Protein AF-0000000071358334 (afdb_homodimer)

Structure (mmCIF, N/CA/C/O backbone):
data_AF-0000000071358334-model_v1
#
loop_
_entity.id
_entity.type
_entity.pdbx_description
1 polymer Acetyltransferase
#
loop_
_atom_site.group_PDB
_atom_site.id
_atom_site.type_symbol
_atom_site.label_atom_id
_atom_site.label_alt_id
_atom_site.label_comp_id
_atom_site.label_asym_id
_atom_site.label_entity_id
_atom_site.label_seq_id
_atom_site.pdbx_PDB_ins_code
_atom_site.Cartn_x
_atom_site.Cartn_y
_atom_site.Cartn_z
_atom_site.occupancy
_atom_site.B_iso_or_equiv
_atom_site.auth_seq_id
_atom_site.auth_comp_id
_atom_site.auth_asym_id
_atom_site.auth_atom_id
_atom_site.pdbx_PDB_model_num
ATOM 1 N N . MET A 1 1 ? 17.188 8.844 14.82 1 95.38 1 MET A N 1
ATOM 2 C CA . MET A 1 1 ? 15.789 9.219 14.938 1 95.38 1 MET A CA 1
ATOM 3 C C . MET A 1 1 ? 15.094 8.391 16.016 1 95.38 1 MET A C 1
ATOM 5 O O . MET A 1 1 ? 15.352 7.191 16.141 1 95.38 1 MET A O 1
ATOM 9 N N . TYR A 1 2 ? 14.344 9.07 16.844 1 97.62 2 TYR A N 1
ATOM 10 C CA . TYR A 1 2 ? 13.477 8.359 17.781 1 97.62 2 TYR A CA 1
ATOM 11 C C . TYR A 1 2 ? 12.039 8.312 17.266 1 97.62 2 TYR A C 1
ATOM 13 O O . TYR A 1 2 ? 11.617 9.195 16.516 1 97.62 2 TYR A O 1
ATOM 21 N N . LEU A 1 3 ? 11.367 7.234 17.656 1 98.06 3 LEU A N 1
ATOM 22 C CA . LEU A 1 3 ? 9.984 7.035 17.234 1 98.06 3 LEU A CA 1
ATOM 23 C C . LEU A 1 3 ? 9.047 6.949 18.438 1 98.06 3 LEU A C 1
ATOM 25 O O . LEU A 1 3 ? 9.352 6.258 19.406 1 98.06 3 LEU A O 1
ATOM 29 N N . PHE A 1 4 ? 8.016 7.738 18.453 1 98.25 4 PHE A N 1
ATOM 30 C CA . PHE A 1 4 ? 6.926 7.562 19.406 1 98.25 4 PHE A CA 1
ATOM 31 C C . PHE A 1 4 ? 5.695 6.973 18.719 1 98.25 4 PHE A C 1
ATOM 33 O O . PHE A 1 4 ? 5.102 7.605 17.844 1 98.25 4 PHE A O 1
ATOM 40 N N . GLY A 1 5 ? 5.246 5.938 19.188 1 98.06 5 GLY A N 1
ATOM 41 C CA . GLY A 1 5 ? 4.238 5.082 18.578 1 98.06 5 GLY A CA 1
ATOM 42 C C . GLY A 1 5 ? 4.793 3.756 18.094 1 98.06 5 GLY A C 1
ATOM 43 O O . GLY A 1 5 ? 5.812 3.715 17.406 1 98.06 5 GLY A O 1
ATOM 44 N N . ALA A 1 6 ? 4.121 2.676 18.453 1 96.88 6 ALA A N 1
ATOM 45 C CA . ALA A 1 6 ? 4.68 1.363 18.156 1 96.88 6 ALA A CA 1
ATOM 46 C C . ALA A 1 6 ? 3.596 0.41 17.656 1 96.88 6 ALA A C 1
ATOM 48 O O . ALA A 1 6 ? 3.678 -0.801 17.875 1 96.88 6 ALA A O 1
ATOM 49 N N . SER A 1 7 ? 2.592 0.921 17.047 1 93.94 7 SER A N 1
ATOM 50 C CA . SER A 1 7 ? 1.524 0.084 16.5 1 93.94 7 SER A CA 1
ATOM 51 C C . SER A 1 7 ? 1.709 -0.154 15.008 1 93.94 7 SER A C 1
ATOM 53 O O . SER A 1 7 ? 2.832 -0.108 14.5 1 93.94 7 SER A O 1
ATOM 55 N N . GLY A 1 8 ? 0.682 -0.556 14.281 1 93.5 8 GLY A N 1
ATOM 56 C CA . GLY A 1 8 ? 0.773 -0.928 12.883 1 93.5 8 GLY A CA 1
ATOM 57 C C . GLY A 1 8 ? 1.412 0.145 12.016 1 93.5 8 GLY A C 1
ATOM 58 O O . GLY A 1 8 ? 2.34 -0.134 11.258 1 93.5 8 GLY A O 1
ATOM 59 N N . HIS A 1 9 ? 0.936 1.357 12.117 1 94.44 9 HIS A N 1
ATOM 60 C CA . HIS A 1 9 ? 1.474 2.463 11.336 1 94.44 9 HIS A CA 1
ATOM 61 C C . HIS A 1 9 ? 2.969 2.635 11.578 1 94.44 9 HIS A C 1
ATOM 63 O O . HIS A 1 9 ? 3.717 2.977 10.656 1 94.44 9 HIS A O 1
ATOM 69 N N . ALA A 1 10 ? 3.395 2.414 12.773 1 97.62 10 ALA A N 1
ATOM 70 C CA . ALA A 1 10 ? 4.805 2.531 13.148 1 97.62 10 ALA A CA 1
ATOM 71 C C . ALA A 1 10 ? 5.668 1.587 12.32 1 97.62 10 ALA A C 1
ATOM 73 O O . ALA A 1 10 ? 6.797 1.929 11.953 1 97.62 10 ALA A O 1
ATOM 74 N N . LYS A 1 11 ? 5.223 0.416 12.039 1 98 11 LYS A N 1
ATOM 75 C CA . LYS A 1 11 ? 5.973 -0.562 11.25 1 98 11 LYS A CA 1
ATOM 76 C C . LYS A 1 11 ? 6.281 -0.026 9.859 1 98 11 LYS A C 1
ATOM 78 O O . LYS A 1 11 ? 7.398 -0.182 9.359 1 98 11 LYS A O 1
ATOM 83 N N . ALA A 1 12 ? 5.277 0.561 9.258 1 97.5 12 ALA A N 1
ATOM 84 C CA . ALA A 1 12 ? 5.484 1.166 7.945 1 97.5 12 ALA A CA 1
ATOM 85 C C . ALA A 1 12 ? 6.492 2.307 8.023 1 97.5 12 ALA A C 1
ATOM 87 O O . ALA A 1 12 ? 7.328 2.465 7.129 1 97.5 12 ALA A O 1
ATOM 88 N N . ILE A 1 13 ? 6.438 3.088 9.078 1 97.88 13 ILE A N 1
ATOM 89 C CA . ILE A 1 13 ? 7.352 4.215 9.242 1 97.88 13 ILE A CA 1
ATOM 90 C C . ILE A 1 13 ? 8.766 3.701 9.477 1 97.88 13 ILE A C 1
ATOM 92 O O . ILE A 1 13 ? 9.734 4.246 8.938 1 97.88 13 ILE A O 1
ATOM 96 N N . ILE A 1 14 ? 8.914 2.678 10.281 1 97.81 14 ILE A N 1
ATOM 97 C CA . ILE A 1 14 ? 10.219 2.07 10.508 1 97.81 14 ILE A CA 1
ATOM 98 C C . ILE A 1 14 ? 10.805 1.593 9.18 1 97.81 14 ILE A C 1
ATOM 100 O O . ILE A 1 14 ? 11.977 1.829 8.883 1 97.81 14 ILE A O 1
ATOM 104 N N . SER A 1 15 ? 9.961 0.949 8.406 1 97.38 15 SER A N 1
ATOM 105 C CA . SER A 1 15 ? 10.383 0.501 7.082 1 97.38 15 SER A CA 1
ATOM 106 C C . SER A 1 15 ? 10.852 1.674 6.223 1 97.38 15 SER A C 1
ATOM 108 O O . SER A 1 15 ? 11.844 1.567 5.504 1 97.38 15 SER A O 1
ATOM 110 N N . ALA A 1 16 ? 10.172 2.742 6.277 1 97.31 16 ALA A N 1
ATOM 111 C CA . ALA A 1 16 ? 10.547 3.939 5.531 1 97.31 16 ALA A CA 1
ATOM 112 C C . ALA A 1 16 ? 11.891 4.488 6.012 1 97.31 16 ALA A C 1
ATOM 114 O O . ALA A 1 16 ? 12.734 4.879 5.199 1 97.31 16 ALA A O 1
ATOM 115 N N . LEU A 1 17 ? 12.109 4.543 7.297 1 96.94 17 LEU A N 1
ATOM 116 C CA . LEU A 1 17 ? 13.375 4.98 7.879 1 96.94 17 LEU A CA 1
ATOM 117 C C . LEU A 1 17 ? 14.531 4.113 7.383 1 96.94 17 LEU A C 1
ATOM 119 O O . LEU A 1 17 ? 15.57 4.633 6.98 1 96.94 17 LEU A O 1
ATOM 123 N N . GLU A 1 18 ? 14.289 2.871 7.41 1 96.62 18 GLU A N 1
ATOM 124 C CA . GLU A 1 18 ? 15.312 1.925 6.988 1 96.62 18 GLU A CA 1
ATOM 125 C C . GLU A 1 18 ? 15.633 2.082 5.504 1 96.62 18 GLU A C 1
ATOM 127 O O . GLU A 1 18 ? 16.781 1.92 5.09 1 96.62 18 GLU A O 1
ATOM 132 N N . SER A 1 19 ? 14.562 2.379 4.762 1 95.62 19 SER A N 1
ATOM 133 C CA . SER A 1 19 ? 14.766 2.566 3.328 1 95.62 19 SER A CA 1
ATOM 134 C C . SER A 1 19 ? 15.727 3.715 3.051 1 95.62 19 SER A C 1
ATOM 136 O O . SER A 1 19 ? 16.344 3.766 1.988 1 95.62 19 SER A O 1
ATOM 138 N N . GLN A 1 20 ? 15.836 4.68 3.986 1 96.31 20 GLN A N 1
ATOM 139 C CA . GLN A 1 20 ? 16.719 5.84 3.865 1 96.31 20 GLN A CA 1
ATOM 140 C C . GLN A 1 20 ? 17.984 5.652 4.684 1 96.31 20 GLN A C 1
ATOM 142 O O . GLN A 1 20 ? 18.75 6.598 4.863 1 96.31 20 GLN A O 1
ATOM 147 N N . ASN A 1 21 ? 18.219 4.543 5.246 1 96.69 21 ASN A N 1
ATOM 148 C CA . ASN A 1 21 ? 19.375 4.215 6.086 1 96.69 21 ASN A CA 1
ATOM 149 C C . ASN A 1 21 ? 19.484 5.164 7.273 1 96.69 21 ASN A C 1
ATOM 151 O O . ASN A 1 21 ? 20.594 5.57 7.645 1 96.69 21 ASN A O 1
ATOM 155 N N . ILE A 1 22 ? 18.422 5.648 7.742 1 96 22 ILE A N 1
ATOM 156 C CA . ILE A 1 22 ? 18.406 6.465 8.953 1 96 22 ILE A CA 1
ATOM 157 C C . ILE A 1 22 ? 18.344 5.559 10.18 1 96 22 ILE A C 1
ATOM 159 O O . ILE A 1 22 ? 17.406 4.762 10.328 1 96 22 ILE A O 1
ATOM 163 N N . PRO A 1 23 ? 19.266 5.672 11.039 1 95.88 23 PRO A N 1
ATOM 164 C CA . PRO A 1 23 ? 19.281 4.797 12.211 1 95.88 23 PRO A CA 1
ATOM 165 C C . PRO A 1 23 ? 18.125 5.078 13.172 1 95.88 23 PRO A C 1
ATOM 167 O O . PRO A 1 23 ? 17.797 6.242 13.43 1 95.88 23 PRO A O 1
ATOM 170 N N . LEU A 1 24 ? 17.516 4.051 13.578 1 96.81 24 LEU A N 1
ATOM 171 C CA . LEU A 1 24 ? 16.484 4.129 14.609 1 96.81 24 LEU A CA 1
ATOM 172 C C . LEU A 1 24 ? 17.078 3.918 15.992 1 96.81 24 LEU A C 1
ATOM 174 O O . LEU A 1 24 ? 17.547 2.82 16.312 1 96.81 24 LEU A O 1
ATOM 178 N N . MET A 1 25 ? 17 4.93 16.844 1 96.5 25 MET A N 1
ATOM 179 C CA . MET A 1 25 ? 17.734 4.945 18.109 1 96.5 25 MET A CA 1
ATOM 180 C C . MET A 1 25 ? 16.859 4.441 19.25 1 96.5 25 MET A C 1
ATOM 182 O O . MET A 1 25 ? 17.359 4.035 20.297 1 96.5 25 MET A O 1
ATOM 186 N N . GLY A 1 26 ? 15.57 4.469 19.078 1 97.44 26 GLY A N 1
ATOM 187 C CA . GLY A 1 26 ? 14.633 4.023 20.094 1 97.44 26 GLY A CA 1
ATOM 188 C C . GLY A 1 26 ? 13.18 4.168 19.688 1 97.44 26 GLY A C 1
ATOM 189 O O . GLY A 1 26 ? 12.852 4.988 18.828 1 97.44 26 GLY A O 1
ATOM 190 N N . VAL A 1 27 ? 12.344 3.336 20.266 1 98.12 27 VAL A N 1
ATOM 191 C CA . VAL A 1 27 ? 10.906 3.348 20.031 1 98.12 27 VAL A CA 1
ATOM 192 C C . VAL A 1 27 ? 10.164 3.492 21.359 1 98.12 27 VAL A C 1
ATOM 194 O O . VAL A 1 27 ? 10.469 2.787 22.328 1 98.12 27 VAL A O 1
ATOM 197 N N . PHE A 1 28 ? 9.219 4.398 21.391 1 98.06 28 PHE A N 1
ATOM 198 C CA . PHE A 1 28 ? 8.445 4.637 22.609 1 98.06 28 PHE A CA 1
ATOM 199 C C . PHE A 1 28 ? 6.957 4.426 22.359 1 98.06 28 PHE A C 1
ATOM 201 O O . PHE A 1 28 ? 6.469 4.688 21.25 1 98.06 28 PHE A O 1
ATOM 208 N N . ASP A 1 29 ? 6.23 3.955 23.312 1 97.75 29 ASP A N 1
ATOM 209 C CA . ASP A 1 29 ? 4.773 3.865 23.312 1 97.75 29 ASP A CA 1
ATOM 210 C C . ASP A 1 29 ? 4.219 3.914 24.734 1 97.75 29 ASP A C 1
ATOM 212 O O . ASP A 1 29 ? 4.852 3.42 25.672 1 97.75 29 ASP A O 1
ATOM 216 N N . ASP A 1 30 ? 3.084 4.434 24.891 1 95 30 ASP A N 1
ATOM 217 C CA . ASP A 1 30 ? 2.471 4.535 26.219 1 95 30 ASP A CA 1
ATOM 218 C C . ASP A 1 30 ? 1.812 3.217 26.625 1 95 30 ASP A C 1
ATOM 220 O O . ASP A 1 30 ? 1.5 3.006 27.797 1 95 30 ASP A O 1
ATOM 224 N N . ASN A 1 31 ? 1.504 2.412 25.609 1 94.31 31 ASN A N 1
ATOM 225 C CA . ASN A 1 31 ? 0.926 1.104 25.891 1 94.31 31 ASN A CA 1
ATOM 226 C C . ASN A 1 31 ? 1.964 0.149 26.484 1 94.31 31 ASN A C 1
ATOM 228 O O . ASN A 1 31 ? 2.859 -0.311 25.766 1 94.31 31 ASN A O 1
ATOM 232 N N . PRO A 1 32 ? 1.837 -0.258 27.656 1 90.94 32 PRO A N 1
ATOM 233 C CA . PRO A 1 32 ? 2.852 -1.096 28.312 1 90.94 32 PRO A CA 1
ATOM 234 C C . PRO A 1 32 ? 2.863 -2.525 27.766 1 90.94 32 PRO A C 1
ATOM 236 O O . PRO A 1 32 ? 3.814 -3.271 28.016 1 90.94 32 PRO A O 1
ATOM 239 N N . GLU A 1 33 ? 1.846 -2.918 27.047 1 93.75 33 GLU A N 1
ATOM 240 C CA . GLU A 1 33 ? 1.76 -4.281 26.531 1 93.75 33 GLU A CA 1
ATOM 241 C C . GLU A 1 33 ? 2.611 -4.453 25.281 1 93.75 33 GLU A C 1
ATOM 243 O O . GLU A 1 33 ? 2.889 -5.578 24.859 1 93.75 33 GLU A O 1
ATOM 248 N N . LEU A 1 34 ? 2.938 -3.311 24.75 1 94.12 34 LEU A N 1
ATOM 249 C CA . LEU A 1 34 ? 3.777 -3.375 23.547 1 94.12 34 LEU A CA 1
ATOM 250 C C . LEU A 1 34 ? 5.25 -3.477 23.938 1 94.12 34 LEU A C 1
ATOM 252 O O . LEU A 1 34 ? 5.816 -2.537 24.5 1 94.12 34 LEU A O 1
ATOM 256 N N . GLU A 1 35 ? 5.902 -4.59 23.578 1 95.38 35 GLU A N 1
ATOM 257 C CA . GLU A 1 35 ? 7.289 -4.828 23.969 1 95.38 35 GLU A CA 1
ATOM 258 C C . GLU A 1 35 ? 8.234 -4.676 22.781 1 95.38 35 GLU A C 1
ATOM 260 O O . GLU A 1 35 ? 9.391 -4.277 22.953 1 95.38 35 GLU A O 1
ATOM 265 N N . LEU A 1 36 ? 7.727 -5.129 21.641 1 96.12 36 LEU A N 1
ATOM 266 C CA . LEU A 1 36 ? 8.539 -5.07 20.422 1 96.12 36 LEU A CA 1
ATOM 267 C C . LEU A 1 36 ? 7.746 -4.461 19.266 1 96.12 36 LEU A C 1
ATOM 269 O O . LEU A 1 36 ? 6.52 -4.594 19.219 1 96.12 36 LEU A O 1
ATOM 273 N N . CYS A 1 37 ? 8.43 -3.795 18.422 1 96.69 37 CYS A N 1
ATOM 274 C CA . CYS A 1 37 ? 7.934 -3.324 17.125 1 96.69 37 CYS A CA 1
ATOM 275 C C . CYS A 1 37 ? 8.938 -3.619 16.016 1 96.69 37 CYS A C 1
ATOM 277 O O . CYS A 1 37 ? 10 -3.008 15.961 1 96.69 37 CYS A O 1
ATOM 279 N N . LEU A 1 38 ? 8.68 -4.441 15.18 1 95.75 38 LEU A N 1
ATOM 280 C CA . LEU A 1 38 ? 9.586 -4.953 14.148 1 95.75 38 LEU A CA 1
ATOM 281 C C . LEU A 1 38 ? 10.945 -5.309 14.75 1 95.75 38 LEU A C 1
ATOM 283 O O . LEU A 1 38 ? 11.984 -4.93 14.203 1 95.75 38 LEU A O 1
ATOM 287 N N . GLY A 1 39 ? 10.984 -5.887 15.82 1 93.69 39 GLY A N 1
ATOM 288 C CA . GLY A 1 39 ? 12.219 -6.344 16.438 1 93.69 39 GLY A CA 1
ATOM 289 C C . GLY A 1 39 ? 12.859 -5.293 17.328 1 93.69 39 GLY A C 1
ATOM 290 O O . GLY A 1 39 ? 13.797 -5.59 18.078 1 93.69 39 GLY A O 1
ATOM 291 N N . TYR A 1 40 ? 12.352 -4.082 17.25 1 96.44 40 TYR A N 1
ATOM 292 C CA . TYR A 1 40 ? 12.883 -3.027 18.109 1 96.44 40 TYR A CA 1
ATOM 293 C C . TYR A 1 40 ? 12.203 -3.037 19.469 1 96.44 40 TYR A C 1
ATOM 295 O O . TYR A 1 40 ? 10.969 -3.086 19.547 1 96.44 40 TYR A O 1
ATOM 303 N N . PRO A 1 41 ? 13 -2.992 20.547 1 97.19 41 PRO A N 1
ATOM 304 C CA . PRO A 1 41 ? 12.359 -2.889 21.859 1 97.19 41 PRO A CA 1
ATOM 305 C C . PRO A 1 41 ? 11.562 -1.599 22.031 1 97.19 41 PRO A C 1
ATOM 307 O O . PRO A 1 41 ? 11.984 -0.541 21.562 1 97.19 41 PRO A O 1
ATOM 310 N N . VAL A 1 42 ? 10.398 -1.722 22.656 1 98.25 42 VAL A N 1
ATOM 311 C CA . VAL A 1 42 ? 9.547 -0.567 22.906 1 98.25 42 VAL A CA 1
ATOM 312 C C . VAL A 1 42 ? 9.68 -0.129 24.359 1 98.25 42 VAL A C 1
ATOM 314 O O . VAL A 1 42 ? 9.523 -0.941 25.281 1 98.25 42 VAL A O 1
ATOM 317 N N . GLN A 1 43 ? 9.977 1.115 24.547 1 97.19 43 GLN A N 1
ATOM 318 C CA . GLN A 1 43 ? 10.156 1.662 25.891 1 97.19 43 GLN A CA 1
ATOM 319 C C . GLN A 1 43 ? 9.023 2.619 26.25 1 97.19 43 GLN A C 1
ATOM 321 O O . GLN A 1 43 ? 8.266 3.043 25.375 1 97.19 43 GLN A O 1
ATOM 326 N N . ARG A 1 44 ? 8.938 2.846 27.5 1 95.81 44 ARG A N 1
ATOM 327 C CA . ARG A 1 44 ? 8.023 3.881 27.953 1 95.81 44 ARG A CA 1
ATOM 328 C C . ARG A 1 44 ? 8.633 5.27 27.797 1 95.81 44 ARG A C 1
ATOM 330 O O . ARG A 1 44 ? 9.844 5.438 27.969 1 95.81 44 ARG A O 1
ATOM 337 N N . TRP A 1 45 ? 7.73 6.207 27.438 1 95.06 45 TRP A N 1
ATOM 338 C CA . TRP A 1 45 ? 8.203 7.586 27.344 1 95.06 45 TRP A CA 1
ATOM 339 C C . TRP A 1 45 ? 8.719 8.07 28.703 1 95.06 45 TRP A C 1
ATOM 341 O O . TRP A 1 45 ? 8.016 7.984 29.703 1 95.06 45 TRP A O 1
ATOM 351 N N . PRO A 1 46 ? 9.914 8.664 28.781 1 93.62 46 PRO A N 1
ATOM 352 C CA . PRO A 1 46 ? 10.461 9.086 30.062 1 93.62 46 PRO A CA 1
ATOM 353 C C . PRO A 1 46 ? 9.711 10.273 30.672 1 93.62 46 PRO A C 1
ATOM 355 O O . PRO A 1 46 ? 9.258 11.156 29.938 1 93.62 46 PRO A O 1
ATOM 358 N N . GLU A 1 47 ? 9.617 10.273 31.906 1 92.44 47 GLU A N 1
ATOM 359 C CA . GLU A 1 47 ? 8.93 11.352 32.594 1 92.44 47 GLU A CA 1
ATOM 360 C C . GLU A 1 47 ? 9.555 12.711 32.281 1 92.44 47 GLU A C 1
ATOM 362 O O . GLU A 1 47 ? 8.844 13.703 32.125 1 92.44 47 GLU A O 1
ATOM 367 N N . GLN A 1 48 ? 10.859 12.742 32.156 1 92.81 48 GLN A N 1
ATOM 368 C CA . GLN A 1 48 ? 11.57 13.992 31.891 1 92.81 48 GLN A CA 1
ATOM 369 C C . GLN A 1 48 ? 11.586 14.305 30.391 1 92.81 48 GLN A C 1
ATOM 371 O O . GLN A 1 48 ? 12.078 15.359 29.984 1 92.81 48 GLN A O 1
ATOM 376 N N . GLY A 1 49 ? 11.031 13.422 29.656 1 93.38 49 GLY A N 1
ATOM 377 C CA . GLY A 1 49 ? 11.102 13.594 28.219 1 93.38 49 GLY A CA 1
ATOM 378 C C . GLY A 1 49 ? 12.477 13.336 27.641 1 93.38 49 GLY A C 1
ATOM 379 O O . GLY A 1 49 ? 13.352 12.812 28.344 1 93.38 49 GLY A O 1
ATOM 380 N N . LEU A 1 50 ? 12.633 13.57 26.328 1 93.56 50 LEU A N 1
ATOM 381 C CA . LEU A 1 50 ? 13.93 13.523 25.656 1 93.56 50 LEU A CA 1
ATOM 382 C C . LEU A 1 50 ? 14.508 14.922 25.5 1 93.56 50 LEU A C 1
ATOM 384 O O . LEU A 1 50 ? 13.773 15.906 25.516 1 93.56 50 LEU A O 1
ATOM 388 N N . PRO A 1 51 ? 15.906 14.922 25.375 1 92.81 51 PRO A N 1
ATOM 389 C CA . PRO A 1 51 ? 16.469 16.234 25.047 1 92.81 51 PRO A CA 1
ATOM 390 C C . PRO A 1 51 ? 15.805 16.859 23.812 1 92.81 51 PRO A C 1
ATOM 392 O O . PRO A 1 51 ? 15.531 16.156 22.828 1 92.81 51 PRO A O 1
ATOM 395 N N . ALA A 1 52 ? 15.594 18.125 23.844 1 89.31 52 ALA A N 1
ATOM 396 C CA . ALA A 1 52 ? 14.812 18.828 22.828 1 89.31 52 ALA A CA 1
ATOM 397 C C . ALA A 1 52 ? 15.477 18.734 21.469 1 89.31 52 ALA A C 1
ATOM 399 O O . ALA A 1 52 ? 14.805 18.828 20.438 1 89.31 52 ALA A O 1
ATOM 400 N N . ASP A 1 53 ? 16.734 18.5 21.406 1 92.62 53 ASP A N 1
ATOM 401 C CA . ASP A 1 53 ? 17.469 18.484 20.156 1 92.62 53 ASP A CA 1
ATOM 402 C C . ASP A 1 53 ? 17.484 17.078 19.531 1 92.62 53 ASP A C 1
ATOM 404 O O . ASP A 1 53 ? 17.953 16.891 18.406 1 92.62 53 ASP A O 1
ATOM 408 N N . THR A 1 54 ? 16.875 16.156 20.312 1 94.31 54 THR A N 1
ATOM 409 C CA . THR A 1 54 ? 16.766 14.805 19.781 1 94.31 54 THR A CA 1
ATOM 410 C C . THR A 1 54 ? 15.727 14.734 18.672 1 94.31 54 THR A C 1
ATOM 412 O O . THR A 1 54 ? 14.625 15.266 18.812 1 94.31 54 THR A O 1
ATOM 415 N N . LYS A 1 55 ? 16.109 14.125 17.547 1 96.94 55 LYS A N 1
ATOM 416 C CA . LYS A 1 55 ? 15.18 14.008 16.422 1 96.94 55 LYS A CA 1
ATOM 417 C C . LYS A 1 55 ? 14.102 12.969 16.719 1 96.94 55 LYS A C 1
ATOM 419 O O . LYS A 1 55 ? 14.406 11.812 17.016 1 96.94 55 LYS A O 1
ATOM 424 N N . LEU A 1 56 ? 12.859 13.43 16.625 1 97.94 56 LEU A N 1
ATOM 425 C CA . LEU A 1 56 ? 11.711 12.609 16.984 1 97.94 56 LEU A CA 1
ATOM 426 C C . LEU A 1 56 ? 10.68 12.594 15.867 1 97.94 56 LEU A C 1
ATOM 428 O O . LEU A 1 56 ? 10.43 13.617 15.234 1 97.94 56 LEU A O 1
ATOM 432 N N . ILE A 1 57 ? 10.102 11.414 15.602 1 97.94 57 ILE A N 1
ATOM 433 C CA . ILE A 1 57 ? 8.945 11.297 14.719 1 97.94 57 ILE A CA 1
ATOM 434 C C . ILE A 1 57 ? 7.797 10.609 15.461 1 97.94 57 ILE A C 1
ATOM 436 O O . ILE A 1 57 ? 8.016 9.656 16.203 1 97.94 57 ILE A O 1
ATOM 440 N N . LEU A 1 58 ? 6.617 11.172 15.297 1 98.31 58 LEU A N 1
ATOM 441 C CA . LEU A 1 58 ? 5.426 10.562 15.875 1 98.31 58 LEU A CA 1
ATOM 442 C C . LEU A 1 58 ? 4.777 9.594 14.891 1 98.31 58 LEU A C 1
ATOM 444 O O . LEU A 1 58 ? 4.344 10 13.805 1 98.31 58 LEU A O 1
ATOM 448 N N . ALA A 1 59 ? 4.715 8.312 15.266 1 97.94 59 ALA A N 1
ATOM 449 C CA . ALA A 1 59 ? 4.141 7.262 14.43 1 97.94 59 ALA A CA 1
ATOM 450 C C . ALA A 1 59 ? 2.719 6.93 14.875 1 97.94 59 ALA A C 1
ATOM 452 O O . ALA A 1 59 ? 2.424 5.785 15.227 1 97.94 59 ALA A O 1
ATOM 453 N N . ILE A 1 60 ? 1.896 7.902 14.805 1 97.31 60 ILE A N 1
ATOM 454 C CA . ILE A 1 60 ? 0.494 7.828 15.195 1 97.31 60 ILE A CA 1
ATOM 455 C C . ILE A 1 60 ? -0.396 8.141 14 1 97.31 60 ILE A C 1
ATOM 457 O O . ILE A 1 60 ? -0.377 9.266 13.484 1 97.31 60 ILE A O 1
ATOM 461 N N . GLY A 1 61 ? -1.252 7.18 13.609 1 96.69 61 GLY A N 1
ATOM 462 C CA . GLY A 1 61 ? -2.074 7.332 12.422 1 96.69 61 GLY A CA 1
ATOM 463 C C . GLY A 1 61 ? -3.277 8.234 12.641 1 96.69 61 GLY A C 1
ATOM 464 O O . GLY A 1 61 ? -3.732 8.906 11.719 1 96.69 61 GLY A O 1
ATOM 465 N N . VAL A 1 62 ? -3.801 8.211 13.867 1 96.88 62 VAL A N 1
ATOM 466 C CA . VAL A 1 62 ? -4.977 9.008 14.188 1 96.88 62 VAL A CA 1
ATOM 467 C C . VAL A 1 62 ? -4.57 10.469 14.375 1 96.88 62 VAL A C 1
ATOM 469 O O . VAL A 1 62 ? -3.783 10.789 15.273 1 96.88 62 VAL A O 1
ATOM 472 N N . ASN A 1 63 ? -5.176 11.328 13.57 1 98.5 63 ASN A N 1
ATOM 473 C CA . ASN A 1 63 ? -4.762 12.727 13.5 1 98.5 63 ASN A CA 1
ATOM 474 C C . ASN A 1 63 ? -4.84 13.406 14.867 1 98.5 63 ASN A C 1
ATOM 476 O O . ASN A 1 63 ? -3.865 14.008 15.32 1 98.5 63 ASN A O 1
ATOM 480 N N . LYS A 1 64 ? -5.945 13.234 15.508 1 98 64 LYS A N 1
ATOM 481 C CA . LYS A 1 64 ? -6.168 13.922 16.781 1 98 64 LYS A CA 1
ATOM 482 C C . LYS A 1 64 ? -5.203 13.414 17.859 1 98 64 LYS A C 1
ATOM 484 O O . LYS A 1 64 ? -4.703 14.203 18.656 1 98 64 LYS A O 1
ATOM 489 N N . THR A 1 65 ? -4.973 12.18 17.859 1 97.81 65 THR A N 1
ATOM 490 C CA . THR A 1 65 ? -4.039 11.594 18.812 1 97.81 65 THR A CA 1
ATOM 491 C C . THR A 1 65 ? -2.623 12.109 18.578 1 97.81 65 THR A C 1
ATOM 493 O O . THR A 1 65 ? -1.9 12.43 19.516 1 97.81 65 THR A O 1
ATOM 496 N N . ARG A 1 66 ? -2.248 12.156 17.312 1 98.44 66 ARG A N 1
ATOM 497 C CA . ARG A 1 66 ? -0.936 12.688 16.953 1 98.44 66 ARG A CA 1
ATOM 498 C C . ARG A 1 66 ? -0.783 14.133 17.406 1 98.44 66 ARG A C 1
ATOM 500 O O . ARG A 1 66 ? 0.238 14.5 17.984 1 98.44 66 ARG A O 1
ATOM 507 N N . GLU A 1 67 ? -1.764 14.914 17.219 1 98.56 67 GLU A N 1
ATOM 508 C CA . GLU A 1 67 ? -1.754 16.312 17.625 1 98.56 67 GLU A CA 1
ATOM 509 C C . GLU A 1 67 ? -1.653 16.453 19.141 1 98.56 67 GLU A C 1
ATOM 511 O O . GLU A 1 67 ? -0.871 17.25 19.656 1 98.56 67 GLU A O 1
ATOM 516 N N . LYS A 1 68 ? -2.459 15.672 19.844 1 98.06 68 LYS A N 1
ATOM 517 C CA . LYS A 1 68 ? -2.426 15.695 21.297 1 98.06 68 LYS A CA 1
ATOM 518 C C . LYS A 1 68 ? -1.038 15.336 21.828 1 98.06 68 LYS A C 1
ATOM 520 O O . LYS A 1 68 ? -0.583 15.891 22.828 1 98.06 68 LYS A O 1
ATOM 525 N N . LEU A 1 69 ? -0.444 14.445 21.188 1 97.81 69 LEU A N 1
ATOM 526 C CA . LEU A 1 69 ? 0.89 14.023 21.594 1 97.81 69 LEU A CA 1
ATOM 527 C C . LEU A 1 69 ? 1.9 15.148 21.406 1 97.81 69 LEU A C 1
ATOM 529 O O . LEU A 1 69 ? 2.783 15.352 22.234 1 97.81 69 LEU A O 1
ATOM 533 N N . VAL A 1 70 ? 1.817 15.883 20.297 1 98.06 70 VAL A N 1
ATOM 534 C CA . VAL A 1 70 ? 2.678 17.047 20.062 1 98.06 70 VAL A CA 1
ATOM 535 C C . VAL A 1 70 ? 2.473 18.062 21.188 1 98.06 70 VAL A C 1
ATOM 537 O O . VAL A 1 70 ? 3.436 18.672 21.672 1 98.06 70 VAL A O 1
ATOM 540 N N . GLN A 1 71 ? 1.246 18.234 21.531 1 97.5 71 GLN A N 1
ATOM 541 C CA . GLN A 1 71 ? 0.946 19.156 22.625 1 97.5 71 GLN A CA 1
ATOM 542 C C . GLN A 1 71 ? 1.59 18.703 23.938 1 97.5 71 GLN A C 1
ATOM 544 O O . GLN A 1 71 ? 2.102 19.516 24.703 1 97.5 71 GLN A O 1
ATOM 549 N N . ARG A 1 72 ? 1.54 17.484 24.156 1 96.38 72 ARG A N 1
ATOM 550 C CA . ARG A 1 72 ? 2.096 16.891 25.375 1 96.38 72 ARG A CA 1
ATOM 551 C C . ARG A 1 72 ? 3.613 17.031 25.406 1 96.38 72 ARG A C 1
ATOM 553 O O . ARG A 1 72 ? 4.184 17.422 26.422 1 96.38 72 ARG A O 1
ATOM 560 N N . ILE A 1 73 ? 4.293 16.766 24.312 1 96.5 73 ILE A N 1
ATOM 561 C CA . ILE A 1 73 ? 5.746 16.719 24.25 1 96.5 73 ILE A CA 1
ATOM 562 C C . ILE A 1 73 ? 6.297 18.125 24.062 1 96.5 73 ILE A C 1
ATOM 564 O O . ILE A 1 73 ? 7.359 18.469 24.594 1 96.5 73 ILE A O 1
ATOM 568 N N . GLY A 1 74 ? 5.559 18.906 23.312 1 96.31 74 GLY A N 1
ATOM 569 C CA . GLY A 1 74 ? 5.957 20.281 23.016 1 96.31 74 GLY A CA 1
ATOM 570 C C . GLY A 1 74 ? 6.152 20.531 21.531 1 96.31 74 GLY A C 1
ATOM 571 O O . GLY A 1 74 ? 6.875 19.797 20.859 1 96.31 74 GLY A O 1
ATOM 572 N N . ALA A 1 75 ? 5.641 21.609 21.062 1 94.19 75 ALA A N 1
ATOM 573 C CA . ALA A 1 75 ? 5.676 21.953 19.656 1 94.19 75 ALA A CA 1
ATOM 574 C C . ALA A 1 75 ? 7.086 22.328 19.203 1 94.19 75 ALA A C 1
ATOM 576 O O . ALA A 1 75 ? 7.406 22.281 18.016 1 94.19 75 ALA A O 1
ATOM 577 N N . SER A 1 76 ? 7.895 22.672 20.156 1 94.75 76 SER A N 1
ATOM 578 C CA . SER A 1 76 ? 9.227 23.156 19.828 1 94.75 76 SER A CA 1
ATOM 579 C C . SER A 1 76 ? 10.25 22.031 19.797 1 94.75 76 SER A C 1
ATOM 581 O O . SER A 1 76 ? 11.422 22.25 19.5 1 94.75 76 SER A O 1
ATOM 583 N N . HIS A 1 77 ? 9.836 20.797 20.156 1 96.75 77 HIS A N 1
ATOM 584 C CA . HIS A 1 77 ? 10.75 19.656 20.047 1 96.75 77 HIS A CA 1
ATOM 585 C C . HIS A 1 77 ? 11.266 19.5 18.625 1 96.75 77 HIS A C 1
ATOM 587 O O . HIS A 1 77 ? 10.617 19.938 17.672 1 96.75 77 HIS A O 1
ATOM 593 N N . ASN A 1 78 ? 12.453 19 18.484 1 97.75 78 ASN A N 1
ATOM 594 C CA . ASN A 1 78 ? 13.016 18.734 17.156 1 97.75 78 ASN A CA 1
ATOM 595 C C . ASN A 1 78 ? 12.328 17.547 16.484 1 97.75 78 ASN A C 1
ATOM 597 O O . ASN A 1 78 ? 12.727 16.391 16.703 1 97.75 78 ASN A O 1
ATOM 601 N N . TYR A 1 79 ? 11.305 17.859 15.695 1 98.25 79 TYR A N 1
ATOM 602 C CA . TYR A 1 79 ? 10.609 16.812 14.961 1 98.25 79 TYR A CA 1
ATOM 603 C C . TYR A 1 79 ? 11.227 16.625 13.578 1 98.25 79 TYR A C 1
ATOM 605 O O . TYR A 1 79 ? 11.242 17.547 12.766 1 98.25 79 TYR A O 1
ATOM 613 N N . GLY A 1 80 ? 11.703 15.43 13.273 1 96.69 80 GLY A N 1
ATOM 614 C CA . GLY A 1 80 ? 12.258 15.133 11.961 1 96.69 80 GLY A CA 1
ATOM 615 C C . GLY A 1 80 ? 11.211 14.727 10.945 1 96.69 80 GLY A C 1
ATOM 616 O O . GLY A 1 80 ? 10.062 14.469 11.305 1 96.69 80 GLY A O 1
ATOM 617 N N . ASN A 1 81 ? 11.594 14.719 9.695 1 96.44 81 ASN A N 1
ATOM 618 C CA . ASN A 1 81 ? 10.766 14.188 8.617 1 96.44 81 ASN A CA 1
ATOM 619 C C . ASN A 1 81 ? 11.305 12.859 8.094 1 96.44 81 ASN A C 1
ATOM 621 O O . ASN A 1 81 ? 12.5 12.578 8.219 1 96.44 81 ASN A O 1
ATOM 625 N N . ILE A 1 82 ? 10.328 12.141 7.613 1 97.44 82 ILE A N 1
ATOM 626 C CA . ILE A 1 82 ? 10.719 10.914 6.926 1 97.44 82 ILE A CA 1
ATOM 627 C C . ILE A 1 82 ? 10.156 10.914 5.508 1 97.44 82 ILE A C 1
ATOM 629 O O . ILE A 1 82 ? 8.953 11.094 5.312 1 97.44 82 ILE A O 1
ATOM 633 N N . ILE A 1 83 ? 11.008 10.773 4.539 1 98.31 83 ILE A N 1
ATOM 634 C CA . ILE A 1 83 ? 10.641 10.617 3.137 1 98.31 83 ILE A CA 1
ATOM 635 C C . ILE A 1 83 ? 11.141 9.273 2.613 1 98.31 83 ILE A C 1
ATOM 637 O O . ILE A 1 83 ? 12.352 9.039 2.543 1 98.31 83 ILE A O 1
ATOM 641 N N . HIS A 1 84 ? 10.242 8.414 2.301 1 98.62 84 HIS A N 1
ATOM 642 C CA . HIS A 1 84 ? 10.625 7.094 1.803 1 98.62 84 HIS A CA 1
ATOM 643 C C . HIS A 1 84 ? 11.469 7.203 0.54 1 98.62 84 HIS A C 1
ATOM 645 O O . HIS A 1 84 ? 11.242 8.086 -0.293 1 98.62 84 HIS A O 1
ATOM 651 N N . ARG A 1 85 ? 12.344 6.258 0.308 1 97.62 85 ARG A N 1
ATOM 652 C CA . ARG A 1 85 ? 13.273 6.305 -0.817 1 97.62 85 ARG A CA 1
ATOM 653 C C . ARG A 1 85 ? 12.531 6.238 -2.146 1 97.62 85 ARG A C 1
ATOM 655 O O . ARG A 1 85 ? 13.008 6.75 -3.16 1 97.62 85 ARG A O 1
ATOM 662 N N . MET A 1 86 ? 11.391 5.609 -2.141 1 97.75 86 MET A N 1
ATOM 663 C CA . MET A 1 86 ? 10.633 5.43 -3.379 1 97.75 86 MET A CA 1
ATOM 664 C C . MET A 1 86 ? 9.648 6.578 -3.588 1 97.75 86 MET A C 1
ATOM 666 O O . MET A 1 86 ? 8.906 6.59 -4.57 1 97.75 86 MET A O 1
ATOM 670 N N . ALA A 1 87 ? 9.594 7.527 -2.666 1 98.38 87 ALA A N 1
ATOM 671 C CA . ALA A 1 87 ? 8.742 8.695 -2.84 1 98.38 87 ALA A CA 1
ATOM 672 C C . ALA A 1 87 ? 9.414 9.742 -3.721 1 98.38 87 ALA A C 1
ATOM 674 O O . ALA A 1 87 ? 10.648 9.797 -3.797 1 98.38 87 ALA A O 1
ATOM 675 N N . PHE A 1 88 ? 8.594 10.508 -4.426 1 98.69 88 PHE A N 1
ATOM 676 C CA . PHE A 1 88 ? 9.086 11.68 -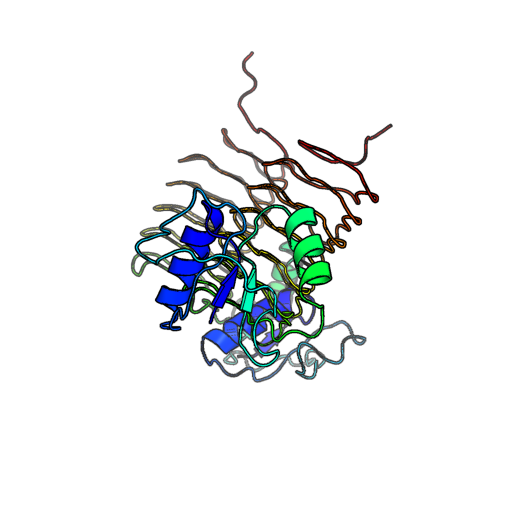5.137 1 98.69 88 PHE A CA 1
ATOM 677 C C . PHE A 1 88 ? 8.586 12.961 -4.484 1 98.69 88 PHE A C 1
ATOM 679 O O . PHE A 1 88 ? 7.379 13.117 -4.262 1 98.69 88 PHE A O 1
ATOM 686 N N . VAL A 1 89 ? 9.508 13.812 -4.156 1 98.75 89 VAL A N 1
ATOM 687 C CA . VAL A 1 89 ? 9.188 15.125 -3.609 1 98.75 89 VAL A CA 1
ATOM 688 C C . VAL A 1 89 ? 9.898 16.219 -4.414 1 98.75 89 VAL A C 1
ATOM 690 O O . VAL A 1 89 ? 11.133 16.266 -4.445 1 98.75 89 VAL A O 1
ATOM 693 N N . SER A 1 90 ? 9.062 17.047 -4.992 1 98.75 90 SER A N 1
ATOM 694 C CA . SER A 1 90 ? 9.641 18.125 -5.797 1 98.75 90 SER A CA 1
ATOM 695 C C . SER A 1 90 ? 10.523 19.031 -4.957 1 98.75 90 SER A C 1
ATOM 697 O O . SER A 1 90 ? 10.148 19.406 -3.838 1 98.75 90 SER A O 1
ATOM 699 N N . GLN A 1 91 ? 11.648 19.469 -5.527 1 98 91 GLN A N 1
ATOM 700 C CA . GLN A 1 91 ? 12.539 20.406 -4.852 1 98 91 GLN A CA 1
ATOM 701 C C . GLN A 1 91 ? 11.875 21.766 -4.688 1 98 91 GLN A C 1
ATOM 703 O O . GLN A 1 91 ? 12.344 22.609 -3.91 1 98 91 GLN A O 1
ATOM 708 N N . HIS A 1 92 ? 10.82 21.906 -5.43 1 98.56 92 HIS A N 1
ATOM 709 C CA . HIS A 1 92 ? 10.117 23.188 -5.391 1 98.56 92 HIS A CA 1
ATOM 710 C C . HIS A 1 92 ? 8.914 23.125 -4.453 1 98.56 92 HIS A C 1
ATOM 712 O O . HIS A 1 92 ? 8.055 24.016 -4.48 1 98.56 92 HIS A O 1
ATOM 718 N N . SER A 1 93 ? 8.766 22.031 -3.705 1 98.62 93 SER A N 1
ATOM 719 C CA . SER A 1 93 ? 7.742 21.906 -2.674 1 98.62 93 SER A CA 1
ATOM 720 C C . SER A 1 93 ? 8.297 22.25 -1.298 1 98.62 93 SER A C 1
ATOM 722 O O . SER A 1 93 ? 9.5 22.5 -1.15 1 98.62 93 SER A O 1
ATOM 724 N N . ARG A 1 94 ? 7.41 22.422 -0.359 1 98.69 94 ARG A N 1
ATOM 725 C CA . ARG A 1 94 ? 7.773 22.609 1.042 1 98.69 94 ARG A CA 1
ATOM 726 C C . ARG A 1 94 ? 7.117 21.562 1.929 1 98.69 94 ARG A C 1
ATOM 728 O O . ARG A 1 94 ? 5.922 21.281 1.801 1 98.69 94 ARG A O 1
ATOM 735 N N . VAL A 1 95 ? 7.926 21.031 2.807 1 98.75 95 VAL A N 1
ATOM 736 C CA . VAL A 1 95 ? 7.449 19.984 3.715 1 98.75 95 VAL A CA 1
ATOM 737 C C . VAL A 1 95 ? 7.746 20.391 5.16 1 98.75 95 VAL A C 1
ATOM 739 O O . VAL A 1 95 ? 8.891 20.672 5.508 1 98.75 95 VAL A O 1
ATOM 742 N N . GLY A 1 96 ? 6.695 20.391 5.988 1 98.62 96 GLY A N 1
ATOM 743 C CA . GLY A 1 96 ? 6.828 20.781 7.383 1 98.62 96 GLY A CA 1
ATOM 744 C C . GLY A 1 96 ? 7.465 19.703 8.25 1 98.62 96 GLY A C 1
ATOM 745 O O . GLY A 1 96 ? 7.688 18.594 7.789 1 98.62 96 GLY A O 1
ATOM 746 N N . GLN A 1 97 ? 7.742 20.078 9.508 1 98.25 97 GLN A N 1
ATOM 747 C CA . GLN A 1 97 ? 8.383 19.156 10.445 1 98.25 97 GLN A CA 1
ATOM 748 C C . GLN A 1 97 ? 7.43 18.047 10.867 1 98.25 97 GLN A C 1
ATOM 750 O O . GLN A 1 97 ? 6.215 18.234 10.914 1 98.25 97 GLN A O 1
ATOM 755 N N . GLY A 1 98 ? 7.996 16.859 11.211 1 98.5 98 GLY A N 1
ATOM 756 C CA . GLY A 1 98 ? 7.215 15.75 11.719 1 98.5 98 GLY A CA 1
ATOM 757 C C . GLY A 1 98 ? 6.422 15.039 10.641 1 98.5 98 GLY A C 1
ATOM 758 O O . GLY A 1 98 ? 5.691 14.086 10.922 1 98.5 98 GLY A O 1
ATOM 759 N N . THR A 1 99 ? 6.551 15.469 9.406 1 98.75 99 THR A N 1
ATOM 760 C CA . THR A 1 99 ? 5.773 14.938 8.297 1 98.75 99 THR A CA 1
ATOM 761 C C . THR A 1 99 ? 6.426 13.68 7.73 1 98.75 99 THR A C 1
ATOM 763 O O . THR A 1 99 ? 7.652 13.602 7.648 1 98.75 99 THR A O 1
ATOM 766 N N . VAL A 1 100 ? 5.531 12.734 7.41 1 98.69 100 VAL A N 1
ATOM 767 C CA . VAL A 1 100 ? 5.973 11.469 6.836 1 98.69 100 VAL A CA 1
ATOM 768 C C . VAL A 1 100 ? 5.426 11.328 5.418 1 98.69 100 VAL A C 1
ATOM 770 O O . VAL A 1 100 ? 4.223 11.484 5.191 1 98.69 100 VAL A O 1
ATOM 773 N N . ILE A 1 101 ? 6.297 11.039 4.457 1 98.81 101 ILE A N 1
ATOM 774 C CA . ILE A 1 101 ? 5.934 10.727 3.076 1 98.81 101 ILE A CA 1
ATOM 775 C C . ILE A 1 101 ? 6.305 9.281 2.758 1 98.81 101 ILE A C 1
ATOM 777 O O . ILE A 1 101 ? 7.484 8.938 2.701 1 98.81 101 ILE A O 1
ATOM 781 N N . MET A 1 102 ? 5.301 8.492 2.492 1 98.62 102 MET A N 1
ATOM 782 C CA . MET A 1 102 ? 5.441 7.035 2.477 1 98.62 102 MET A CA 1
ATOM 783 C C . MET A 1 102 ? 5.84 6.543 1.089 1 98.62 102 MET A C 1
ATOM 785 O O . MET A 1 102 ? 6.035 7.344 0.173 1 98.62 102 MET A O 1
ATOM 789 N N . ALA A 1 103 ? 6.004 5.211 0.981 1 98.31 103 ALA A N 1
ATOM 790 C CA . ALA A 1 103 ? 6.477 4.562 -0.24 1 98.31 103 ALA A CA 1
ATOM 791 C C . ALA A 1 103 ? 5.598 4.93 -1.433 1 98.31 103 ALA A C 1
ATOM 793 O O . ALA A 1 103 ? 4.371 4.906 -1.337 1 98.31 103 ALA A O 1
ATOM 794 N N . SER A 1 104 ? 6.27 5.363 -2.553 1 98.06 104 SER A N 1
ATOM 795 C CA . SER A 1 104 ? 5.672 5.578 -3.865 1 98.06 104 SER A CA 1
ATOM 796 C C . SER A 1 104 ? 4.734 6.781 -3.857 1 98.06 104 SER A C 1
ATOM 798 O O . SER A 1 104 ? 3.957 6.973 -4.793 1 98.06 104 SER A O 1
ATOM 800 N N . ALA A 1 105 ? 4.723 7.543 -2.76 1 98.69 105 ALA A N 1
ATOM 801 C CA . ALA A 1 105 ? 3.955 8.789 -2.742 1 98.69 105 ALA A CA 1
ATOM 802 C C . ALA A 1 105 ? 4.645 9.867 -3.564 1 98.69 105 ALA A C 1
ATOM 804 O O . ALA A 1 105 ? 5.852 9.797 -3.816 1 98.69 105 ALA A O 1
ATOM 805 N N . THR A 1 106 ? 3.812 10.828 -4.012 1 98.88 106 THR A N 1
ATOM 806 C CA . THR A 1 106 ? 4.328 11.898 -4.852 1 98.88 106 THR A CA 1
ATOM 807 C C . THR A 1 106 ? 3.852 13.258 -4.348 1 98.88 106 THR A C 1
ATOM 809 O O . THR A 1 106 ? 2.666 13.438 -4.055 1 98.88 106 THR A O 1
ATOM 812 N N . VAL A 1 107 ? 4.773 14.195 -4.184 1 98.88 107 VAL A N 1
ATOM 813 C CA . VAL A 1 107 ? 4.484 15.602 -3.902 1 98.88 107 VAL A CA 1
ATOM 814 C C . VAL A 1 107 ? 5.055 16.484 -5.016 1 98.88 107 VAL A C 1
ATOM 816 O O . VAL A 1 107 ? 6.273 16.562 -5.191 1 98.88 107 VAL A O 1
ATOM 819 N N . GLN A 1 108 ? 4.188 17.125 -5.695 1 98.69 108 GLN A N 1
ATOM 820 C CA . GLN A 1 108 ? 4.574 17.859 -6.895 1 98.69 108 GLN A CA 1
ATOM 821 C C . GLN A 1 108 ? 4.984 19.281 -6.555 1 98.69 108 GLN A C 1
ATOM 823 O O . GLN A 1 108 ? 4.887 19.703 -5.398 1 98.69 108 GLN A O 1
ATOM 828 N N . ALA A 1 109 ? 5.41 20 -7.559 1 98.75 109 ALA A N 1
ATOM 829 C CA . ALA A 1 109 ? 6 21.328 -7.426 1 98.75 109 ALA A CA 1
ATOM 830 C C . ALA A 1 109 ? 4.996 22.312 -6.844 1 98.75 109 ALA A C 1
ATOM 832 O O . ALA A 1 109 ? 3.803 22.25 -7.148 1 98.75 109 ALA A O 1
ATOM 833 N N . ALA A 1 110 ? 5.461 23.188 -6.027 1 98.69 110 ALA A N 1
ATOM 834 C CA . ALA A 1 110 ? 4.734 24.312 -5.449 1 98.69 110 ALA A CA 1
ATOM 835 C C . ALA A 1 110 ? 3.682 23.844 -4.453 1 98.69 110 ALA A C 1
ATOM 837 O O . ALA A 1 110 ? 2.809 24.609 -4.047 1 98.69 110 ALA A O 1
ATOM 838 N N . ALA A 1 111 ? 3.684 22.578 -4.191 1 98.88 111 ALA A N 1
ATOM 839 C CA . ALA A 1 111 ? 2.842 22.078 -3.104 1 98.88 111 ALA A CA 1
ATOM 840 C C . ALA A 1 111 ? 3.438 22.438 -1.746 1 98.88 111 ALA A C 1
ATOM 842 O O . ALA A 1 111 ? 4.66 22.453 -1.579 1 98.88 111 ALA A O 1
ATOM 843 N N . HIS A 1 112 ? 2.629 22.781 -0.8 1 98.94 112 HIS A N 1
ATOM 844 C CA . HIS A 1 112 ? 3.014 23.047 0.579 1 98.94 112 HIS A CA 1
ATOM 845 C C . HIS A 1 112 ? 2.379 22.047 1.541 1 98.94 112 HIS A C 1
ATOM 847 O O . HIS A 1 112 ? 1.159 22.047 1.722 1 98.94 112 HIS A O 1
ATOM 853 N N . ILE A 1 113 ? 3.201 21.25 2.162 1 98.94 113 ILE A N 1
ATOM 854 C CA . ILE A 1 113 ? 2.75 20.25 3.121 1 98.94 113 ILE A CA 1
ATOM 855 C C . ILE A 1 113 ? 3.029 20.734 4.543 1 98.94 113 ILE A C 1
ATOM 857 O O . ILE A 1 113 ? 4.16 21.094 4.875 1 98.94 113 ILE A O 1
ATOM 861 N N . GLY A 1 114 ? 2.043 20.719 5.402 1 98.88 114 GLY A N 1
ATOM 862 C CA . GLY A 1 114 ? 2.156 21.25 6.758 1 98.88 114 GLY A CA 1
ATOM 863 C C . GLY A 1 114 ? 2.939 20.328 7.684 1 98.88 114 GLY A C 1
ATOM 864 O O . GLY A 1 114 ? 3.65 19.438 7.223 1 98.88 114 GLY A O 1
ATOM 865 N N . ASP A 1 115 ? 2.83 20.656 8.977 1 98.81 115 ASP A N 1
ATOM 866 C CA . ASP A 1 115 ? 3.521 19.906 10.023 1 98.81 115 ASP A CA 1
ATOM 867 C C . ASP A 1 115 ? 2.73 18.672 10.43 1 98.81 115 ASP A C 1
ATOM 869 O O . ASP A 1 115 ? 1.5 18.703 10.492 1 98.81 115 ASP A O 1
ATOM 873 N N . HIS A 1 116 ? 3.49 17.547 10.688 1 98.88 116 HIS A N 1
ATOM 874 C CA . HIS A 1 116 ? 2.908 16.328 11.227 1 98.88 116 HIS A CA 1
ATOM 875 C C . HIS A 1 116 ? 1.839 15.773 10.297 1 98.88 116 HIS A C 1
ATOM 877 O O . HIS A 1 116 ? 0.784 15.32 10.758 1 98.88 116 HIS A O 1
ATOM 883 N N . VAL A 1 117 ? 2.111 15.875 9.023 1 98.94 117 VAL A N 1
ATOM 884 C CA . VAL A 1 117 ? 1.24 15.344 7.984 1 98.94 117 VAL A CA 1
ATOM 885 C C . VAL A 1 117 ? 1.688 13.938 7.605 1 98.94 117 VAL A C 1
ATOM 887 O O . VAL A 1 117 ? 2.867 13.594 7.734 1 98.94 117 VAL A O 1
ATOM 890 N N . ILE A 1 118 ? 0.762 13.125 7.242 1 98.88 118 ILE A N 1
ATOM 891 C CA . ILE A 1 118 ? 1.05 11.828 6.637 1 98.88 118 ILE A CA 1
ATOM 892 C C . ILE A 1 118 ? 0.591 11.828 5.18 1 98.88 118 ILE A C 1
ATOM 894 O O . ILE A 1 118 ? -0.599 11.977 4.898 1 98.88 118 ILE A O 1
ATOM 898 N N . ILE A 1 119 ? 1.485 11.773 4.262 1 98.94 119 ILE A N 1
ATOM 899 C CA . ILE A 1 119 ? 1.199 11.398 2.881 1 98.94 119 ILE A CA 1
ATOM 900 C C . ILE A 1 119 ? 1.446 9.898 2.695 1 98.94 119 ILE A C 1
ATOM 902 O O . ILE A 1 119 ? 2.594 9.469 2.57 1 98.94 119 ILE A O 1
ATOM 906 N N . ASN A 1 120 ? 0.344 9.133 2.672 1 98.75 120 ASN A N 1
ATOM 907 C CA . ASN A 1 120 ? 0.443 7.688 2.834 1 98.75 120 ASN A CA 1
ATOM 908 C C . ASN A 1 120 ? 0.818 7.004 1.523 1 98.75 120 ASN A C 1
ATOM 910 O O . ASN A 1 120 ? 1.084 7.668 0.522 1 98.75 120 ASN A O 1
ATOM 914 N N . THR A 1 121 ? 0.965 5.707 1.562 1 98.56 121 THR A N 1
ATOM 915 C CA . THR A 1 121 ? 1.476 4.863 0.489 1 98.56 121 THR A CA 1
ATOM 916 C C . THR A 1 121 ? 0.802 5.203 -0.837 1 98.56 121 THR A C 1
ATOM 918 O O . THR A 1 121 ? -0.427 5.23 -0.926 1 98.56 121 THR A O 1
ATOM 921 N N . SER A 1 122 ? 1.569 5.59 -1.88 1 98.5 122 SER A N 1
ATOM 922 C CA . SER A 1 122 ? 1.179 5.773 -3.273 1 98.5 122 SER A CA 1
ATOM 923 C C . SER A 1 122 ? 0.203 6.938 -3.426 1 98.5 122 SER A C 1
ATOM 925 O O . SER A 1 122 ? -0.448 7.074 -4.465 1 98.5 122 SER A O 1
ATOM 927 N N . ALA A 1 123 ? 0.033 7.734 -2.352 1 98.81 123 ALA A N 1
ATOM 928 C CA . ALA A 1 123 ? -0.789 8.938 -2.498 1 98.81 123 ALA A CA 1
ATOM 929 C C . ALA A 1 123 ? -0.088 9.977 -3.363 1 98.81 123 ALA A C 1
ATOM 931 O O . ALA A 1 123 ? 1.142 10 -3.449 1 98.81 123 ALA A O 1
ATOM 932 N N . SER A 1 124 ? -0.913 10.812 -4.008 1 98.88 124 SER A N 1
ATOM 933 C CA . SER A 1 124 ? -0.345 11.836 -4.875 1 98.88 124 SER A CA 1
ATOM 934 C C . SER A 1 124 ? -0.926 13.211 -4.562 1 98.88 124 SER A C 1
ATOM 936 O O . SER A 1 124 ? -2.145 13.367 -4.453 1 98.88 124 SER A O 1
ATOM 938 N N . VAL A 1 125 ? -0.068 14.172 -4.34 1 98.94 125 VAL A N 1
ATOM 939 C CA . VAL A 1 125 ? -0.389 15.578 -4.102 1 98.94 125 VAL A CA 1
ATOM 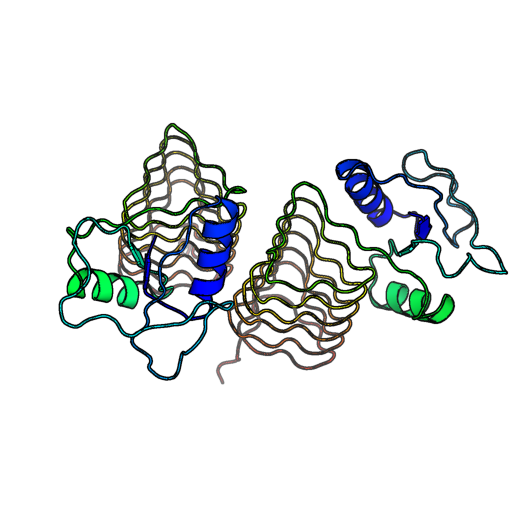940 C C . VAL A 1 125 ? 0.167 16.438 -5.234 1 98.94 125 VAL A C 1
ATOM 942 O O . VAL A 1 125 ? 1.379 16.641 -5.332 1 98.94 125 VAL A O 1
ATOM 945 N N . ASP A 1 126 ? -0.737 16.938 -6.051 1 98.75 126 ASP A N 1
ATOM 946 C CA . ASP A 1 126 ? -0.299 17.578 -7.285 1 98.75 126 ASP A CA 1
ATOM 947 C C . ASP A 1 126 ? 0.097 19.031 -7.043 1 98.75 126 ASP A C 1
ATOM 949 O O . ASP A 1 126 ? 0.093 19.5 -5.902 1 98.75 126 ASP A O 1
ATOM 953 N N . HIS A 1 127 ? 0.404 19.672 -8.094 1 98.75 127 HIS A N 1
ATOM 954 C CA . HIS A 1 127 ? 1.008 21 -8.031 1 98.75 127 HIS A CA 1
ATOM 955 C C . HIS A 1 127 ? 0.098 21.984 -7.309 1 98.75 127 HIS A C 1
ATOM 957 O O . HIS A 1 127 ? -1.127 21.906 -7.426 1 98.75 127 HIS A O 1
ATOM 963 N N . ASP A 1 128 ? 0.629 22.875 -6.555 1 98.75 128 ASP A N 1
ATOM 964 C CA . ASP A 1 128 ? -0.016 24.031 -5.965 1 98.75 128 ASP A CA 1
ATOM 965 C C . ASP A 1 128 ? -0.973 23.625 -4.848 1 98.75 128 ASP A C 1
ATOM 967 O O . ASP A 1 128 ? -1.771 24.438 -4.375 1 98.75 128 ASP A O 1
ATOM 971 N N . CYS A 1 129 ? -0.945 22.375 -4.434 1 98.94 129 CYS A N 1
ATOM 972 C CA . CYS A 1 129 ? -1.783 21.938 -3.324 1 98.94 129 CYS A CA 1
ATOM 973 C C . CYS A 1 129 ? -1.322 22.562 -2.014 1 98.94 129 CYS A C 1
ATOM 975 O O . CYS A 1 129 ? -0.133 22.828 -1.833 1 98.94 129 CYS A O 1
ATOM 977 N N . GLN A 1 130 ? -2.225 22.828 -1.107 1 98.94 130 GLN A N 1
ATOM 978 C CA . GLN A 1 130 ? -1.983 23.297 0.252 1 98.94 130 GLN A CA 1
ATOM 979 C C . GLN A 1 130 ? -2.551 22.328 1.281 1 98.94 130 GLN A C 1
ATOM 981 O O . GLN A 1 130 ? -3.77 22.219 1.436 1 98.94 130 GLN A O 1
ATOM 986 N N . ILE A 1 131 ? -1.683 21.688 2.004 1 98.94 131 ILE A N 1
ATOM 987 C CA . ILE A 1 131 ? -2.1 20.688 2.982 1 98.94 131 ILE A CA 1
ATOM 988 C C . ILE A 1 131 ? -1.814 21.188 4.395 1 98.94 131 ILE A C 1
ATOM 990 O O . ILE A 1 131 ? -0.667 21.5 4.73 1 98.94 131 ILE A O 1
ATOM 994 N N . GLY A 1 132 ? -2.83 21.266 5.246 1 98.94 132 GLY A N 1
ATOM 995 C CA . GLY A 1 132 ? -2.701 21.781 6.598 1 98.94 132 GLY A CA 1
ATOM 996 C C . GLY A 1 132 ? -2.043 20.797 7.551 1 98.94 132 GLY A C 1
ATOM 997 O O . GLY A 1 132 ? -1.785 19.656 7.188 1 98.94 132 GLY A O 1
ATOM 998 N N . ASP A 1 133 ? -1.764 21.328 8.75 1 98.94 133 ASP A N 1
ATOM 999 C CA . ASP A 1 133 ? -1.096 20.516 9.766 1 98.94 133 ASP A CA 1
ATOM 1000 C C . ASP A 1 133 ? -1.962 19.328 10.188 1 98.94 133 ASP A C 1
ATOM 1002 O O . ASP A 1 133 ? -3.191 19.422 10.188 1 98.94 133 ASP A O 1
ATOM 1006 N N . PHE A 1 134 ? -1.3 18.172 10.445 1 98.94 134 PHE A N 1
ATOM 1007 C CA . PHE A 1 134 ? -1.894 16.984 11.047 1 98.94 134 PHE A CA 1
ATOM 1008 C C . PHE A 1 134 ? -2.857 16.312 10.078 1 98.94 134 PHE A C 1
ATOM 1010 O O . PHE A 1 134 ? -3.639 15.453 10.469 1 98.94 134 PHE A O 1
ATOM 1017 N N . VAL A 1 135 ? -2.848 16.719 8.828 1 98.94 135 VAL A N 1
ATOM 1018 C CA . VAL A 1 135 ? -3.678 16.078 7.812 1 98.94 135 VAL A CA 1
ATOM 1019 C C . VAL A 1 135 ? -3.135 14.68 7.504 1 98.94 135 VAL A C 1
ATOM 1021 O O . VAL A 1 135 ? -1.924 14.453 7.562 1 98.94 135 VAL A O 1
ATOM 1024 N N . HIS A 1 136 ? -4.008 13.773 7.254 1 98.94 136 HIS A N 1
ATOM 1025 C CA . HIS A 1 136 ? -3.684 12.438 6.758 1 98.94 136 HIS A CA 1
ATOM 1026 C C . HIS A 1 136 ? -4.277 12.203 5.375 1 98.94 136 HIS A C 1
ATOM 1028 O O . HIS A 1 136 ? -5.5 12.148 5.219 1 98.94 136 HIS A O 1
ATOM 1034 N N . ILE A 1 137 ? -3.408 12.141 4.359 1 98.94 137 ILE A N 1
ATOM 1035 C CA . ILE A 1 137 ? -3.805 11.711 3.021 1 98.94 137 ILE A CA 1
ATOM 1036 C C . ILE A 1 137 ? -3.637 10.203 2.893 1 98.94 137 ILE A C 1
ATOM 1038 O O . ILE A 1 137 ? -2.514 9.695 2.861 1 98.94 137 ILE A O 1
ATOM 1042 N N . GLY A 1 138 ? -4.75 9.484 2.775 1 98.81 138 GLY A N 1
ATOM 1043 C CA . GLY A 1 138 ? -4.746 8.031 2.844 1 98.81 138 GLY A CA 1
ATOM 1044 C C . GLY A 1 138 ? -4.051 7.379 1.663 1 98.81 138 GLY A C 1
ATOM 1045 O O . GLY A 1 138 ? -3.693 8.055 0.696 1 98.81 138 GLY A O 1
ATOM 1046 N N . PRO A 1 139 ? -3.846 6.051 1.758 1 98.75 139 PRO A N 1
ATOM 1047 C CA . PRO A 1 139 ? -3.156 5.336 0.679 1 98.75 139 PRO A CA 1
ATOM 1048 C C . PRO A 1 139 ? -3.859 5.484 -0.668 1 98.75 139 PRO A C 1
ATOM 1050 O O . PRO A 1 139 ? -5.09 5.406 -0.74 1 98.75 139 PRO A O 1
ATOM 1053 N N . ASN A 1 140 ? -3.09 5.727 -1.763 1 98.5 140 ASN A N 1
ATOM 1054 C CA . ASN A 1 140 ? -3.533 5.812 -3.15 1 98.5 140 ASN A CA 1
ATOM 1055 C C . ASN A 1 140 ? -4.594 6.895 -3.336 1 98.5 140 ASN A C 1
ATOM 1057 O O . ASN A 1 140 ? -5.359 6.859 -4.301 1 98.5 140 ASN A O 1
ATOM 1061 N N . ALA A 1 141 ? -4.742 7.809 -2.359 1 98.75 141 ALA A N 1
ATOM 1062 C CA . ALA A 1 141 ? -5.574 8.984 -2.604 1 98.75 141 ALA A CA 1
ATOM 1063 C C . ALA A 1 141 ? -4.91 9.93 -3.6 1 98.75 141 ALA A C 1
ATOM 1065 O O . ALA A 1 141 ? -3.68 10.023 -3.646 1 98.75 141 ALA A O 1
ATOM 1066 N N . THR A 1 142 ? -5.746 10.594 -4.375 1 98.81 142 THR A N 1
ATOM 1067 C CA . THR A 1 142 ? -5.273 11.484 -5.426 1 98.81 142 THR A CA 1
ATOM 1068 C C . THR A 1 142 ? -5.816 12.898 -5.215 1 98.81 142 THR A C 1
ATOM 1070 O O . THR A 1 142 ? -7.031 13.117 -5.238 1 98.81 142 THR A O 1
ATOM 1073 N N . LEU A 1 143 ? -4.953 13.852 -4.984 1 98.94 143 LEU A N 1
ATOM 1074 C CA . LEU A 1 143 ? -5.301 15.273 -4.953 1 98.94 143 LEU A CA 1
ATOM 1075 C C . LEU A 1 143 ? -4.816 15.977 -6.211 1 98.94 143 LEU A C 1
ATOM 1077 O O . LEU A 1 143 ? -3.609 16.141 -6.418 1 98.94 143 LEU A O 1
ATOM 1081 N N . CYS A 1 144 ? -5.758 16.422 -7.031 1 98.75 144 CYS A N 1
ATOM 1082 C CA . CYS A 1 144 ? -5.391 17.109 -8.258 1 98.75 144 CYS A CA 1
ATOM 1083 C C . CYS A 1 144 ? -4.863 18.516 -7.957 1 98.75 144 CYS A C 1
ATOM 1085 O O . CYS A 1 144 ? -4.734 18.891 -6.789 1 98.75 144 CYS A O 1
ATOM 1087 N N . GLY A 1 145 ? -4.527 19.188 -8.961 1 98.69 145 GLY A N 1
ATOM 1088 C CA . GLY A 1 145 ? -3.871 20.484 -8.82 1 98.69 145 GLY A CA 1
ATOM 1089 C C . GLY A 1 145 ? -4.691 21.484 -8.039 1 98.69 145 GLY A C 1
ATOM 1090 O O . GLY A 1 145 ? -5.906 21.578 -8.227 1 98.69 145 GLY A O 1
ATOM 1091 N N . GLY A 1 146 ? -4.02 22.188 -7.16 1 98.75 146 GLY A N 1
ATOM 1092 C CA . GLY A 1 146 ? -4.629 23.328 -6.523 1 98.75 146 GLY A CA 1
ATOM 1093 C C . GLY A 1 146 ? -5.602 22.969 -5.418 1 98.75 146 GLY A C 1
ATOM 1094 O O . GLY A 1 146 ? -6.391 23.797 -4.973 1 98.75 146 GLY A O 1
ATOM 1095 N N . VAL A 1 147 ? -5.633 21.75 -4.973 1 98.88 147 VAL A N 1
ATOM 1096 C CA . VAL A 1 147 ? -6.504 21.297 -3.889 1 98.88 147 VAL A CA 1
ATOM 1097 C C . VAL A 1 147 ? -5.965 21.812 -2.553 1 98.88 147 VAL A C 1
ATOM 1099 O O . VAL A 1 147 ? -4.75 21.844 -2.336 1 98.88 147 VAL A O 1
ATOM 1102 N N . SER A 1 148 ? -6.855 22.25 -1.677 1 98.94 148 SER A N 1
ATOM 1103 C CA . SER A 1 148 ? -6.484 22.609 -0.31 1 98.94 148 SER A CA 1
ATOM 1104 C C . SER A 1 148 ? -7.207 21.734 0.704 1 98.94 148 SER A C 1
ATOM 1106 O O . SER A 1 148 ? -8.391 21.422 0.539 1 98.94 148 SER A O 1
ATOM 1108 N N . VAL A 1 149 ? -6.473 21.281 1.683 1 98.94 149 VAL A N 1
ATOM 1109 C CA . VAL A 1 149 ? -7.027 20.469 2.766 1 98.94 149 VAL A CA 1
ATOM 1110 C C . VAL A 1 149 ? -6.703 21.125 4.109 1 98.94 149 VAL A C 1
ATOM 1112 O O . VAL A 1 149 ? -5.531 21.344 4.434 1 98.94 149 VAL A O 1
ATOM 1115 N N . GLY A 1 150 ? -7.715 21.312 4.945 1 98.94 150 GLY A N 1
ATOM 1116 C CA . GLY A 1 150 ? -7.547 22.031 6.207 1 98.94 150 GLY A CA 1
ATOM 1117 C C . GLY A 1 150 ? -7.008 21.141 7.316 1 98.94 150 GLY A C 1
ATOM 1118 O O . GLY A 1 150 ? -7.043 19.922 7.215 1 98.94 150 GLY A O 1
ATOM 1119 N N . HIS A 1 151 ? -6.625 21.797 8.336 1 98.81 151 HIS A N 1
ATOM 1120 C CA . HIS A 1 151 ? -6.016 21.219 9.531 1 98.81 151 HIS A CA 1
ATOM 1121 C C . HIS A 1 151 ? -6.801 20 10.016 1 98.81 151 HIS A C 1
ATOM 1123 O O . HIS A 1 151 ? -8.031 20.047 10.109 1 98.81 151 HIS A O 1
ATOM 1129 N N . GLY A 1 152 ? -6.082 18.906 10.25 1 98.81 152 GLY A N 1
ATOM 1130 C CA . GLY A 1 152 ? -6.633 17.781 10.977 1 98.81 152 GLY A CA 1
ATOM 1131 C C . GLY A 1 152 ? -7.574 16.938 10.141 1 98.81 152 GLY A C 1
ATOM 1132 O O . GLY A 1 152 ? -8.234 16.031 10.656 1 98.81 152 GLY A O 1
ATOM 1133 N N . SER A 1 153 ? -7.688 17.188 8.852 1 98.88 153 SER A N 1
ATOM 1134 C CA . SER A 1 153 ? -8.625 16.453 8.008 1 98.88 153 SER A CA 1
ATOM 1135 C C . SER A 1 153 ? -8.023 15.141 7.535 1 98.88 153 SER A C 1
ATOM 1137 O O . SER A 1 153 ? -6.801 14.992 7.473 1 98.88 153 SER A O 1
ATOM 1139 N N . LEU A 1 154 ? -8.891 14.211 7.277 1 98.88 154 LEU A N 1
ATOM 1140 C CA . LEU A 1 154 ? -8.547 12.898 6.738 1 98.88 154 LEU A CA 1
ATOM 1141 C C . LEU A 1 154 ? -9.133 12.711 5.344 1 98.88 154 LEU A C 1
ATOM 1143 O O . LEU A 1 154 ? -10.352 12.797 5.168 1 98.88 154 LEU A O 1
ATOM 1147 N N . ILE A 1 155 ? -8.258 12.547 4.375 1 98.88 155 ILE A N 1
ATOM 1148 C CA . ILE A 1 155 ? -8.664 12.086 3.055 1 98.88 155 ILE A CA 1
ATOM 1149 C C . ILE A 1 155 ? -8.492 10.57 2.965 1 98.88 155 ILE A C 1
ATOM 1151 O O . ILE A 1 155 ? -7.363 10.07 2.906 1 98.88 155 ILE A O 1
ATOM 1155 N N . GLY A 1 156 ? -9.562 9.859 2.904 1 98.62 156 GLY A N 1
ATOM 1156 C CA . GLY A 1 156 ? -9.523 8.406 2.973 1 98.62 156 GLY A CA 1
ATOM 1157 C C . GLY A 1 156 ? -8.805 7.77 1.8 1 98.62 156 GLY A C 1
ATOM 1158 O O . GLY A 1 156 ? -8.555 8.43 0.789 1 98.62 156 GLY A O 1
ATOM 1159 N N . ALA A 1 157 ? -8.516 6.508 1.991 1 98.69 157 ALA A N 1
ATOM 1160 C CA . ALA A 1 157 ? -7.805 5.746 0.968 1 98.69 157 ALA A CA 1
ATOM 1161 C C . ALA A 1 157 ? -8.57 5.754 -0.352 1 98.69 157 ALA A C 1
ATOM 1163 O O . ALA A 1 157 ? -9.797 5.645 -0.365 1 98.69 157 ALA A O 1
ATOM 1164 N N . GLY A 1 158 ? -7.82 5.926 -1.481 1 98.31 158 GLY A N 1
ATOM 1165 C CA . GLY A 1 158 ? -8.383 5.77 -2.814 1 98.31 158 GLY A CA 1
ATOM 1166 C C . GLY A 1 158 ? -9.266 6.93 -3.227 1 98.31 158 GLY A C 1
ATOM 1167 O O . GLY A 1 158 ? -9.945 6.867 -4.254 1 98.31 158 GLY A O 1
ATOM 1168 N N . CYS A 1 159 ? -9.305 7.969 -2.455 1 98.44 159 CYS A N 1
ATOM 1169 C CA . CYS A 1 159 ? -10.109 9.133 -2.807 1 98.44 159 CYS A CA 1
ATOM 1170 C C . CYS A 1 159 ? -9.516 9.867 -4 1 98.44 159 CYS A C 1
ATOM 1172 O O . CYS A 1 159 ? -8.312 9.789 -4.25 1 98.44 159 CYS A O 1
ATOM 1174 N N . THR A 1 160 ? -10.422 10.539 -4.68 1 98.56 160 THR A N 1
ATOM 1175 C CA . THR A 1 160 ? -10.023 11.469 -5.727 1 98.56 160 THR A CA 1
ATOM 1176 C C . THR A 1 160 ? -10.633 12.852 -5.484 1 98.56 160 THR A C 1
ATOM 1178 O O . THR A 1 160 ? -11.852 12.984 -5.379 1 98.56 160 THR A O 1
ATOM 1181 N N . ILE A 1 161 ? -9.789 13.836 -5.297 1 98.75 161 ILE A N 1
ATOM 1182 C CA . ILE A 1 161 ? -10.219 15.219 -5.188 1 98.75 161 ILE A CA 1
ATOM 1183 C C . ILE A 1 161 ? -9.906 15.969 -6.48 1 98.75 161 ILE A C 1
ATOM 1185 O O . ILE A 1 161 ? -8.742 16.094 -6.867 1 98.75 161 ILE A O 1
ATOM 1189 N N . VAL A 1 162 ? -10.945 16.516 -7.168 1 98.31 162 VAL A N 1
ATOM 1190 C CA . VAL A 1 162 ? -10.734 17.125 -8.469 1 98.31 162 VAL A CA 1
ATOM 1191 C C . VAL A 1 162 ? -10.031 18.469 -8.297 1 98.31 162 VAL A C 1
ATOM 1193 O O . VAL A 1 162 ? -9.922 18.984 -7.176 1 98.31 162 VAL A O 1
ATOM 1196 N N . PRO A 1 163 ? -9.555 19.078 -9.328 1 98.62 163 PRO A N 1
ATOM 1197 C CA . PRO A 1 163 ? -8.703 20.266 -9.234 1 98.62 163 PRO A CA 1
ATOM 1198 C C . PRO A 1 163 ? -9.391 21.422 -8.523 1 98.62 163 PRO A C 1
ATOM 1200 O O . PRO A 1 163 ? -10.578 21.672 -8.75 1 98.62 163 PRO A O 1
ATOM 1203 N N . GLY A 1 164 ? -8.656 22.047 -7.68 1 98.5 164 GLY A N 1
ATOM 1204 C CA . GLY A 1 164 ? -9.039 23.344 -7.148 1 98.5 164 GLY A CA 1
ATOM 1205 C C . GLY A 1 164 ? -10.008 23.25 -5.984 1 98.5 164 GLY A C 1
ATOM 1206 O O . GLY A 1 164 ? -10.453 24.281 -5.453 1 98.5 164 GLY A O 1
ATOM 1207 N N . ILE A 1 165 ? -10.359 22.094 -5.512 1 98.5 165 ILE A N 1
ATOM 1208 C CA . ILE A 1 165 ? -11.352 21.891 -4.457 1 98.5 165 ILE A CA 1
ATOM 1209 C C . ILE A 1 165 ? -10.75 22.281 -3.109 1 98.5 165 ILE A C 1
ATOM 1211 O O . ILE A 1 165 ? -9.57 22 -2.842 1 98.5 165 ILE A O 1
ATOM 1215 N N . ARG A 1 166 ? -11.594 22.859 -2.287 1 98.75 166 ARG A N 1
ATOM 1216 C CA . ARG A 1 166 ? -11.219 23.172 -0.911 1 98.75 166 ARG A CA 1
ATOM 1217 C C . ARG A 1 166 ? -11.906 22.234 0.072 1 98.75 166 ARG A C 1
ATOM 1219 O O . ARG A 1 166 ? -13.141 22.172 0.128 1 98.75 166 ARG A O 1
ATOM 1226 N N . ILE A 1 167 ? -11.125 21.547 0.84 1 98.88 167 ILE A N 1
ATOM 1227 C CA . ILE A 1 167 ? -11.609 20.734 1.956 1 98.88 167 ILE A CA 1
ATOM 1228 C C . ILE A 1 167 ? -11.32 21.453 3.273 1 98.88 167 ILE A C 1
ATOM 1230 O O . ILE A 1 167 ? -10.18 21.844 3.537 1 98.88 167 ILE A O 1
ATOM 1234 N N . GLY A 1 168 ? -12.281 21.625 4.133 1 98.75 168 GLY A N 1
ATOM 1235 C CA . GLY A 1 168 ? -12.156 22.359 5.375 1 98.75 168 GLY A CA 1
ATOM 1236 C C . GLY A 1 168 ? -11.359 21.625 6.438 1 98.75 168 GLY A C 1
ATOM 1237 O O . GLY A 1 168 ? -10.703 20.625 6.141 1 98.75 168 GLY A O 1
ATOM 1238 N N . ARG A 1 169 ? -11.422 22.203 7.703 1 98.75 169 ARG A N 1
ATOM 1239 C CA . ARG A 1 169 ? -10.758 21.625 8.867 1 98.75 169 ARG A CA 1
ATOM 1240 C C . ARG A 1 169 ? -11.586 20.5 9.469 1 98.75 169 ARG A C 1
ATOM 1242 O O . ARG A 1 169 ? -12.82 20.547 9.445 1 98.75 169 ARG A O 1
ATOM 1249 N N . ASP A 1 170 ? -10.797 19.484 9.984 1 98.69 170 ASP A N 1
ATOM 1250 C CA . ASP A 1 170 ? -11.422 18.391 10.727 1 98.69 170 ASP A CA 1
ATOM 1251 C C . ASP A 1 170 ? -12.516 17.719 9.898 1 98.69 170 ASP A C 1
ATOM 1253 O O . ASP A 1 170 ? -13.602 17.422 10.414 1 98.69 170 ASP A O 1
ATOM 1257 N N . VAL A 1 171 ? -12.273 17.562 8.648 1 98.69 171 VAL A N 1
ATOM 1258 C CA . VAL A 1 171 ? -13.156 16.859 7.723 1 98.69 171 VAL A CA 1
ATOM 1259 C C . VAL A 1 171 ? -12.695 15.414 7.551 1 98.69 171 VAL A C 1
ATOM 1261 O O . VAL A 1 171 ? -11.492 15.133 7.582 1 98.69 171 VAL A O 1
ATOM 1264 N N . VAL A 1 172 ? -13.617 14.523 7.414 1 98.69 172 VAL A N 1
ATOM 1265 C CA . VAL A 1 172 ? -13.32 13.141 7.059 1 98.69 172 VAL A CA 1
ATOM 1266 C C . VAL A 1 172 ? -13.984 12.797 5.723 1 98.69 172 VAL A C 1
ATOM 1268 O O . VAL A 1 172 ? -15.211 12.844 5.602 1 98.69 172 VAL A O 1
ATOM 1271 N N . ILE A 1 173 ? -13.18 12.562 4.719 1 98.5 173 ILE A N 1
ATOM 1272 C CA . ILE A 1 173 ? -13.672 12 3.463 1 98.5 173 ILE A CA 1
ATOM 1273 C C . ILE A 1 173 ? -13.477 10.492 3.461 1 98.5 173 ILE A C 1
ATOM 1275 O O . ILE A 1 173 ? -12.344 10 3.535 1 98.5 173 ILE A O 1
ATOM 1279 N N . GLY A 1 174 ? -14.531 9.734 3.342 1 97.62 174 GLY A N 1
ATOM 1280 C CA . GLY A 1 174 ? -14.469 8.281 3.381 1 97.62 174 GLY A CA 1
ATOM 1281 C C . GLY A 1 174 ? -13.727 7.684 2.197 1 97.62 174 GLY A C 1
ATOM 1282 O O . GLY A 1 174 ? -13.68 8.289 1.121 1 97.62 174 GLY A O 1
ATOM 1283 N N . ALA A 1 175 ? -13.242 6.52 2.42 1 97.94 175 ALA A N 1
ATOM 1284 C CA . ALA A 1 175 ? -12.438 5.824 1.418 1 97.94 175 ALA A CA 1
ATOM 1285 C C . ALA A 1 175 ? -13.195 5.707 0.095 1 97.94 175 ALA A C 1
ATOM 1287 O O . ALA A 1 175 ? -14.406 5.48 0.081 1 97.94 175 ALA A O 1
ATOM 1288 N N . GLY A 1 176 ? -12.414 5.852 -1.036 1 97 176 GLY A N 1
ATOM 1289 C CA . GLY A 1 176 ? -12.938 5.629 -2.375 1 97 176 GLY A CA 1
ATOM 1290 C C . GLY A 1 176 ? -13.836 6.75 -2.861 1 97 176 GLY A C 1
ATOM 1291 O O . GLY A 1 176 ? -14.422 6.66 -3.941 1 97 176 GLY A O 1
ATOM 1292 N N . SER A 1 177 ? -13.953 7.824 -2.133 1 97.25 177 SER A N 1
ATOM 1293 C CA . SER A 1 177 ? -14.859 8.914 -2.49 1 97.25 177 SER A CA 1
ATOM 1294 C C . SER A 1 177 ? -14.281 9.773 -3.607 1 97.25 177 SER A C 1
ATOM 1296 O O . SER A 1 177 ? -13.062 9.828 -3.785 1 97.25 177 SER A O 1
ATOM 1298 N N . VAL A 1 178 ? -15.141 10.328 -4.359 1 97.62 178 VAL A N 1
ATOM 1299 C CA . VAL A 1 178 ? -14.812 11.344 -5.352 1 97.62 178 VAL A CA 1
ATOM 1300 C C . VAL A 1 178 ? -15.398 12.688 -4.934 1 97.62 178 VAL A C 1
ATOM 1302 O O . VAL A 1 178 ? -16.609 12.805 -4.73 1 97.62 178 VAL A O 1
ATOM 1305 N N . VAL A 1 179 ? -14.57 13.703 -4.805 1 98.31 179 VAL A N 1
ATOM 1306 C CA . VAL A 1 179 ? -15.016 15 -4.316 1 98.31 179 VAL A CA 1
ATOM 1307 C C . VAL A 1 179 ? -15.023 16.016 -5.465 1 98.31 179 VAL A C 1
ATOM 1309 O O . VAL A 1 179 ? -13.969 16.359 -6 1 98.31 179 VAL A O 1
ATOM 1312 N N . LEU A 1 180 ? -16.203 16.516 -5.738 1 97.94 180 LEU A N 1
ATOM 1313 C CA . LEU A 1 180 ? -16.391 17.375 -6.898 1 97.94 180 LEU A CA 1
ATOM 1314 C C . LEU A 1 180 ? -16.781 18.781 -6.469 1 97.94 180 LEU A C 1
ATOM 1316 O O . LEU A 1 180 ? -17.047 19.641 -7.316 1 97.94 180 LEU A O 1
ATOM 1320 N N . ARG A 1 181 ? -16.938 19 -5.152 1 97.44 181 ARG A N 1
ATOM 1321 C CA . ARG A 1 181 ? -17.266 20.328 -4.621 1 97.44 181 ARG A CA 1
ATOM 1322 C C . ARG A 1 181 ? -16.5 20.594 -3.322 1 97.44 181 ARG A C 1
ATOM 1324 O O . ARG A 1 181 ? -15.992 19.672 -2.695 1 97.44 181 ARG A O 1
ATOM 1331 N N . ASP A 1 182 ? -16.516 21.875 -3 1 98.19 182 ASP A N 1
ATOM 1332 C CA . ASP A 1 182 ? -15.898 22.25 -1.725 1 98.19 182 ASP A CA 1
ATOM 1333 C C . ASP A 1 182 ? -16.625 21.578 -0.558 1 98.19 182 ASP A C 1
ATOM 1335 O O . ASP A 1 182 ? -17.828 21.312 -0.634 1 98.19 182 ASP A O 1
ATOM 1339 N N . VAL A 1 183 ? -15.891 21.297 0.522 1 98.38 183 VAL A N 1
ATOM 1340 C CA . VAL A 1 183 ? -16.438 20.672 1.727 1 98.38 183 VAL A CA 1
ATOM 1341 C C . VAL A 1 183 ? -16.156 21.562 2.938 1 98.38 183 VAL A C 1
ATOM 1343 O O . VAL A 1 183 ? -15.008 21.953 3.172 1 98.38 183 VAL A O 1
ATOM 1346 N N . GLU A 1 184 ? -17.141 21.844 3.74 1 98 184 GLU A N 1
ATOM 1347 C CA . GLU A 1 184 ? -17.016 22.719 4.895 1 98 184 GLU A CA 1
ATOM 1348 C C . GLU A 1 184 ? -16.406 22 6.086 1 98 184 GLU A C 1
ATOM 1350 O O . GLU A 1 184 ? -16.359 20.766 6.113 1 98 184 GLU A O 1
ATOM 1355 N N . ASP A 1 185 ? -16.062 22.828 7.09 1 98.62 185 ASP A N 1
ATOM 1356 C CA . ASP A 1 185 ? -15.391 22.312 8.281 1 98.62 185 ASP A CA 1
ATOM 1357 C C . ASP A 1 185 ? -16.266 21.266 8.984 1 98.62 185 ASP A C 1
ATOM 1359 O O . ASP A 1 185 ? -17.484 21.422 9.062 1 98.62 185 ASP A O 1
ATOM 1363 N N . GLY A 1 186 ? -15.586 20.188 9.43 1 98.06 186 GLY A N 1
ATOM 1364 C CA . GLY A 1 186 ? -16.219 19.281 10.383 1 98.06 186 GLY A CA 1
ATOM 1365 C C . GLY A 1 186 ? -17.078 18.234 9.719 1 98.06 186 GLY A C 1
ATOM 1366 O O . GLY A 1 186 ? -17.672 17.391 10.398 1 98.06 186 GLY A O 1
ATOM 1367 N N . GLN A 1 187 ? -17.141 18.203 8.391 1 97 187 GLN A N 1
ATOM 1368 C CA . GLN A 1 187 ? -18.047 17.266 7.715 1 97 187 GLN A CA 1
ATOM 1369 C C . GLN A 1 187 ? -17.422 15.891 7.582 1 97 187 GLN A C 1
ATOM 1371 O O . GLN A 1 187 ? -16.188 15.766 7.512 1 97 187 GLN A O 1
ATOM 1376 N N . HIS A 1 188 ? -18.188 14.883 7.684 1 97.12 188 HIS A N 1
ATOM 1377 C CA . HIS A 1 188 ? -17.875 13.492 7.371 1 97.12 188 HIS A CA 1
ATOM 1378 C C . HIS A 1 188 ? -18.703 12.984 6.191 1 97.12 188 HIS A C 1
ATOM 1380 O O . HIS A 1 188 ? -19.906 12.781 6.316 1 97.12 188 HIS A O 1
ATOM 1386 N N . LEU A 1 189 ? -18.031 12.852 5.039 1 95.31 189 LEU A N 1
ATOM 1387 C CA . LEU A 1 189 ? -18.75 12.523 3.805 1 95.31 189 LEU A CA 1
ATOM 1388 C C . LEU A 1 189 ? -18.156 11.281 3.148 1 95.31 189 LEU A C 1
ATOM 1390 O O . LEU A 1 189 ? -17.016 10.898 3.443 1 95.31 189 LEU A O 1
ATOM 1394 N N . ASN A 1 190 ? -18.922 10.633 2.346 1 93.88 190 ASN A N 1
ATOM 1395 C CA . ASN A 1 190 ? -18.469 9.492 1.568 1 93.88 190 ASN A CA 1
ATOM 1396 C C . ASN A 1 190 ? -19.172 9.398 0.224 1 93.88 190 ASN A C 1
ATOM 1398 O O . ASN A 1 190 ? -20.25 9.984 0.046 1 93.88 190 ASN A O 1
ATOM 1402 N N . GLY A 1 191 ? -18.5 8.688 -0.689 1 91.88 191 GLY A N 1
ATOM 1403 C CA . GLY A 1 191 ? -19.094 8.469 -1.998 1 91.88 191 GLY A CA 1
ATOM 1404 C C . GLY A 1 191 ? -18.812 9.586 -2.979 1 91.88 191 GLY A C 1
ATOM 1405 O O . GLY A 1 191 ? -17.719 10.156 -2.975 1 91.88 191 GLY A O 1
ATOM 1406 N N . LEU A 1 192 ? -19.734 9.75 -3.875 1 89.81 192 LEU A N 1
ATOM 1407 C CA . LEU A 1 192 ? -19.656 10.859 -4.82 1 89.81 192 LEU A CA 1
ATOM 1408 C C . LEU A 1 192 ? -20.156 12.148 -4.188 1 89.81 192 LEU A C 1
ATOM 1410 O O . LEU A 1 192 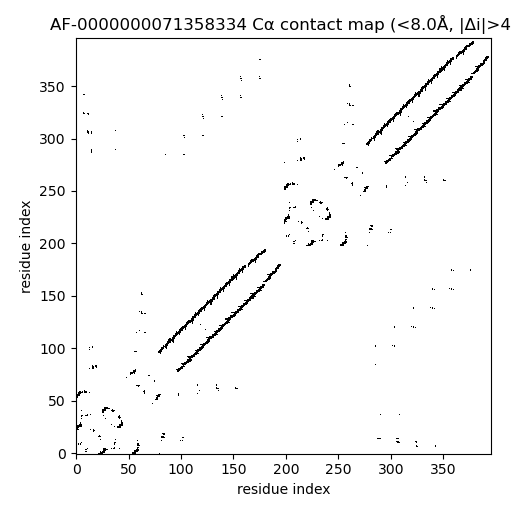? -21.359 12.328 -4.004 1 89.81 192 LEU A O 1
ATOM 1414 N N . ILE A 1 193 ? -19.281 13.062 -3.863 1 91.5 193 ILE A N 1
ATOM 1415 C CA . ILE A 1 193 ? -19.594 14.32 -3.199 1 91.5 193 ILE A CA 1
ATOM 1416 C C . ILE A 1 193 ? -19.703 15.438 -4.234 1 91.5 193 ILE A C 1
ATOM 1418 O O . ILE A 1 193 ? -18.703 15.938 -4.73 1 91.5 193 ILE A O 1
ATOM 1422 N N . LYS A 1 194 ? -20.859 15.695 -4.598 1 88.75 194 LYS A N 1
ATOM 1423 C CA . LYS A 1 194 ? -21.156 16.641 -5.676 1 88.75 194 LYS A CA 1
ATOM 1424 C C . LYS A 1 194 ? -22.234 17.625 -5.262 1 88.75 194 LYS A C 1
ATOM 1426 O O . LYS A 1 194 ? -22.844 17.484 -4.199 1 88.75 194 LYS A O 1
ATOM 1431 N N . ILE A 1 195 ? -22.203 18.734 -6.074 1 76.12 195 ILE A N 1
ATOM 1432 C CA . ILE A 1 195 ? -23.281 19.688 -5.867 1 76.12 195 ILE A CA 1
ATOM 1433 C C . ILE A 1 195 ? -24.609 19.047 -6.277 1 76.12 195 ILE A C 1
ATOM 1435 O O . ILE A 1 195 ? -24.703 18.406 -7.328 1 76.12 195 ILE A O 1
ATOM 1439 N N . GLU A 1 196 ? -25.547 18.891 -5.32 1 67.69 196 GLU A N 1
ATOM 1440 C CA . GLU A 1 196 ? -26.875 18.375 -5.691 1 67.69 196 GLU A CA 1
ATOM 1441 C C . GLU A 1 196 ? -27.562 19.297 -6.703 1 67.69 196 GLU A C 1
ATOM 1443 O O . GLU A 1 196 ? -27.594 20.516 -6.516 1 67.69 196 GLU A O 1
ATOM 1448 N N . LYS A 1 197 ? -27.391 18.875 -7.941 1 54.53 197 LYS A N 1
ATOM 1449 C CA . LYS A 1 197 ? -28.25 19.656 -8.82 1 54.53 197 LYS A CA 1
ATOM 1450 C C . LYS A 1 197 ? -29.688 19.672 -8.305 1 54.53 197 LYS A C 1
ATOM 1452 O O . LYS A 1 197 ? -30.25 18.625 -7.965 1 54.53 197 LYS A O 1
ATOM 1457 N N . LYS A 1 198 ? -30.141 20.938 -8.016 1 39.28 198 LYS A N 1
ATOM 1458 C CA . LYS A 1 198 ? -31.578 21.156 -7.891 1 39.28 198 LYS A CA 1
ATOM 1459 C C . LYS A 1 198 ? -32.281 20.828 -9.195 1 39.28 198 LYS A C 1
ATOM 1461 O O . LYS A 1 198 ? -31.781 21.125 -10.281 1 39.28 198 LYS A O 1
ATOM 1466 N N . MET B 1 1 ? 15.266 -18.219 -15.617 1 95.31 1 MET B N 1
ATOM 1467 C CA . MET B 1 1 ? 13.859 -18.422 -15.266 1 95.31 1 MET B CA 1
ATOM 1468 C C . MET B 1 1 ? 13.07 -18.938 -16.453 1 95.31 1 MET B C 1
ATOM 1470 O O . MET B 1 1 ? 13.297 -18.5 -17.594 1 95.31 1 MET B O 1
ATOM 1474 N N . TYR B 1 2 ? 12.281 -19.906 -16.25 1 97.62 2 TYR B N 1
ATOM 1475 C CA . TYR B 1 2 ? 11.336 -20.344 -17.266 1 97.62 2 TYR B CA 1
ATOM 1476 C C . TYR B 1 2 ? 9.938 -19.797 -16.984 1 97.62 2 TYR B C 1
ATOM 1478 O O . TYR B 1 2 ? 9.594 -19.531 -15.82 1 97.62 2 TYR B O 1
ATOM 1486 N N . LEU B 1 3 ? 9.211 -19.625 -18.094 1 98.06 3 LEU B N 1
ATOM 1487 C CA . LEU B 1 3 ? 7.859 -19.078 -17.984 1 98.06 3 LEU B CA 1
ATOM 1488 C C . LEU B 1 3 ? 6.836 -20.047 -18.562 1 98.06 3 LEU B C 1
ATOM 1490 O O . LEU B 1 3 ? 7.043 -20.594 -19.656 1 98.06 3 LEU B O 1
ATOM 1494 N N . PHE B 1 4 ? 5.824 -20.328 -17.812 1 98.25 4 PHE B N 1
ATOM 1495 C CA . PHE B 1 4 ? 4.668 -21.031 -18.359 1 98.25 4 PHE B CA 1
ATOM 1496 C C . PHE B 1 4 ? 3.48 -20.078 -18.484 1 98.25 4 PHE B C 1
ATOM 1498 O O . PHE B 1 4 ? 2.979 -19.562 -17.484 1 98.25 4 PHE B O 1
ATOM 1505 N N . GLY B 1 5 ? 2.967 -19.953 -19.625 1 97.81 5 GLY B N 1
ATOM 1506 C CA . GLY B 1 5 ? 1.988 -18.969 -20.031 1 97.81 5 GLY B CA 1
ATOM 1507 C C . GLY B 1 5 ? 2.545 -17.938 -21 1 97.81 5 GLY B C 1
ATOM 1508 O O . GLY B 1 5 ? 3.625 -17.391 -20.766 1 97.81 5 GLY B O 1
ATOM 1509 N N . ALA B 1 6 ? 1.812 -17.688 -22.109 1 96.88 6 ALA B N 1
ATOM 1510 C CA . ALA B 1 6 ? 2.354 -16.812 -23.141 1 96.88 6 ALA B CA 1
ATOM 1511 C C . ALA B 1 6 ? 1.285 -15.859 -23.672 1 96.88 6 ALA B C 1
ATOM 1513 O O . ALA B 1 6 ? 1.323 -15.461 -24.844 1 96.88 6 ALA B O 1
ATOM 1514 N N . SER B 1 7 ? 0.344 -15.523 -22.875 1 93.75 7 SER B N 1
ATOM 1515 C CA . SER B 1 7 ? -0.707 -14.594 -23.281 1 93.75 7 SER B CA 1
ATOM 1516 C C . SER B 1 7 ? -0.415 -13.188 -22.781 1 93.75 7 SER B C 1
ATOM 1518 O O . SER B 1 7 ? 0.747 -12.805 -22.625 1 93.75 7 SER B O 1
ATOM 1520 N N . GLY B 1 8 ? -1.371 -12.312 -22.688 1 93.19 8 GLY B N 1
ATOM 1521 C CA . GLY B 1 8 ? -1.202 -10.906 -22.344 1 93.19 8 GLY B CA 1
ATOM 1522 C C . GLY B 1 8 ? -0.461 -10.703 -21.031 1 93.19 8 GLY B C 1
ATOM 1523 O O . GLY B 1 8 ? 0.483 -9.914 -20.969 1 93.19 8 GLY B O 1
ATOM 1524 N N . HIS B 1 9 ? -0.867 -11.43 -20.016 1 94.75 9 HIS B N 1
ATOM 1525 C CA . HIS B 1 9 ? -0.241 -11.289 -18.703 1 94.75 9 HIS B CA 1
ATOM 1526 C C . HIS B 1 9 ? 1.237 -11.664 -18.75 1 94.75 9 HIS B C 1
ATOM 1528 O O . HIS B 1 9 ? 2.057 -11.062 -18.047 1 94.75 9 HIS B O 1
ATOM 1534 N N . ALA B 1 10 ? 1.564 -12.57 -19.531 1 97.25 10 ALA B N 1
ATOM 1535 C CA . ALA B 1 10 ? 2.941 -13.023 -19.703 1 97.25 10 ALA B CA 1
ATOM 1536 C C . ALA B 1 10 ? 3.844 -11.883 -20.172 1 97.25 10 ALA B C 1
ATOM 1538 O O . ALA B 1 10 ? 5 -11.789 -19.75 1 97.25 10 ALA B O 1
ATOM 1539 N N . LYS B 1 11 ? 3.387 -11.039 -21.031 1 97.56 11 LYS B N 1
ATOM 1540 C CA . LYS B 1 11 ? 4.168 -9.922 -21.547 1 97.56 11 LYS B CA 1
ATOM 1541 C C . LYS B 1 11 ? 4.602 -8.984 -20.422 1 97.56 11 LYS B C 1
ATOM 1543 O O . LYS B 1 11 ? 5.754 -8.547 -20.375 1 97.56 11 LYS B O 1
ATOM 1548 N N . ALA B 1 12 ? 3.705 -8.719 -19.516 1 97.56 12 ALA B N 1
ATOM 1549 C CA . ALA B 1 12 ? 4.027 -7.879 -18.359 1 97.56 12 ALA B CA 1
ATOM 1550 C C . ALA B 1 12 ? 5.059 -8.555 -17.453 1 97.56 12 ALA B C 1
ATOM 1552 O O . ALA B 1 12 ? 5.965 -7.895 -16.938 1 97.56 12 ALA B O 1
ATOM 1553 N N . ILE B 1 13 ? 4.918 -9.844 -17.281 1 97.81 13 ILE B N 1
ATOM 1554 C CA . ILE B 1 13 ? 5.836 -10.586 -16.422 1 97.81 13 ILE B CA 1
ATOM 1555 C C . ILE B 1 13 ? 7.223 -10.625 -17.062 1 97.81 13 ILE B C 1
ATOM 1557 O O . ILE B 1 13 ? 8.234 -10.477 -16.375 1 97.81 13 ILE B O 1
ATOM 1561 N N . ILE B 1 14 ? 7.277 -10.805 -18.359 1 97.56 14 ILE B N 1
ATOM 1562 C CA . ILE B 1 14 ? 8.547 -10.781 -19.078 1 97.56 14 ILE B CA 1
ATOM 1563 C C . ILE B 1 14 ? 9.227 -9.43 -18.875 1 97.56 14 ILE B C 1
ATOM 1565 O O . ILE B 1 14 ? 10.422 -9.359 -18.578 1 97.56 14 ILE B O 1
ATOM 1569 N N . SER B 1 15 ? 8.477 -8.359 -19.016 1 97.56 15 SER B N 1
ATOM 1570 C CA . SER B 1 15 ? 9.008 -7.02 -18.797 1 97.56 15 SER B CA 1
ATOM 1571 C C . SER B 1 15 ? 9.555 -6.867 -17.375 1 97.56 15 SER B C 1
ATOM 1573 O O . SER B 1 15 ? 10.602 -6.25 -17.172 1 97.56 15 SER B O 1
ATOM 1575 N N . ALA B 1 16 ? 8.852 -7.438 -16.438 1 97.69 16 ALA B N 1
ATOM 1576 C CA . ALA B 1 16 ? 9.305 -7.383 -15.055 1 97.69 16 ALA B CA 1
ATOM 1577 C C . ALA B 1 16 ? 10.609 -8.148 -14.867 1 97.69 16 ALA B C 1
ATOM 1579 O O . ALA B 1 16 ? 11.516 -7.684 -14.164 1 97.69 16 ALA B O 1
ATOM 1580 N N . LEU B 1 17 ? 10.727 -9.273 -15.469 1 97.19 17 LEU B N 1
ATOM 1581 C CA . LEU B 1 17 ? 11.961 -10.055 -15.438 1 97.19 17 LEU B CA 1
ATOM 1582 C C . LEU B 1 17 ? 13.125 -9.258 -16.031 1 97.19 17 LEU B C 1
ATOM 1584 O O . LEU B 1 17 ? 14.203 -9.203 -15.43 1 97.19 17 LEU B O 1
ATOM 1588 N N . GLU B 1 18 ? 12.867 -8.648 -17.109 1 96.81 18 GLU B N 1
ATOM 1589 C CA . GLU B 1 18 ? 13.891 -7.863 -17.797 1 96.81 18 GLU B CA 1
ATOM 1590 C C . GLU B 1 18 ? 14.328 -6.668 -16.953 1 96.81 18 GLU B C 1
ATOM 1592 O O . GLU B 1 18 ? 15.5 -6.301 -16.938 1 96.81 18 GLU B O 1
ATOM 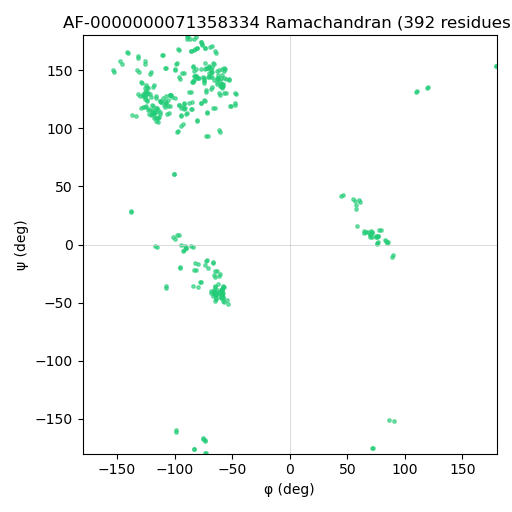1597 N N . SER B 1 19 ? 13.352 -6.113 -16.25 1 97.06 19 SER B N 1
ATOM 1598 C CA . SER B 1 19 ? 13.656 -4.965 -15.398 1 97.06 19 SER B CA 1
ATOM 1599 C C . SER B 1 19 ? 14.664 -5.332 -14.312 1 97.06 19 SER B C 1
ATOM 1601 O O . SER B 1 19 ? 15.375 -4.465 -13.797 1 97.06 19 SER B O 1
ATOM 1603 N N . GLN B 1 20 ? 14.695 -6.609 -13.93 1 97.12 20 GLN B N 1
ATOM 1604 C CA . GLN B 1 20 ? 15.602 -7.113 -12.906 1 97.12 20 GLN B CA 1
ATOM 1605 C C . GLN B 1 20 ? 16.812 -7.801 -13.531 1 97.12 20 GLN B C 1
ATOM 1607 O O . GLN B 1 20 ? 17.594 -8.453 -12.836 1 97.12 20 GLN B O 1
ATOM 1612 N N . ASN B 1 21 ? 16.969 -7.793 -14.82 1 97.25 21 ASN B N 1
ATOM 1613 C CA . ASN B 1 21 ? 18.031 -8.438 -15.57 1 97.25 21 ASN B CA 1
ATOM 1614 C C . ASN B 1 21 ? 18.078 -9.938 -15.305 1 97.25 21 ASN B C 1
ATOM 1616 O O . ASN B 1 21 ? 19.172 -10.516 -15.18 1 97.25 21 ASN B O 1
ATOM 1620 N N . ILE B 1 22 ? 17 -10.531 -15.109 1 96.25 22 ILE B N 1
ATOM 1621 C CA . ILE B 1 22 ? 16.891 -11.977 -14.961 1 96.25 22 ILE B CA 1
ATOM 1622 C C . ILE B 1 22 ? 16.719 -12.625 -16.344 1 96.25 22 ILE B C 1
ATOM 1624 O O . ILE B 1 22 ? 15.758 -12.312 -17.062 1 96.25 22 ILE B O 1
ATOM 1628 N N . PRO B 1 23 ? 17.547 -13.461 -16.703 1 96.06 23 PRO B N 1
ATOM 1629 C CA . PRO B 1 23 ? 17.453 -14.078 -18.031 1 96.06 23 PRO B CA 1
ATOM 1630 C C . PRO B 1 23 ? 16.234 -14.984 -18.172 1 96.06 23 PRO B C 1
ATOM 1632 O O . PRO B 1 23 ? 15.93 -15.758 -17.25 1 96.06 23 PRO B O 1
ATOM 1635 N N . LEU B 1 24 ? 15.578 -14.859 -19.234 1 96.94 24 LEU B N 1
ATOM 1636 C CA . LEU B 1 24 ? 14.477 -15.742 -19.594 1 96.94 24 LEU B CA 1
ATOM 1637 C C . LEU B 1 24 ? 14.961 -16.875 -20.484 1 96.94 24 LEU B C 1
ATOM 1639 O O . LEU B 1 24 ? 15.367 -16.656 -21.625 1 96.94 24 LEU B O 1
ATOM 1643 N N . MET B 1 25 ? 14.836 -18.094 -20 1 96.56 25 MET B N 1
ATOM 1644 C CA . MET B 1 25 ? 15.469 -19.234 -20.641 1 96.56 25 MET B CA 1
ATOM 1645 C C . MET B 1 25 ? 14.5 -19.938 -21.578 1 96.56 25 MET B C 1
ATOM 1647 O O . MET B 1 25 ? 14.922 -20.688 -22.453 1 96.56 25 MET B O 1
ATOM 1651 N N . GLY B 1 26 ? 13.219 -19.719 -21.406 1 97.38 26 GLY B N 1
ATOM 1652 C CA . GLY B 1 26 ? 12.203 -20.359 -22.234 1 97.38 26 GLY B CA 1
ATOM 1653 C C . GLY B 1 26 ? 10.789 -19.984 -21.844 1 97.38 26 GLY B C 1
ATOM 1654 O O . GLY B 1 26 ? 10.547 -19.594 -20.688 1 97.38 26 GLY B O 1
ATOM 1655 N N . VAL B 1 27 ? 9.914 -20.062 -22.797 1 98.12 27 VAL B N 1
ATOM 1656 C CA . VAL B 1 27 ? 8.492 -19.781 -22.594 1 98.12 27 VAL B CA 1
ATOM 1657 C C . VAL B 1 27 ? 7.66 -20.969 -23.062 1 98.12 27 VAL B C 1
ATOM 1659 O O . VAL B 1 27 ? 7.875 -21.5 -24.172 1 98.12 27 VAL B O 1
ATOM 1662 N N . PHE B 1 28 ? 6.75 -21.375 -22.203 1 98 28 PHE B N 1
ATOM 1663 C CA . PHE B 1 28 ? 5.895 -22.516 -22.547 1 98 28 PHE B CA 1
ATOM 1664 C C . PHE B 1 28 ? 4.426 -22.109 -22.531 1 98 28 PHE B C 1
ATOM 1666 O O . PHE B 1 28 ? 4.023 -21.234 -21.766 1 98 28 PHE B O 1
ATOM 1673 N N . ASP B 1 29 ? 3.617 -22.719 -23.359 1 97.62 29 ASP B N 1
ATOM 1674 C CA . ASP B 1 29 ? 2.164 -22.594 -23.359 1 97.62 29 ASP B CA 1
ATOM 1675 C C . ASP B 1 29 ? 1.507 -23.844 -23.953 1 97.62 29 ASP B C 1
ATOM 1677 O O . ASP B 1 29 ? 2.057 -24.453 -24.875 1 97.62 29 ASP B O 1
ATOM 1681 N N . ASP B 1 30 ? 0.355 -24.141 -23.516 1 94.75 30 ASP B N 1
ATOM 1682 C CA . ASP B 1 30 ? -0.345 -25.312 -24.031 1 94.75 30 ASP B CA 1
ATOM 1683 C C . ASP B 1 30 ? -1.065 -25 -25.344 1 94.75 30 ASP B C 1
ATOM 1685 O O . ASP B 1 30 ? -1.464 -25.922 -26.062 1 94.75 30 ASP B O 1
ATOM 1689 N N . ASN B 1 31 ? -1.318 -23.734 -25.547 1 94.19 31 ASN B N 1
ATOM 1690 C CA . ASN B 1 31 ? -1.943 -23.328 -26.797 1 94.19 31 ASN B CA 1
ATOM 1691 C C . ASN B 1 31 ? -0.971 -23.438 -27.969 1 94.19 31 ASN B C 1
ATOM 1693 O O . ASN B 1 31 ? -0.044 -22.641 -28.078 1 94.19 31 ASN B O 1
ATOM 1697 N N . PRO B 1 32 ? -1.197 -24.297 -28.875 1 90.81 32 PRO B N 1
ATOM 1698 C CA . PRO B 1 32 ? -0.25 -24.516 -29.969 1 90.81 32 PRO B CA 1
ATOM 1699 C C . PRO B 1 32 ? -0.229 -23.359 -30.969 1 90.81 32 PRO B C 1
ATOM 1701 O O . PRO B 1 32 ? 0.686 -23.266 -31.797 1 90.81 32 PRO B O 1
ATOM 1704 N N . GLU B 1 33 ? -1.198 -22.484 -30.906 1 94 33 GLU B N 1
ATOM 1705 C CA . GLU B 1 33 ? -1.285 -21.391 -31.875 1 94 33 GLU B CA 1
ATOM 1706 C C . GLU B 1 33 ? -0.365 -20.234 -31.469 1 94 33 GLU B C 1
ATOM 1708 O O . GLU B 1 33 ? -0.095 -19.344 -32.281 1 94 33 GLU B O 1
ATOM 1713 N N . LEU B 1 34 ? 0.041 -20.312 -30.219 1 94 34 LEU B N 1
ATOM 1714 C CA . LEU B 1 34 ? 0.954 -19.266 -29.75 1 94 34 LEU B CA 1
ATOM 1715 C C . LEU B 1 34 ? 2.398 -19.625 -30.094 1 94 34 LEU B C 1
ATOM 1717 O O . LEU B 1 34 ? 2.947 -20.594 -29.578 1 94 34 LEU B O 1
ATOM 1721 N N . GLU B 1 35 ? 3.037 -18.812 -30.938 1 95.38 35 GLU B N 1
ATOM 1722 C CA . GLU B 1 35 ? 4.383 -19.125 -31.422 1 95.38 35 GLU B CA 1
ATOM 1723 C C . GLU B 1 35 ? 5.418 -18.203 -30.781 1 95.38 35 GLU B C 1
ATOM 1725 O O . GLU B 1 35 ? 6.566 -18.609 -30.562 1 95.38 35 GLU B O 1
ATOM 1730 N N . LEU B 1 36 ? 5 -16.953 -30.578 1 96.31 36 LEU B N 1
ATOM 1731 C CA . LEU B 1 36 ? 5.898 -15.969 -30 1 96.31 36 LEU B CA 1
ATOM 1732 C C . LEU B 1 36 ? 5.211 -15.203 -28.875 1 96.31 36 LEU B C 1
ATOM 1734 O O . LEU B 1 36 ? 3.996 -15.008 -28.906 1 96.31 36 LEU B O 1
ATOM 1738 N N . CYS B 1 37 ? 6 -14.82 -28 1 96.75 37 CYS B N 1
ATOM 1739 C CA . CYS B 1 37 ? 5.609 -13.883 -26.953 1 96.75 37 CYS B CA 1
ATOM 1740 C C . CYS B 1 37 ? 6.691 -12.836 -26.719 1 96.75 37 CYS B C 1
ATOM 1742 O O . CYS B 1 37 ? 7.773 -13.148 -26.219 1 96.75 37 CYS B O 1
ATOM 1744 N N . LEU B 1 38 ? 6.496 -11.641 -27.031 1 96.12 38 LEU B N 1
ATOM 1745 C CA . LEU B 1 38 ? 7.465 -10.547 -27.016 1 96.12 38 LEU B CA 1
ATOM 1746 C C . LEU B 1 38 ? 8.789 -10.977 -27.625 1 96.12 38 LEU B C 1
ATOM 1748 O O . LEU B 1 38 ? 9.859 -10.719 -27.078 1 96.12 38 LEU B O 1
ATOM 1752 N N . GLY B 1 39 ? 8.711 -11.688 -28.672 1 95.25 39 GLY B N 1
ATOM 1753 C CA . GLY B 1 39 ? 9.898 -12.07 -29.422 1 95.25 39 GLY B CA 1
ATOM 1754 C C . GLY B 1 39 ? 10.5 -13.383 -28.938 1 95.25 39 GLY B C 1
ATOM 1755 O O . GLY B 1 39 ? 11.398 -13.93 -29.578 1 95.25 39 GLY B O 1
ATOM 1756 N N . TYR B 1 40 ? 10.031 -13.898 -27.844 1 96.69 40 TYR B N 1
ATOM 1757 C CA . TYR B 1 40 ? 10.516 -15.18 -27.359 1 96.69 40 TYR B CA 1
ATOM 1758 C C . TYR B 1 40 ? 9.734 -16.328 -27.969 1 96.69 40 TYR B C 1
ATOM 1760 O O . TYR B 1 40 ? 8.5 -16.312 -27.984 1 96.69 40 TYR B O 1
ATOM 1768 N N . PRO B 1 41 ? 10.422 -17.312 -28.469 1 97.25 41 PRO B N 1
ATOM 1769 C CA . PRO B 1 41 ? 9.688 -18.469 -28.969 1 97.25 41 PRO B CA 1
ATOM 1770 C C . PRO B 1 41 ? 8.906 -19.203 -27.891 1 97.25 41 PRO B C 1
ATOM 1772 O O . PRO B 1 41 ? 9.391 -19.328 -26.766 1 97.25 41 PRO B O 1
ATOM 1775 N N . VAL B 1 42 ? 7.684 -19.609 -28.219 1 98.19 42 VAL B N 1
ATOM 1776 C CA . VAL B 1 42 ? 6.832 -20.344 -27.297 1 98.19 42 VAL B CA 1
ATOM 1777 C C . VAL B 1 42 ? 6.875 -21.844 -27.609 1 98.19 42 VAL B C 1
ATOM 1779 O O . VAL B 1 42 ? 6.66 -22.234 -28.766 1 98.19 42 VAL B O 1
ATOM 1782 N N . GLN B 1 43 ? 7.18 -22.625 -26.641 1 97.12 43 GLN B N 1
ATOM 1783 C CA . GLN B 1 43 ? 7.273 -24.078 -26.812 1 97.12 43 GLN B CA 1
ATOM 1784 C C . GLN B 1 43 ? 6.133 -24.781 -26.094 1 97.12 43 GLN B C 1
ATOM 1786 O O . GLN B 1 43 ? 5.449 -24.188 -25.266 1 97.12 43 GLN B O 1
ATOM 1791 N N . ARG B 1 44 ? 5.973 -25.984 -26.484 1 95.81 44 ARG B N 1
ATOM 1792 C CA . ARG B 1 44 ? 5.047 -26.844 -25.75 1 95.81 44 ARG B CA 1
ATOM 1793 C C . ARG B 1 44 ? 5.699 -27.391 -24.484 1 95.81 44 ARG B C 1
ATOM 1795 O O . ARG B 1 44 ? 6.902 -27.672 -24.469 1 95.81 44 ARG B O 1
ATOM 1802 N N . TRP B 1 45 ? 4.844 -27.484 -23.438 1 95.31 45 TRP B N 1
ATOM 1803 C CA . TRP B 1 45 ? 5.352 -28.094 -22.219 1 95.31 45 TRP B CA 1
ATOM 1804 C C . TRP B 1 45 ? 5.793 -29.531 -22.453 1 95.31 45 TRP B C 1
ATOM 1806 O O . TRP B 1 45 ? 5.031 -30.344 -23 1 95.31 45 TRP B O 1
ATOM 1816 N N . PRO B 1 46 ? 6.996 -29.922 -22.062 1 93.56 46 PRO B N 1
ATOM 1817 C CA . PRO B 1 46 ? 7.473 -31.281 -22.328 1 93.56 46 PRO B CA 1
ATOM 1818 C C . PRO B 1 46 ? 6.711 -32.344 -21.547 1 93.56 46 PRO B C 1
ATOM 1820 O O . PRO B 1 46 ? 6.328 -32.125 -20.391 1 93.56 46 PRO B O 1
ATOM 1823 N N . GLU B 1 47 ? 6.531 -33.438 -22.156 1 92.38 47 GLU B N 1
ATOM 1824 C CA . GLU B 1 47 ? 5.82 -34.531 -21.516 1 92.38 47 GLU B CA 1
ATOM 1825 C C . GLU B 1 47 ? 6.496 -34.938 -20.219 1 92.38 47 GLU B C 1
ATOM 1827 O O . GLU B 1 47 ? 5.82 -35.281 -19.234 1 92.38 47 GLU B O 1
ATOM 1832 N N . GLN B 1 48 ? 7.805 -34.875 -20.203 1 92.94 48 GLN B N 1
ATOM 1833 C CA . GLN B 1 48 ? 8.562 -35.281 -19.016 1 92.94 48 GLN B CA 1
ATOM 1834 C C . GLN B 1 48 ? 8.688 -34.156 -18.031 1 92.94 48 GLN B C 1
ATOM 1836 O O . GLN B 1 48 ? 9.219 -34.312 -16.922 1 92.94 48 GLN B O 1
ATOM 1841 N N . GLY B 1 49 ? 8.164 -33.062 -18.391 1 93.38 49 GLY B N 1
ATOM 1842 C CA . GLY B 1 49 ? 8.336 -31.875 -17.547 1 93.38 49 GLY B CA 1
ATOM 1843 C C . GLY B 1 49 ? 9.742 -31.312 -17.578 1 93.38 49 GLY B C 1
ATOM 1844 O O . GLY B 1 49 ? 10.555 -31.703 -18.422 1 93.38 49 GLY B O 1
ATOM 1845 N N . LEU B 1 50 ? 9.992 -30.297 -16.75 1 93.81 50 LEU B N 1
ATOM 1846 C CA . LEU B 1 50 ? 11.328 -29.734 -16.547 1 93.81 50 LEU B CA 1
ATOM 1847 C C . LEU B 1 50 ? 11.953 -30.297 -15.281 1 93.81 50 LEU B C 1
ATOM 1849 O O . LEU B 1 50 ? 11.25 -30.75 -14.375 1 93.81 50 LEU B O 1
ATOM 1853 N N . PRO B 1 51 ? 13.344 -30.281 -15.273 1 93.19 51 PRO B N 1
ATOM 1854 C CA . PRO B 1 51 ? 13.961 -30.641 -13.992 1 93.19 51 PRO B CA 1
ATOM 1855 C C . PRO B 1 51 ? 13.414 -29.812 -12.828 1 93.19 51 PRO B C 1
ATOM 1857 O O . PRO B 1 51 ? 13.18 -28.609 -12.969 1 93.19 51 PRO B O 1
ATOM 1860 N N . ALA B 1 52 ? 13.266 -30.453 -11.695 1 89.88 52 ALA B N 1
ATOM 1861 C CA . ALA B 1 52 ? 12.578 -29.859 -10.547 1 89.88 52 ALA B CA 1
ATOM 1862 C C . ALA B 1 52 ? 13.344 -28.641 -10.016 1 89.88 52 ALA B C 1
ATOM 1864 O O . ALA B 1 52 ? 12.75 -27.75 -9.414 1 89.88 52 ALA B O 1
ATOM 1865 N N . ASP B 1 53 ? 14.594 -28.547 -10.273 1 93 53 ASP B N 1
ATOM 1866 C CA . ASP B 1 53 ? 15.414 -27.484 -9.719 1 93 53 ASP B CA 1
ATOM 1867 C C . ASP B 1 53 ? 15.438 -26.266 -10.641 1 93 53 ASP B C 1
ATOM 1869 O O . ASP B 1 53 ? 15.977 -25.219 -10.289 1 93 53 ASP B O 1
ATOM 1873 N N . THR B 1 54 ? 14.742 -26.484 -11.805 1 94.31 54 THR B N 1
ATOM 1874 C CA . THR B 1 54 ? 14.648 -25.359 -12.727 1 94.31 54 THR B CA 1
ATOM 1875 C C . THR B 1 54 ? 13.688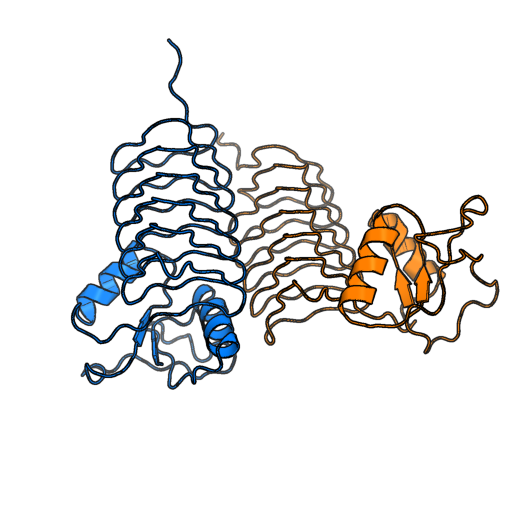 -24.297 -12.188 1 94.31 54 THR B C 1
ATOM 1877 O O . THR B 1 54 ? 12.586 -24.625 -11.727 1 94.31 54 THR B O 1
ATOM 1880 N N . LYS B 1 55 ? 14.117 -23.016 -12.234 1 97.06 55 LYS B N 1
ATOM 1881 C CA . LYS B 1 55 ? 13.258 -21.938 -11.758 1 97.06 55 LYS B CA 1
ATOM 1882 C C . LYS B 1 55 ? 12.141 -21.656 -12.75 1 97.06 55 LYS B C 1
ATOM 1884 O O . LYS B 1 55 ? 12.398 -21.359 -13.914 1 97.06 55 LYS B O 1
ATOM 1889 N N . LEU B 1 56 ? 10.945 -21.734 -12.219 1 98 56 LEU B N 1
ATOM 1890 C CA . LEU B 1 56 ? 9.75 -21.594 -13.055 1 98 56 LEU B CA 1
ATOM 1891 C C . LEU B 1 56 ? 8.797 -20.562 -12.469 1 98 56 LEU B C 1
ATOM 1893 O O . LEU B 1 56 ? 8.617 -20.484 -11.25 1 98 56 LEU B O 1
ATOM 1897 N N . ILE B 1 57 ? 8.188 -19.734 -13.352 1 98 57 ILE B N 1
ATOM 1898 C CA . ILE B 1 57 ? 7.102 -18.844 -12.961 1 98 57 ILE B CA 1
ATOM 1899 C C . ILE B 1 57 ? 5.887 -19.094 -13.852 1 98 57 ILE B C 1
ATOM 1901 O O . ILE B 1 57 ? 6.027 -19.297 -15.062 1 98 57 ILE B O 1
ATOM 1905 N N . LEU B 1 58 ? 4.75 -19.125 -13.227 1 98.31 58 LEU B N 1
ATOM 1906 C CA . LEU B 1 58 ? 3.508 -19.281 -13.969 1 98.31 58 LEU B CA 1
ATOM 1907 C C . LEU B 1 58 ? 2.904 -17.922 -14.312 1 98.31 58 LEU B C 1
ATOM 1909 O O . LEU B 1 58 ? 2.555 -17.141 -13.422 1 98.31 58 LEU B O 1
ATOM 1913 N N . ALA B 1 59 ? 2.779 -17.641 -15.625 1 98.06 59 ALA B N 1
ATOM 1914 C CA . ALA B 1 59 ? 2.23 -16.375 -16.109 1 98.06 59 ALA B CA 1
ATOM 1915 C C . ALA B 1 59 ? 0.771 -16.531 -16.531 1 98.06 59 ALA B C 1
ATOM 1917 O O . ALA B 1 59 ? 0.415 -16.281 -17.688 1 98.06 59 ALA B O 1
ATOM 1918 N N . ILE B 1 60 ? -0.019 -16.922 -15.562 1 97.44 60 ILE B N 1
ATOM 1919 C CA . ILE B 1 60 ? -1.446 -17.156 -15.742 1 97.44 60 ILE B CA 1
ATOM 1920 C C . ILE B 1 60 ? -2.246 -16.219 -14.844 1 97.44 60 ILE B C 1
ATOM 1922 O O . ILE B 1 60 ? -2.17 -16.312 -13.617 1 97.44 60 ILE B O 1
ATOM 1926 N N . GLY B 1 61 ? -3.068 -15.375 -15.422 1 96.94 61 GLY B N 1
ATOM 1927 C CA . GLY B 1 61 ? -3.799 -14.359 -14.68 1 96.94 61 GLY B CA 1
ATOM 1928 C C . GLY B 1 61 ? -4.992 -14.914 -13.93 1 96.94 61 GLY B C 1
ATOM 1929 O O . GLY B 1 61 ? -5.355 -14.406 -12.867 1 96.94 61 GLY B O 1
ATOM 1930 N N . VAL B 1 62 ? -5.609 -15.953 -14.508 1 97 62 VAL B N 1
ATOM 1931 C CA . VAL B 1 62 ? -6.781 -16.547 -13.883 1 97 62 VAL B CA 1
ATOM 1932 C C . VAL B 1 62 ? -6.352 -17.438 -12.719 1 97 62 VAL B C 1
ATOM 1934 O O . VAL B 1 62 ? -5.613 -18.406 -12.906 1 97 62 VAL B O 1
ATOM 1937 N N . ASN B 1 63 ? -6.867 -17.109 -11.492 1 98.56 63 ASN B N 1
ATOM 1938 C CA . ASN B 1 63 ? -6.41 -17.734 -10.258 1 98.56 63 ASN B CA 1
ATOM 1939 C C . ASN B 1 63 ? -6.57 -19.25 -10.312 1 98.56 63 ASN B C 1
ATOM 1941 O O . ASN B 1 63 ? -5.617 -19.984 -10.055 1 98.56 63 ASN B O 1
ATOM 1945 N N . LYS B 1 64 ? -7.73 -19.703 -10.695 1 98 64 LYS B N 1
ATOM 1946 C CA . LYS B 1 64 ? -8.031 -21.125 -10.695 1 98 64 LYS B CA 1
ATOM 1947 C C . LYS B 1 64 ? -7.16 -21.875 -11.703 1 98 64 LYS B C 1
ATOM 1949 O O . LYS B 1 64 ? -6.699 -22.984 -11.43 1 98 64 LYS B O 1
ATOM 1954 N N . THR B 1 65 ? -6.984 -21.281 -12.82 1 97.75 65 THR B N 1
ATOM 1955 C CA . THR B 1 65 ? -6.141 -21.906 -13.844 1 97.75 65 THR B CA 1
ATOM 1956 C C . THR B 1 65 ? -4.695 -22 -13.359 1 97.75 65 THR B C 1
ATOM 1958 O O . THR B 1 65 ? -4.039 -23.031 -13.57 1 97.75 65 THR B O 1
ATOM 1961 N N . ARG B 1 66 ? -4.207 -20.953 -12.758 1 98.38 66 ARG B N 1
ATOM 1962 C CA . ARG B 1 66 ? -2.861 -20.953 -12.203 1 98.38 66 ARG B CA 1
ATOM 1963 C C . ARG B 1 66 ? -2.709 -22.047 -11.156 1 98.38 66 ARG B C 1
ATOM 1965 O O . ARG B 1 66 ? -1.724 -22.797 -11.164 1 98.38 66 ARG B O 1
ATOM 1972 N N . GLU B 1 67 ? -3.633 -22.234 -10.312 1 98.56 67 GLU B N 1
ATOM 1973 C CA . GLU B 1 67 ? -3.617 -23.25 -9.273 1 98.56 67 GLU B CA 1
ATOM 1974 C C . GLU B 1 67 ? -3.621 -24.656 -9.883 1 98.56 67 GLU B C 1
ATOM 1976 O O . GLU B 1 67 ? -2.855 -25.531 -9.461 1 98.56 67 GLU B O 1
ATOM 1981 N N . LYS B 1 68 ? -4.512 -24.859 -10.852 1 98.06 68 LYS B N 1
ATOM 1982 C CA . LYS B 1 68 ? -4.582 -26.156 -11.523 1 98.06 68 LYS B CA 1
ATOM 1983 C C . LYS B 1 68 ? -3.246 -26.516 -12.172 1 98.06 68 LYS B C 1
ATOM 1985 O O . LYS B 1 68 ? -2.848 -27.672 -12.188 1 98.06 68 LYS B O 1
ATOM 1990 N N . LEU B 1 69 ? -2.641 -25.531 -12.695 1 97.75 69 LEU B N 1
ATOM 1991 C CA . LEU B 1 69 ? -1.352 -25.766 -13.344 1 97.75 69 LEU B CA 1
ATOM 1992 C C . LEU B 1 69 ? -0.3 -26.188 -12.32 1 97.75 69 LEU B C 1
ATOM 1994 O O . LEU B 1 69 ? 0.522 -27.062 -12.594 1 97.75 69 LEU B O 1
ATOM 1998 N N . VAL B 1 70 ? -0.26 -25.578 -11.164 1 98.12 70 VAL B N 1
ATOM 1999 C CA . VAL B 1 70 ? 0.646 -25.969 -10.094 1 98.12 70 VAL B CA 1
ATOM 2000 C C . VAL B 1 70 ? 0.39 -27.438 -9.711 1 98.12 70 VAL B C 1
ATOM 2002 O O . VAL B 1 70 ? 1.331 -28.188 -9.477 1 98.12 70 VAL B O 1
ATOM 2005 N N . GLN B 1 71 ? -0.865 -27.75 -9.648 1 97.44 71 GLN B N 1
ATOM 2006 C CA . GLN B 1 71 ? -1.221 -29.141 -9.336 1 97.44 71 GLN B CA 1
ATOM 2007 C C . GLN B 1 71 ? -0.685 -30.094 -10.398 1 97.44 71 GLN B C 1
ATOM 2009 O O . GLN B 1 71 ? -0.21 -31.188 -10.078 1 97.44 71 GLN B O 1
ATOM 2014 N N . ARG B 1 72 ? -0.801 -29.703 -11.594 1 96.38 72 ARG B N 1
ATOM 2015 C CA . ARG B 1 72 ? -0.352 -30.5 -12.719 1 96.38 72 ARG B CA 1
ATOM 2016 C C . ARG B 1 72 ? 1.163 -30.688 -12.695 1 96.38 72 ARG B C 1
ATOM 2018 O O . ARG B 1 72 ? 1.667 -31.797 -12.883 1 96.38 72 ARG B O 1
ATOM 2025 N N . ILE B 1 73 ? 1.896 -29.641 -12.516 1 96.44 73 ILE B N 1
ATOM 2026 C CA . ILE B 1 73 ? 3.352 -29.641 -12.602 1 96.44 73 ILE B CA 1
ATOM 2027 C C . ILE B 1 73 ? 3.951 -30.188 -11.312 1 96.44 73 ILE B C 1
ATOM 2029 O O . ILE B 1 73 ? 4.977 -30.875 -11.336 1 96.44 73 ILE B O 1
ATOM 2033 N N . GLY B 1 74 ? 3.314 -29.859 -10.219 1 96.44 74 GLY B N 1
ATOM 2034 C CA . GLY B 1 74 ? 3.777 -30.266 -8.906 1 96.44 74 GLY B CA 1
ATOM 2035 C C . GLY B 1 74 ? 4.09 -29.109 -7.988 1 96.44 74 GLY B C 1
ATOM 2036 O O . GLY B 1 74 ? 4.84 -28.203 -8.359 1 96.44 74 GLY B O 1
ATOM 2037 N N . ALA B 1 75 ? 3.654 -29.203 -6.758 1 94.25 75 ALA B N 1
ATOM 2038 C CA . ALA B 1 75 ? 3.795 -28.125 -5.785 1 94.25 75 ALA B CA 1
ATOM 2039 C C . ALA B 1 75 ? 5.242 -28 -5.316 1 94.25 75 ALA B C 1
ATOM 2041 O O . ALA B 1 75 ? 5.645 -26.953 -4.816 1 94.25 75 ALA B O 1
ATOM 2042 N N . SER B 1 76 ? 5.992 -28.984 -5.527 1 95.19 76 SER B N 1
ATOM 2043 C CA . SER B 1 76 ? 7.355 -29.016 -5.008 1 95.19 76 SER B CA 1
ATOM 2044 C C . SER B 1 76 ? 8.352 -28.484 -6.039 1 95.19 76 SER B C 1
ATOM 2046 O O . SER B 1 76 ? 9.547 -28.406 -5.762 1 95.19 76 SER B O 1
ATOM 2048 N N . HIS B 1 77 ? 7.867 -28.203 -7.25 1 96.88 77 HIS B N 1
ATOM 2049 C CA . HIS B 1 77 ? 8.75 -27.609 -8.25 1 96.88 77 HIS B CA 1
ATOM 2050 C C . HIS B 1 77 ? 9.367 -26.312 -7.734 1 96.88 77 HIS B C 1
ATOM 2052 O O . HIS B 1 77 ? 8.805 -25.672 -6.848 1 96.88 77 HIS B O 1
ATOM 2058 N N . ASN B 1 78 ? 10.555 -25.984 -8.203 1 97.75 78 ASN B N 1
ATOM 2059 C CA . ASN B 1 78 ? 11.195 -24.734 -7.84 1 97.75 78 ASN B CA 1
ATOM 2060 C C . ASN B 1 78 ? 10.531 -23.531 -8.523 1 97.75 78 ASN B C 1
ATOM 2062 O O . ASN B 1 78 ? 10.875 -23.188 -9.656 1 97.75 78 ASN B O 1
ATOM 2066 N N . TYR B 1 79 ? 9.594 -22.953 -7.805 1 98.31 79 TYR B N 1
ATOM 2067 C CA . TYR B 1 79 ? 8.93 -21.766 -8.328 1 98.31 79 TYR B CA 1
ATOM 2068 C C . TYR B 1 79 ? 9.641 -20.5 -7.871 1 98.31 79 TYR B C 1
ATOM 2070 O O . TYR B 1 79 ? 9.75 -20.25 -6.668 1 98.31 79 TYR B O 1
ATOM 2078 N N . GLY B 1 80 ? 10.102 -19.672 -8.781 1 96.88 80 GLY B N 1
ATOM 2079 C CA . GLY B 1 80 ? 10.742 -18.406 -8.453 1 96.88 80 GLY B CA 1
ATOM 2080 C C . GLY B 1 80 ? 9.766 -17.266 -8.258 1 96.88 80 GLY B C 1
ATOM 2081 O O . GLY B 1 80 ? 8.578 -17.391 -8.578 1 96.88 80 GLY B O 1
ATOM 2082 N N . ASN B 1 81 ? 10.234 -16.188 -7.703 1 96.75 81 ASN B N 1
ATOM 2083 C CA . ASN B 1 81 ? 9.469 -14.945 -7.602 1 96.75 81 ASN B CA 1
ATOM 2084 C C . ASN B 1 81 ? 10.016 -13.875 -8.547 1 96.75 81 ASN B C 1
ATOM 2086 O O . ASN B 1 81 ? 11.188 -13.914 -8.922 1 96.75 81 ASN B O 1
ATOM 2090 N N . ILE B 1 82 ? 9.07 -13.086 -8.875 1 97.56 82 ILE B N 1
ATOM 2091 C CA . ILE B 1 82 ? 9.484 -11.922 -9.648 1 97.56 82 ILE B CA 1
ATOM 2092 C C . ILE B 1 82 ? 9.023 -10.648 -8.945 1 97.56 82 ILE B C 1
ATOM 2094 O O . ILE B 1 82 ? 7.844 -10.508 -8.609 1 97.56 82 ILE B O 1
ATOM 2098 N N . ILE B 1 83 ? 9.93 -9.781 -8.672 1 98.31 83 ILE B N 1
ATOM 2099 C CA . ILE B 1 83 ? 9.664 -8.461 -8.117 1 98.31 83 ILE B CA 1
ATOM 2100 C C . ILE B 1 83 ? 10.172 -7.379 -9.07 1 98.31 83 ILE B C 1
ATOM 2102 O O . ILE B 1 83 ? 11.375 -7.277 -9.312 1 98.31 83 ILE B O 1
ATOM 2106 N N . HIS B 1 84 ? 9.297 -6.641 -9.641 1 98.62 84 HIS B N 1
ATOM 2107 C CA . HIS B 1 84 ? 9.688 -5.582 -10.562 1 98.62 84 HIS B CA 1
ATOM 2108 C C . HIS B 1 84 ? 10.633 -4.586 -9.898 1 98.62 84 HIS B C 1
ATOM 2110 O O . HIS B 1 84 ? 10.477 -4.281 -8.711 1 98.62 84 HIS B O 1
ATOM 2116 N N . ARG B 1 85 ? 11.477 -3.963 -10.695 1 97.81 85 ARG B N 1
ATOM 2117 C CA . ARG B 1 85 ? 12.484 -3.051 -10.164 1 97.81 85 ARG B CA 1
ATOM 2118 C C . ARG B 1 85 ? 11.836 -1.821 -9.539 1 97.81 85 ARG B C 1
ATOM 2120 O O . ARG B 1 85 ? 12.406 -1.205 -8.633 1 97.81 85 ARG B O 1
ATOM 2127 N N . MET B 1 86 ? 10.672 -1.46 -9.961 1 97.56 86 MET B N 1
ATOM 2128 C CA . MET B 1 86 ? 10.008 -0.252 -9.492 1 97.56 86 MET B CA 1
ATOM 2129 C C . MET B 1 86 ? 9.062 -0.571 -8.336 1 97.56 86 MET B C 1
ATOM 2131 O O . MET B 1 86 ? 8.398 0.322 -7.805 1 97.56 86 MET B O 1
ATOM 2135 N N . ALA B 1 87 ? 8.977 -1.841 -7.949 1 98.5 87 ALA B N 1
ATOM 2136 C CA . ALA B 1 87 ? 8.148 -2.205 -6.801 1 98.5 87 ALA B CA 1
ATOM 2137 C C . ALA B 1 87 ? 8.906 -1.983 -5.492 1 98.5 87 ALA B C 1
ATOM 2139 O O . ALA B 1 87 ? 10.141 -2.021 -5.465 1 98.5 87 ALA B O 1
ATOM 2140 N N . PHE B 1 88 ? 8.148 -1.668 -4.516 1 98.44 88 PHE B N 1
ATOM 2141 C CA . PHE B 1 88 ? 8.711 -1.658 -3.172 1 98.44 88 PHE B CA 1
ATOM 2142 C C . PHE B 1 88 ? 8.195 -2.834 -2.355 1 98.44 88 PHE B C 1
ATOM 2144 O O . PHE B 1 88 ? 6.98 -3.039 -2.256 1 98.44 88 PHE B O 1
ATOM 2151 N N . VAL B 1 89 ? 9.141 -3.553 -1.793 1 98.62 89 VAL B N 1
ATOM 2152 C CA . VAL B 1 89 ? 8.82 -4.641 -0.874 1 98.62 89 VAL B CA 1
ATOM 2153 C C . VAL B 1 89 ? 9.617 -4.48 0.415 1 98.62 89 VAL B C 1
ATOM 2155 O O . VAL B 1 89 ? 10.852 -4.535 0.398 1 98.62 89 VAL B O 1
ATOM 2158 N N . SER B 1 90 ? 8.867 -4.297 1.497 1 98.31 90 SER B N 1
ATOM 2159 C CA . SER B 1 90 ? 9.547 -4.102 2.775 1 98.31 90 SER B CA 1
ATOM 2160 C C . SER B 1 90 ? 10.375 -5.324 3.15 1 98.31 90 SER B C 1
ATOM 2162 O O . SER B 1 90 ? 9.938 -6.461 2.959 1 98.31 90 SER B O 1
ATOM 2164 N N . GLN B 1 91 ? 11.539 -5.113 3.762 1 96.69 91 GLN B N 1
ATOM 2165 C CA . GLN B 1 91 ? 12.391 -6.207 4.219 1 96.69 91 GLN B CA 1
ATOM 2166 C C . GLN B 1 91 ? 11.727 -6.977 5.359 1 96.69 91 GLN B C 1
ATOM 2168 O O . GLN B 1 91 ? 12.148 -8.086 5.691 1 96.69 91 GLN B O 1
ATOM 2173 N N . HIS B 1 92 ? 10.695 -6.367 5.949 1 97.88 92 HIS B N 1
ATOM 2174 C CA . HIS B 1 92 ? 10 -6.992 7.07 1 97.88 92 HIS B CA 1
ATOM 2175 C C . HIS B 1 92 ? 8.75 -7.734 6.598 1 97.88 92 HIS B C 1
ATOM 2177 O O . HIS B 1 92 ? 7.906 -8.117 7.41 1 97.88 92 HIS B O 1
ATOM 2183 N N . SER B 1 93 ? 8.594 -7.84 5.32 1 98.25 93 SER B N 1
ATOM 2184 C CA . SER B 1 93 ? 7.504 -8.633 4.762 1 98.25 93 SER B CA 1
ATOM 2185 C C . SER B 1 93 ? 7.973 -10.031 4.379 1 98.25 93 SER B C 1
ATOM 2187 O O . SER B 1 93 ? 9.164 -10.336 4.461 1 98.25 93 SER B O 1
ATOM 2189 N N . ARG B 1 94 ? 6.992 -10.898 4.086 1 98.56 94 ARG B N 1
ATOM 2190 C CA . ARG B 1 94 ? 7.258 -12.234 3.568 1 98.56 94 ARG B CA 1
ATOM 2191 C C . ARG B 1 94 ? 6.508 -12.477 2.264 1 98.56 94 ARG B C 1
ATOM 2193 O O . ARG B 1 94 ? 5.32 -12.172 2.158 1 98.56 94 ARG B O 1
ATOM 2200 N N . VAL B 1 95 ? 7.258 -13.039 1.337 1 98.75 95 VAL B N 1
ATOM 2201 C CA . VAL B 1 95 ? 6.68 -13.312 0.025 1 98.75 95 VAL B CA 1
ATOM 2202 C C . VAL B 1 95 ? 6.879 -14.789 -0.333 1 98.75 95 VAL B C 1
ATOM 2204 O O . VAL B 1 95 ? 8 -15.289 -0.319 1 98.75 95 VAL B O 1
ATOM 2207 N N . GLY B 1 96 ? 5.773 -15.445 -0.683 1 98.69 96 GLY B N 1
ATOM 2208 C CA . GLY B 1 96 ? 5.816 -16.859 -1.018 1 98.69 96 GLY B CA 1
ATOM 2209 C C . GLY B 1 96 ? 6.359 -17.125 -2.41 1 98.69 96 GLY B C 1
ATOM 2210 O O . GLY B 1 96 ? 6.559 -16.203 -3.193 1 98.69 96 GLY B O 1
ATOM 2211 N N . GLN B 1 97 ? 6.531 -18.422 -2.721 1 98.31 97 GLN B N 1
ATOM 2212 C CA . GLN B 1 97 ? 7.082 -18.828 -4.008 1 98.31 97 GLN B CA 1
ATOM 2213 C C . GLN B 1 97 ? 6.078 -18.609 -5.133 1 98.31 97 GLN B C 1
ATOM 2215 O O . GLN B 1 97 ? 4.867 -18.672 -4.91 1 98.31 97 GLN B O 1
ATOM 2220 N N . GLY B 1 98 ? 6.598 -18.375 -6.344 1 98.44 98 GLY B N 1
ATOM 2221 C CA . GLY B 1 98 ? 5.754 -18.25 -7.52 1 98.44 98 GLY B CA 1
ATOM 2222 C C . GLY B 1 98 ? 5.027 -16.906 -7.582 1 98.44 98 GLY B C 1
ATOM 2223 O O . GLY B 1 98 ? 4.254 -16.672 -8.508 1 98.44 98 GLY B O 1
ATOM 2224 N N . THR B 1 99 ? 5.262 -16.062 -6.605 1 98.75 99 THR B N 1
ATOM 2225 C CA . THR B 1 99 ? 4.555 -14.789 -6.5 1 98.75 99 THR B CA 1
ATOM 2226 C C . THR B 1 99 ? 5.219 -13.727 -7.371 1 98.75 99 THR B C 1
ATOM 2228 O O . THR B 1 99 ? 6.445 -13.68 -7.477 1 98.75 99 THR B O 1
ATOM 2231 N N . VAL B 1 100 ? 4.309 -12.953 -7.996 1 98.69 100 VAL B N 1
ATOM 2232 C CA . VAL B 1 100 ? 4.762 -11.875 -8.859 1 98.69 100 VAL B CA 1
ATOM 2233 C C . VAL B 1 100 ? 4.316 -10.531 -8.289 1 98.69 100 VAL B C 1
ATOM 2235 O O . VAL B 1 100 ? 3.137 -10.336 -7.98 1 98.69 100 VAL B O 1
ATOM 2238 N N . ILE B 1 101 ? 5.242 -9.625 -8.102 1 98.81 101 ILE B N 1
ATOM 2239 C CA . ILE B 1 101 ? 4.977 -8.25 -7.688 1 98.81 101 ILE B CA 1
ATOM 2240 C C . ILE B 1 101 ? 5.332 -7.289 -8.82 1 98.81 101 ILE B C 1
ATOM 2242 O O . ILE B 1 101 ? 6.504 -7.141 -9.172 1 98.81 101 ILE B O 1
ATOM 2246 N N . MET B 1 102 ? 4.34 -6.629 -9.352 1 98.62 102 MET B N 1
ATOM 2247 C CA . MET B 1 102 ? 4.457 -5.902 -10.617 1 98.62 102 MET B CA 1
ATOM 2248 C C . MET B 1 102 ? 4.93 -4.473 -10.375 1 98.62 102 MET B C 1
ATOM 2250 O O . MET B 1 102 ? 5.199 -4.086 -9.234 1 98.62 102 MET B O 1
ATOM 2254 N N . ALA B 1 103 ? 5.082 -3.748 -11.5 1 98.31 103 ALA B N 1
ATOM 2255 C CA . ALA B 1 103 ? 5.656 -2.406 -11.484 1 98.31 103 ALA B CA 1
ATOM 2256 C C . ALA B 1 103 ? 4.871 -1.484 -10.555 1 98.31 103 ALA B C 1
ATOM 2258 O O . ALA B 1 103 ? 3.637 -1.472 -10.578 1 98.31 103 ALA B O 1
ATOM 2259 N N . SER B 1 104 ? 5.633 -0.777 -9.648 1 98.06 104 SER B N 1
ATOM 2260 C CA . SER B 1 104 ? 5.137 0.306 -8.805 1 98.06 104 SER B CA 1
ATOM 2261 C C . SER B 1 104 ? 4.215 -0.221 -7.711 1 98.06 104 SER B C 1
ATOM 2263 O O . SER B 1 104 ? 3.541 0.557 -7.027 1 98.06 104 SER B O 1
ATOM 2265 N N . ALA B 1 105 ? 4.125 -1.56 -7.629 1 98.75 105 ALA B N 1
ATOM 2266 C CA . ALA B 1 105 ? 3.391 -2.125 -6.5 1 98.75 105 ALA B CA 1
ATOM 2267 C C . ALA B 1 105 ? 4.156 -1.937 -5.195 1 98.75 105 ALA B C 1
ATOM 2269 O O . ALA B 1 105 ? 5.379 -1.78 -5.203 1 98.75 105 ALA B O 1
ATOM 2270 N N . THR B 1 106 ? 3.4 -1.871 -4.113 1 98.81 106 THR B N 1
ATOM 2271 C CA . THR B 1 106 ? 4.008 -1.68 -2.803 1 98.81 106 THR B CA 1
ATOM 2272 C C . THR B 1 106 ? 3.521 -2.742 -1.82 1 98.81 106 THR B C 1
ATOM 2274 O O . THR B 1 106 ? 2.318 -2.988 -1.71 1 98.81 106 THR B O 1
ATOM 2277 N N . VAL B 1 107 ? 4.461 -3.4 -1.127 1 98.81 107 VAL B N 1
ATOM 2278 C CA . VAL B 1 107 ? 4.188 -4.309 -0.02 1 98.81 107 VAL B CA 1
ATOM 2279 C C . VAL B 1 107 ? 4.855 -3.793 1.252 1 98.81 107 VAL B C 1
ATOM 2281 O O . VAL B 1 107 ? 6.082 -3.773 1.351 1 98.81 107 VAL B O 1
ATOM 2284 N N . GLN B 1 108 ? 4.043 -3.416 2.195 1 98.5 108 GLN B N 1
ATOM 2285 C CA . GLN B 1 108 ? 4.539 -2.754 3.396 1 98.5 108 GLN B CA 1
ATOM 2286 C C . GLN B 1 108 ? 4.953 -3.775 4.457 1 98.5 108 GLN B C 1
ATOM 2288 O O . GLN B 1 108 ? 4.781 -4.98 4.262 1 98.5 108 GLN B O 1
ATOM 2293 N N . ALA B 1 109 ? 5.465 -3.254 5.535 1 98.12 109 ALA B N 1
ATOM 2294 C CA . ALA B 1 109 ? 6.078 -4.039 6.605 1 98.12 109 ALA B CA 1
ATOM 2295 C C . ALA B 1 109 ? 5.059 -4.98 7.246 1 98.12 109 ALA B C 1
ATOM 2297 O O . ALA B 1 109 ? 3.889 -4.629 7.398 1 98.12 109 ALA B O 1
ATOM 2298 N N . ALA B 1 110 ? 5.504 -6.137 7.66 1 98.31 110 ALA B N 1
ATOM 2299 C CA . ALA B 1 110 ? 4.766 -7.156 8.406 1 98.31 110 ALA B CA 1
ATOM 2300 C C . ALA B 1 110 ? 3.623 -7.727 7.57 1 98.31 110 ALA B C 1
ATOM 2302 O O . ALA B 1 110 ? 2.707 -8.352 8.102 1 98.31 110 ALA B O 1
ATOM 2303 N N . ALA B 1 111 ? 3.621 -7.418 6.289 1 98.75 111 ALA B N 1
ATOM 2304 C CA . ALA B 1 111 ? 2.689 -8.094 5.387 1 98.75 111 ALA B CA 1
ATOM 2305 C C . ALA B 1 111 ? 3.186 -9.484 5.027 1 98.75 111 ALA B C 1
ATOM 2307 O O . ALA B 1 111 ? 4.391 -9.703 4.871 1 98.75 111 ALA B O 1
ATOM 2308 N N . HIS B 1 112 ? 2.275 -10.422 4.91 1 98.88 112 HIS B N 1
ATOM 2309 C CA . HIS B 1 112 ? 2.562 -11.781 4.477 1 98.88 112 HIS B CA 1
ATOM 2310 C C . HIS B 1 112 ? 1.829 -12.117 3.178 1 98.88 112 HIS B C 1
ATOM 2312 O O . HIS B 1 112 ? 0.599 -12.195 3.158 1 98.88 112 HIS B O 1
ATOM 2318 N N . ILE B 1 113 ? 2.617 -12.336 2.145 1 98.94 113 ILE B N 1
ATOM 2319 C CA . ILE B 1 113 ? 2.07 -12.664 0.834 1 98.94 113 ILE B CA 1
ATOM 2320 C C . ILE B 1 113 ? 2.25 -14.156 0.562 1 98.94 113 ILE B C 1
ATOM 2322 O O . ILE B 1 113 ? 3.363 -14.68 0.652 1 98.94 113 ILE B O 1
ATOM 2326 N N . GLY B 1 114 ? 1.215 -14.836 0.188 1 98.88 114 GLY B N 1
ATOM 2327 C CA . GLY B 1 114 ? 1.244 -16.281 -0.012 1 98.88 114 GLY B CA 1
ATOM 2328 C C . GLY B 1 114 ? 1.933 -16.688 -1.3 1 98.88 114 GLY B C 1
ATOM 2329 O O . GLY B 1 114 ? 2.629 -15.875 -1.922 1 98.88 114 GLY B O 1
ATOM 2330 N N . ASP B 1 115 ? 1.723 -17.984 -1.669 1 98.88 115 ASP B N 1
ATOM 2331 C CA . ASP B 1 115 ? 2.312 -18.578 -2.863 1 98.88 115 ASP B CA 1
ATOM 2332 C C . ASP B 1 115 ? 1.463 -18.281 -4.098 1 98.88 115 ASP B C 1
ATOM 2334 O O . ASP B 1 115 ? 0.232 -18.297 -4.027 1 98.88 115 ASP B O 1
ATOM 2338 N N . HIS B 1 116 ? 2.158 -18 -5.223 1 98.88 116 HIS B N 1
ATOM 2339 C CA . HIS B 1 116 ? 1.507 -17.859 -6.52 1 98.88 116 HIS B CA 1
ATOM 2340 C C . HIS B 1 116 ? 0.497 -16.719 -6.508 1 98.88 116 HIS B C 1
ATOM 2342 O O . HIS B 1 116 ? -0.6 -16.844 -7.055 1 98.88 116 HIS B O 1
ATOM 2348 N N . VAL B 1 117 ? 0.884 -15.703 -5.797 1 98.94 117 VAL B N 1
ATOM 2349 C CA . VAL B 1 117 ? 0.08 -14.484 -5.723 1 98.94 117 VAL B CA 1
ATOM 2350 C C . VAL B 1 117 ? 0.518 -13.508 -6.809 1 98.94 117 VAL B C 1
ATOM 2352 O O . VAL B 1 117 ? 1.674 -13.523 -7.238 1 98.94 117 VAL B O 1
ATOM 2355 N N . ILE B 1 118 ? -0.415 -12.758 -7.285 1 98.94 118 ILE B N 1
ATOM 2356 C CA . ILE B 1 118 ? -0.118 -11.625 -8.156 1 98.94 118 ILE B CA 1
ATOM 2357 C C . ILE B 1 118 ? -0.476 -10.32 -7.449 1 98.94 118 ILE B C 1
ATOM 2359 O O . ILE B 1 118 ? -1.639 -10.094 -7.109 1 98.94 118 ILE B O 1
ATOM 2363 N 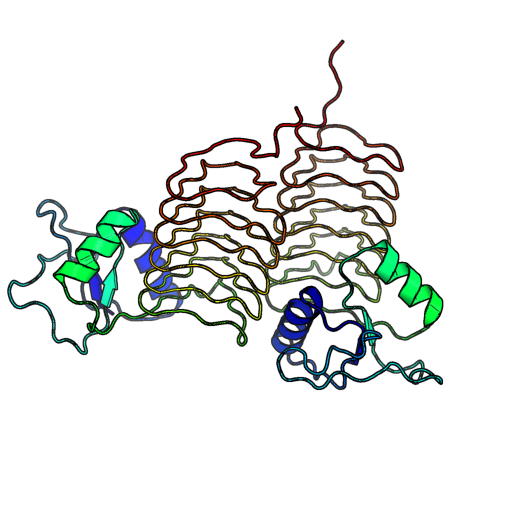N . ILE B 1 119 ? 0.483 -9.555 -7.082 1 98.94 119 ILE B N 1
ATOM 2364 C CA . ILE B 1 119 ? 0.28 -8.156 -6.738 1 98.94 119 ILE B CA 1
ATOM 2365 C C . ILE B 1 119 ? 0.493 -7.281 -7.973 1 98.94 119 ILE B C 1
ATOM 2367 O O . ILE B 1 119 ? 1.632 -7.023 -8.367 1 98.94 119 ILE B O 1
ATOM 2371 N N . ASN B 1 120 ? -0.597 -6.824 -8.555 1 98.75 120 ASN B N 1
ATOM 2372 C CA . ASN B 1 120 ? -0.542 -6.262 -9.898 1 98.75 120 ASN B CA 1
ATOM 2373 C C . ASN B 1 120 ? -0.112 -4.797 -9.875 1 98.75 120 ASN B C 1
ATOM 2375 O O . ASN B 1 120 ? 0.202 -4.254 -8.812 1 98.75 120 ASN B O 1
ATOM 2379 N N . THR B 1 121 ? 0.027 -4.215 -11.031 1 98.62 121 THR B N 1
ATOM 2380 C CA . THR B 1 121 ? 0.611 -2.9 -11.289 1 98.62 121 THR B CA 1
ATOM 2381 C C . THR B 1 121 ? 0.034 -1.858 -10.336 1 98.62 121 THR B C 1
ATOM 2383 O O . THR B 1 121 ? -1.185 -1.705 -10.234 1 98.62 121 THR B O 1
ATOM 2386 N N . SER B 1 122 ? 0.895 -1.199 -9.5 1 98.38 122 SER B N 1
ATOM 2387 C CA . SER B 1 122 ? 0.599 -0.044 -8.664 1 98.38 122 SER B CA 1
ATOM 2388 C C . SER B 1 122 ? -0.369 -0.409 -7.543 1 98.38 122 SER B C 1
ATOM 2390 O O . SER B 1 122 ? -0.957 0.471 -6.91 1 98.38 122 SER B O 1
ATOM 2392 N N . ALA B 1 123 ? -0.602 -1.739 -7.375 1 98.81 123 ALA B N 1
ATOM 2393 C CA . ALA B 1 123 ? -1.381 -2.141 -6.207 1 98.81 123 ALA B CA 1
ATOM 2394 C C . ALA B 1 123 ? -0.597 -1.905 -4.918 1 98.81 123 ALA B C 1
ATOM 2396 O O . ALA B 1 123 ? 0.637 -1.907 -4.926 1 98.81 123 ALA B O 1
ATOM 2397 N N . SER B 1 124 ? -1.308 -1.656 -3.844 1 98.81 124 SER B N 1
ATOM 2398 C CA . SER B 1 124 ? -0.649 -1.432 -2.561 1 98.81 124 SER B CA 1
ATOM 2399 C C . SER B 1 124 ? -1.226 -2.338 -1.478 1 98.81 124 SER B C 1
ATOM 2401 O O . SER B 1 124 ? -2.445 -2.432 -1.324 1 98.81 124 SER B O 1
ATOM 2403 N N . VAL B 1 125 ? -0.371 -3.049 -0.788 1 98.88 125 VAL B N 1
ATOM 2404 C CA . VAL B 1 125 ? -0.674 -3.91 0.349 1 98.88 125 VAL B CA 1
ATOM 2405 C C . VAL B 1 125 ? -0.017 -3.355 1.609 1 98.88 125 VAL B C 1
ATOM 2407 O O . VAL B 1 125 ? 1.203 -3.436 1.769 1 98.88 125 VAL B O 1
ATOM 2410 N N . ASP B 1 126 ? -0.841 -2.832 2.496 1 98.62 126 ASP B N 1
ATOM 2411 C CA . ASP B 1 126 ? -0.292 -2.08 3.621 1 98.62 126 ASP B CA 1
ATOM 2412 C C . ASP B 1 126 ? 0.128 -3.016 4.754 1 98.62 126 ASP B C 1
ATOM 2414 O O . ASP B 1 126 ? 0.068 -4.238 4.609 1 98.62 126 ASP B O 1
ATOM 2418 N N . HIS B 1 127 ? 0.554 -2.438 5.832 1 98.25 127 HIS B N 1
ATOM 2419 C CA . HIS B 1 127 ? 1.191 -3.164 6.926 1 98.25 127 HIS B CA 1
ATOM 2420 C C . HIS B 1 127 ? 0.263 -4.23 7.492 1 98.25 127 HIS B C 1
ATOM 2422 O O . HIS B 1 127 ? -0.953 -4.039 7.547 1 98.25 127 HIS B O 1
ATOM 2428 N N . ASP B 1 128 ? 0.752 -5.324 7.934 1 98.5 128 ASP B N 1
ATOM 2429 C CA . ASP B 1 128 ? 0.097 -6.371 8.719 1 98.5 128 ASP B CA 1
ATOM 2430 C C . ASP B 1 128 ? -0.936 -7.117 7.875 1 98.5 128 ASP B C 1
ATOM 2432 O O . ASP B 1 128 ? -1.739 -7.887 8.406 1 98.5 128 ASP B O 1
ATOM 2436 N N . CYS B 1 129 ? -0.951 -6.859 6.559 1 98.88 129 CYS B N 1
ATOM 2437 C CA . CYS B 1 129 ? -1.887 -7.582 5.707 1 98.88 129 CYS B CA 1
ATOM 2438 C C . CYS B 1 129 ? -1.509 -9.055 5.605 1 98.88 129 CYS B C 1
ATOM 2440 O O . CYS B 1 129 ? -0.33 -9.406 5.684 1 98.88 129 CYS B O 1
ATOM 2442 N N . GLN B 1 130 ? -2.5 -9.914 5.43 1 98.94 130 GLN B N 1
ATOM 2443 C CA . GLN B 1 130 ? -2.355 -11.344 5.184 1 98.94 130 GLN B CA 1
ATOM 2444 C C . GLN B 1 130 ? -3.021 -11.75 3.871 1 98.94 130 GLN B C 1
ATOM 2446 O O . GLN B 1 130 ? -4.25 -11.75 3.766 1 98.94 130 GLN B O 1
ATOM 2451 N N . ILE B 1 131 ? -2.217 -12.148 2.877 1 98.94 131 ILE B N 1
ATOM 2452 C CA . ILE B 1 131 ? -2.73 -12.5 1.559 1 98.94 131 ILE B CA 1
ATOM 2453 C C . ILE B 1 131 ? -2.537 -13.992 1.311 1 98.94 131 ILE B C 1
ATOM 2455 O O . ILE B 1 131 ? -1.411 -14.492 1.347 1 98.94 131 ILE B O 1
ATOM 2459 N N . GLY B 1 132 ? -3.586 -14.695 1.018 1 98.94 132 GLY B N 1
ATOM 2460 C CA . GLY B 1 132 ? -3.539 -16.141 0.817 1 98.94 132 GLY B CA 1
ATOM 2461 C C . GLY B 1 132 ? -2.98 -16.531 -0.536 1 98.94 132 GLY B C 1
ATOM 2462 O O . GLY B 1 132 ? -2.752 -15.68 -1.394 1 98.94 132 GLY B O 1
ATOM 2463 N N . ASP B 1 133 ? -2.812 -17.859 -0.7 1 98.94 133 ASP B N 1
ATOM 2464 C CA . ASP B 1 133 ? -2.248 -18.406 -1.931 1 98.94 133 ASP B CA 1
ATOM 2465 C C . ASP B 1 133 ? -3.172 -18.156 -3.119 1 98.94 133 ASP B C 1
ATOM 2467 O O . ASP B 1 133 ? -4.395 -18.141 -2.969 1 98.94 133 ASP B O 1
ATOM 2471 N N . PHE B 1 134 ? -2.566 -17.844 -4.27 1 98.94 134 PHE B N 1
ATOM 2472 C CA . PHE B 1 134 ? -3.232 -17.766 -5.566 1 98.94 134 PHE B CA 1
ATOM 2473 C C . PHE B 1 134 ? -4.137 -16.547 -5.637 1 98.94 134 PHE B C 1
ATOM 2475 O O . PHE B 1 134 ? -4.961 -16.422 -6.547 1 98.94 134 PHE B O 1
ATOM 2482 N N . VAL B 1 135 ? -4.023 -15.672 -4.664 1 98.94 135 VAL B N 1
ATOM 2483 C CA . VAL B 1 135 ? -4.789 -14.43 -4.699 1 98.94 135 VAL B CA 1
ATOM 2484 C C . VAL B 1 135 ? -4.262 -13.523 -5.809 1 98.94 135 VAL B C 1
ATOM 2486 O O . VAL B 1 135 ? -3.066 -13.531 -6.109 1 98.94 135 VAL B O 1
ATOM 2489 N N . HIS B 1 136 ? -5.145 -12.828 -6.418 1 98.94 136 HIS B N 1
ATOM 2490 C CA . HIS B 1 136 ? -4.816 -11.781 -7.379 1 98.94 136 HIS B CA 1
ATOM 2491 C C . HIS B 1 136 ? -5.309 -10.422 -6.898 1 98.94 136 HIS B C 1
ATOM 2493 O O . HIS B 1 136 ? -6.516 -10.188 -6.805 1 98.94 136 HIS B O 1
ATOM 2499 N N . ILE B 1 137 ? -4.375 -9.578 -6.516 1 98.94 137 ILE B N 1
ATOM 2500 C CA . ILE B 1 137 ? -4.684 -8.18 -6.223 1 98.94 137 ILE B CA 1
ATOM 2501 C C . ILE B 1 137 ? -4.559 -7.348 -7.496 1 98.94 137 ILE B C 1
ATOM 2503 O O . ILE B 1 137 ? -3.455 -7.137 -8 1 98.94 137 ILE B O 1
ATOM 2507 N N . GLY B 1 138 ? -5.656 -6.82 -7.992 1 98.81 138 GLY B N 1
ATOM 2508 C CA . GLY B 1 138 ? -5.695 -6.16 -9.289 1 98.81 138 GLY B CA 1
ATOM 2509 C C . GLY B 1 138 ? -4.934 -4.848 -9.312 1 98.81 138 GLY B C 1
ATOM 2510 O O . GLY B 1 138 ? -4.504 -4.355 -8.266 1 98.81 138 GLY B O 1
ATOM 2511 N N . PRO B 1 139 ? -4.773 -4.305 -10.547 1 98.69 139 PRO B N 1
ATOM 2512 C CA . PRO B 1 139 ? -4.02 -3.055 -10.688 1 98.69 139 PRO B CA 1
ATOM 2513 C C . PRO B 1 139 ? -4.629 -1.908 -9.883 1 98.69 139 PRO B C 1
ATOM 2515 O O . PRO B 1 139 ? -5.855 -1.763 -9.844 1 98.69 139 PRO B O 1
ATOM 2518 N N . ASN B 1 140 ? -3.83 -1.146 -9.203 1 98.25 140 ASN B N 1
ATOM 2519 C CA . ASN B 1 140 ? -4.195 0.065 -8.477 1 98.25 140 ASN B CA 1
ATOM 2520 C C . ASN B 1 140 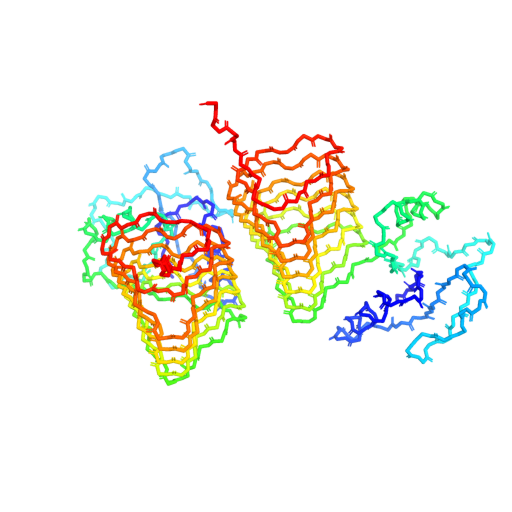? -5.145 -0.239 -7.32 1 98.25 140 ASN B C 1
ATOM 2522 O O . ASN B 1 140 ? -5.793 0.666 -6.789 1 98.25 140 ASN B O 1
ATOM 2526 N N . ALA B 1 141 ? -5.336 -1.545 -7.023 1 98.81 141 ALA B N 1
ATOM 2527 C CA . ALA B 1 141 ? -6.105 -1.85 -5.82 1 98.81 141 ALA B CA 1
ATOM 2528 C C . ALA B 1 141 ? -5.352 -1.429 -4.562 1 98.81 141 ALA B C 1
ATOM 2530 O O . ALA B 1 141 ? -4.117 -1.442 -4.539 1 98.81 141 ALA B O 1
ATOM 2531 N N . THR B 1 142 ? -6.113 -1.044 -3.549 1 98.88 142 THR B N 1
ATOM 2532 C CA . THR B 1 142 ? -5.562 -0.559 -2.289 1 98.88 142 THR B CA 1
ATOM 2533 C C . THR B 1 142 ? -6.066 -1.397 -1.119 1 98.88 142 THR B C 1
ATOM 2535 O O . THR B 1 142 ? -7.27 -1.419 -0.837 1 98.88 142 THR B O 1
ATOM 2538 N N . LEU B 1 143 ? -5.152 -2.102 -0.445 1 98.88 143 LEU B N 1
ATOM 2539 C CA . LEU B 1 143 ? -5.461 -2.797 0.799 1 98.88 143 LEU B CA 1
ATOM 2540 C C . LEU B 1 143 ? -4.855 -2.066 1.994 1 98.88 143 LEU B C 1
ATOM 2542 O O . LEU B 1 143 ? -3.635 -2.047 2.162 1 98.88 143 LEU B O 1
ATOM 2546 N N . CYS B 1 144 ? -5.715 -1.491 2.852 1 98.62 144 CYS B N 1
ATOM 2547 C CA . CYS B 1 144 ? -5.223 -0.764 4.016 1 98.62 144 CYS B CA 1
ATOM 2548 C C . CYS B 1 144 ? -4.703 -1.725 5.082 1 98.62 144 CYS B C 1
ATOM 2550 O O . CYS B 1 144 ? -4.633 -2.934 4.852 1 98.62 144 CYS B O 1
ATOM 2552 N N . GLY B 1 145 ? -4.262 -1.152 6.16 1 98.44 145 GLY B N 1
ATOM 2553 C CA . GLY B 1 145 ? -3.57 -1.929 7.18 1 98.44 145 GLY B CA 1
ATOM 2554 C C . GLY B 1 145 ? -4.414 -3.059 7.738 1 98.44 145 GLY B C 1
ATOM 2555 O O . GLY B 1 145 ? -5.602 -2.879 8.008 1 98.44 145 GLY B O 1
ATOM 2556 N N . GLY B 1 146 ? -3.816 -4.219 7.867 1 98.62 146 GLY B N 1
ATOM 2557 C CA . GLY B 1 146 ? -4.43 -5.309 8.609 1 98.62 146 GLY B CA 1
ATOM 2558 C C . GLY B 1 146 ? -5.488 -6.051 7.816 1 98.62 146 GLY B C 1
ATOM 2559 O O . GLY B 1 146 ? -6.285 -6.801 8.383 1 98.62 146 GLY B O 1
ATOM 2560 N N . VAL B 1 147 ? -5.586 -5.848 6.535 1 98.88 147 VAL B N 1
ATOM 2561 C CA . VAL B 1 147 ? -6.555 -6.539 5.691 1 98.88 147 VAL B CA 1
ATOM 2562 C C . VAL B 1 147 ? -6.105 -7.98 5.465 1 98.88 147 VAL B C 1
ATOM 2564 O O . VAL B 1 147 ? -4.91 -8.25 5.301 1 98.88 147 VAL B O 1
ATOM 2567 N N . SER B 1 148 ? -7.051 -8.914 5.48 1 98.94 148 SER B N 1
ATOM 2568 C CA . SER B 1 148 ? -6.777 -10.297 5.109 1 98.94 148 SER B CA 1
ATOM 2569 C C . SER B 1 148 ? -7.594 -10.719 3.893 1 98.94 148 SER B C 1
ATOM 2571 O O . SER B 1 148 ? -8.766 -10.352 3.771 1 98.94 148 SER B O 1
ATOM 2573 N N . VAL B 1 149 ? -6.98 -11.422 2.979 1 98.94 149 VAL B N 1
ATOM 2574 C CA . VAL B 1 149 ? -7.641 -11.953 1.789 1 98.94 149 VAL B CA 1
ATOM 2575 C C . VAL B 1 149 ? -7.395 -13.461 1.688 1 98.94 149 VAL B C 1
ATOM 2577 O O . VAL B 1 149 ? -6.246 -13.906 1.65 1 98.94 149 VAL B O 1
ATOM 2580 N N . GLY B 1 150 ? -8.438 -14.203 1.521 1 98.94 150 GLY B N 1
ATOM 2581 C CA . GLY B 1 150 ? -8.336 -15.656 1.533 1 98.94 150 GLY B CA 1
ATOM 2582 C C . GLY B 1 150 ? -7.898 -16.234 0.2 1 98.94 150 GLY B C 1
ATOM 2583 O O . GLY B 1 150 ? -7.98 -15.562 -0.83 1 98.94 150 GLY B O 1
ATOM 2584 N N . HIS B 1 151 ? -7.578 -17.469 0.254 1 98.88 151 HIS B N 1
ATOM 2585 C CA . HIS B 1 151 ? -7.078 -18.266 -0.855 1 98.88 151 HIS B CA 1
ATOM 2586 C C . HIS B 1 151 ? -7.934 -18.078 -2.104 1 98.88 151 HIS B C 1
ATOM 2588 O O . HIS B 1 151 ? -9.164 -18.109 -2.027 1 98.88 151 HIS B O 1
ATOM 2594 N N . GLY B 1 152 ? -7.289 -17.812 -3.205 1 98.81 152 GLY B N 1
ATOM 2595 C CA . GLY B 1 152 ? -7.934 -17.875 -4.508 1 98.81 152 GLY B CA 1
ATOM 2596 C C . GLY B 1 152 ? -8.828 -16.688 -4.797 1 98.81 152 GLY B C 1
ATOM 2597 O O . GLY B 1 152 ? -9.547 -16.672 -5.801 1 98.81 152 GLY B O 1
ATOM 2598 N N . SER B 1 153 ? -8.828 -15.672 -3.947 1 98.94 153 SER B N 1
ATOM 2599 C CA . SER B 1 153 ? -9.727 -14.531 -4.141 1 98.94 153 SER B CA 1
ATOM 2600 C C . SER B 1 153 ? -9.125 -13.516 -5.113 1 98.94 153 SER B C 1
ATOM 2602 O O . SER B 1 153 ? -7.91 -13.461 -5.293 1 98.94 153 SER B O 1
ATOM 2604 N N . LEU B 1 154 ? -10.031 -12.797 -5.746 1 98.94 154 LEU B N 1
ATOM 2605 C CA . LEU B 1 154 ? -9.672 -11.727 -6.668 1 98.94 154 LEU B CA 1
ATOM 2606 C C . LEU B 1 154 ? -10.164 -10.375 -6.148 1 98.94 154 LEU B C 1
ATOM 2608 O O . LEU B 1 154 ? -11.359 -10.195 -5.906 1 98.94 154 LEU B O 1
ATOM 2612 N N . ILE B 1 155 ? -9.211 -9.508 -5.895 1 98.88 155 ILE B N 1
ATOM 2613 C CA . ILE B 1 155 ? -9.531 -8.102 -5.641 1 98.88 155 ILE B CA 1
ATOM 2614 C C . ILE B 1 155 ? -9.414 -7.301 -6.934 1 98.88 155 ILE B C 1
ATOM 2616 O O . ILE B 1 155 ? -8.305 -7.074 -7.426 1 98.88 155 ILE B O 1
ATOM 2620 N N . GLY B 1 156 ? -10.492 -6.852 -7.438 1 98.69 156 GLY B N 1
ATOM 2621 C CA . GLY B 1 156 ? -10.516 -6.191 -8.734 1 98.69 156 GLY B CA 1
ATOM 2622 C C . GLY B 1 156 ? -9.727 -4.898 -8.758 1 98.69 156 GLY B C 1
ATOM 2623 O O . GLY B 1 156 ? -9.367 -4.363 -7.707 1 98.69 156 GLY B O 1
ATOM 2624 N N . ALA B 1 157 ? -9.492 -4.473 -9.992 1 98.5 157 ALA B N 1
ATOM 2625 C CA . ALA B 1 157 ? -8.711 -3.258 -10.203 1 98.5 157 ALA B CA 1
ATOM 2626 C C . ALA B 1 157 ? -9.359 -2.059 -9.523 1 98.5 157 ALA B C 1
ATOM 2628 O O . ALA B 1 157 ? -10.586 -1.905 -9.562 1 98.5 157 ALA B O 1
ATOM 2629 N N . GLY B 1 158 ? -8.516 -1.249 -8.867 1 98.19 158 GLY B N 1
ATOM 2630 C CA . GLY B 1 158 ? -8.977 0.023 -8.328 1 98.19 158 GLY B CA 1
ATOM 2631 C C . GLY B 1 158 ? -9.805 -0.122 -7.066 1 98.19 158 GLY B C 1
ATOM 2632 O O . GLY B 1 158 ? -10.375 0.855 -6.574 1 98.19 158 GLY B O 1
ATOM 2633 N N . CYS B 1 159 ? -9.898 -1.341 -6.543 1 98.5 159 CYS B N 1
ATOM 2634 C CA . CYS B 1 159 ? -10.641 -1.541 -5.305 1 98.5 159 CYS B CA 1
ATOM 2635 C C . CYS B 1 159 ? -9.938 -0.874 -4.129 1 98.5 159 CYS B C 1
ATOM 2637 O O . CYS B 1 159 ? -8.719 -0.704 -4.148 1 98.5 159 CYS B O 1
ATOM 2639 N N . THR B 1 160 ? -10.734 -0.512 -3.166 1 98.69 160 THR B N 1
ATOM 2640 C CA . THR B 1 160 ? -10.219 -0.057 -1.878 1 98.69 160 THR B CA 1
ATOM 2641 C C . THR B 1 160 ? -10.82 -0.877 -0.737 1 98.69 160 THR B C 1
ATOM 2643 O O . THR B 1 160 ? -12.039 -0.925 -0.571 1 98.69 160 THR B O 1
ATOM 2646 N N . ILE B 1 161 ? -9.945 -1.55 -0.003 1 98.75 161 ILE B N 1
ATOM 2647 C CA . ILE B 1 161 ? -10.352 -2.287 1.188 1 98.75 161 ILE B CA 1
ATOM 2648 C C . ILE B 1 161 ? -9.906 -1.535 2.439 1 98.75 161 ILE B C 1
ATOM 2650 O O . ILE B 1 161 ? -8.703 -1.331 2.654 1 98.75 161 ILE B O 1
ATOM 2654 N N . VAL B 1 162 ? -10.875 -1.119 3.322 1 98.12 162 VAL B N 1
ATOM 2655 C CA . VAL B 1 162 ? -10.539 -0.285 4.473 1 98.12 162 VAL B CA 1
ATOM 2656 C C . VAL B 1 162 ? -9.828 -1.126 5.531 1 98.12 162 VAL B C 1
ATOM 2658 O O . VAL B 1 162 ? -9.797 -2.355 5.438 1 98.12 162 VAL B O 1
ATOM 2661 N N . PRO B 1 163 ? -9.242 -0.549 6.574 1 98 163 PRO B N 1
ATOM 2662 C CA . PRO B 1 163 ? -8.367 -1.253 7.512 1 98 163 PRO B CA 1
ATOM 2663 C C . PRO B 1 163 ? -9.07 -2.395 8.242 1 98 163 PRO B C 1
ATOM 2665 O O . PRO B 1 163 ? -10.227 -2.248 8.648 1 98 163 PRO B O 1
ATOM 2668 N N . GLY B 1 164 ? -8.398 -3.494 8.352 1 98.25 164 GLY B N 1
ATOM 2669 C CA . GLY B 1 164 ? -8.789 -4.562 9.258 1 98.25 164 GLY B CA 1
ATOM 2670 C C . GLY B 1 164 ? -9.836 -5.484 8.664 1 98.25 164 GLY B C 1
ATOM 2671 O O . GLY B 1 164 ? -10.297 -6.418 9.336 1 98.25 164 GLY B O 1
ATOM 2672 N N . ILE B 1 165 ? -10.242 -5.305 7.414 1 98.56 165 ILE B N 1
ATOM 2673 C CA . ILE B 1 165 ? -11.312 -6.082 6.793 1 98.56 165 ILE B CA 1
ATOM 2674 C C . ILE B 1 165 ? -10.805 -7.48 6.449 1 98.56 165 ILE B C 1
ATOM 2676 O O . ILE B 1 165 ? -9.672 -7.637 5.992 1 98.56 165 ILE B O 1
ATOM 2680 N N . ARG B 1 166 ? -11.688 -8.422 6.602 1 98.81 166 ARG B N 1
ATOM 2681 C CA . ARG B 1 166 ? -11.414 -9.805 6.203 1 98.81 166 ARG B CA 1
ATOM 2682 C C . ARG B 1 166 ? -12.203 -10.172 4.953 1 98.81 166 ARG B C 1
ATOM 2684 O O . ARG B 1 166 ? -13.438 -10.133 4.949 1 98.81 166 ARG B O 1
ATOM 2691 N N . ILE B 1 167 ? -11.547 -10.555 3.924 1 98.88 167 ILE B N 1
ATOM 2692 C CA . ILE B 1 167 ? -12.141 -11.117 2.717 1 98.88 167 ILE B CA 1
ATOM 2693 C C . ILE B 1 167 ? -11.93 -12.633 2.691 1 98.88 167 ILE B C 1
ATOM 2695 O O . ILE B 1 167 ? -10.797 -13.109 2.834 1 98.88 167 ILE B O 1
ATOM 2699 N N . GLY B 1 168 ? -12.93 -13.398 2.488 1 98.75 168 GLY B N 1
ATOM 2700 C CA . GLY B 1 168 ? -12.867 -14.852 2.541 1 98.75 168 GLY B CA 1
ATOM 2701 C C . GLY B 1 168 ? -12.172 -15.469 1.341 1 98.75 168 GLY B C 1
ATOM 2702 O O . GLY B 1 168 ? -11.539 -14.766 0.558 1 98.75 168 GLY B O 1
ATOM 2703 N N . ARG B 1 169 ? -12.305 -16.859 1.219 1 98.75 169 ARG B N 1
ATOM 2704 C CA . ARG B 1 169 ? -11.75 -17.641 0.124 1 98.75 169 ARG B CA 1
ATOM 2705 C C . ARG B 1 169 ? -12.648 -17.578 -1.107 1 98.75 169 ARG B C 1
ATOM 2707 O O . ARG B 1 169 ? -13.875 -17.516 -0.986 1 98.75 169 ARG B O 1
ATOM 2714 N N . ASP B 1 170 ? -11.969 -17.578 -2.268 1 98.69 170 ASP B N 1
ATOM 2715 C CA . ASP B 1 170 ? -12.68 -17.688 -3.541 1 98.69 170 ASP B CA 1
ATOM 2716 C C . ASP B 1 170 ? -13.719 -16.578 -3.676 1 98.69 170 ASP B C 1
ATOM 2718 O O . ASP B 1 170 ? -14.844 -16.828 -4.117 1 98.69 170 ASP B O 1
ATOM 2722 N N . VAL B 1 171 ? -13.375 -15.422 -3.209 1 98.75 171 VAL B N 1
ATOM 2723 C CA . VAL B 1 171 ? -14.203 -14.227 -3.326 1 98.75 171 VAL B CA 1
ATOM 2724 C C . VAL B 1 171 ? -13.773 -13.414 -4.547 1 98.75 171 VAL B C 1
ATOM 2726 O O . VAL B 1 171 ? -12.594 -13.367 -4.887 1 98.75 171 VAL B O 1
ATOM 2729 N N . VAL B 1 172 ? -14.734 -12.828 -5.223 1 98.81 172 VAL B N 1
ATOM 2730 C CA . VAL B 1 172 ? -14.453 -11.875 -6.289 1 98.81 172 VAL B CA 1
ATOM 2731 C C . VAL B 1 172 ? -15.023 -10.5 -5.918 1 98.81 172 VAL B C 1
ATOM 2733 O O . VAL B 1 172 ? -16.234 -10.352 -5.75 1 98.81 172 VAL B O 1
ATOM 2736 N N . ILE B 1 173 ? -14.148 -9.562 -5.699 1 98.75 173 ILE B N 1
ATOM 2737 C CA . ILE B 1 173 ? -14.555 -8.172 -5.551 1 98.75 173 ILE B CA 1
ATOM 2738 C C . ILE B 1 173 ? -14.414 -7.449 -6.891 1 98.75 173 ILE B C 1
ATOM 2740 O O . ILE B 1 173 ? -13.312 -7.352 -7.441 1 98.75 173 ILE B O 1
ATOM 2744 N N . GLY B 1 174 ? -15.484 -6.926 -7.426 1 98.25 174 GLY B N 1
ATOM 2745 C CA . GLY B 1 174 ? -15.477 -6.242 -8.711 1 98.25 174 GLY B CA 1
ATOM 2746 C C . GLY B 1 174 ? -14.672 -4.953 -8.695 1 98.25 174 GLY B C 1
ATOM 2747 O O . GLY B 1 174 ? -14.539 -4.312 -7.648 1 98.25 174 GLY B O 1
ATOM 2748 N N . ALA B 1 175 ? -14.227 -4.598 -9.859 1 97.94 175 ALA B N 1
ATOM 2749 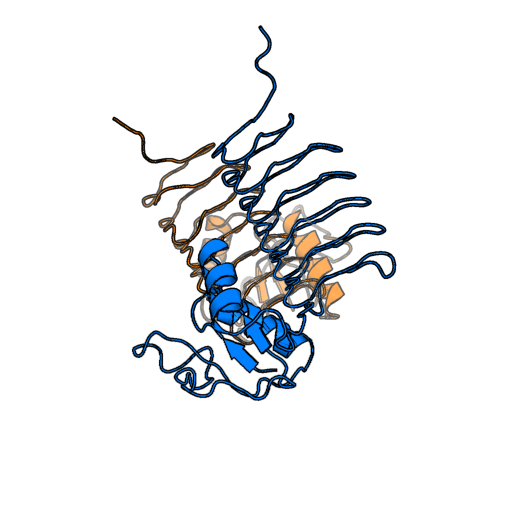C CA . ALA B 1 175 ? -13.352 -3.438 -10.016 1 97.94 175 ALA B CA 1
ATOM 2750 C C . ALA B 1 175 ? -14.016 -2.18 -9.453 1 97.94 175 ALA B C 1
ATOM 2752 O O . ALA B 1 175 ? -15.227 -1.99 -9.594 1 97.94 175 ALA B O 1
ATOM 2753 N N . GLY B 1 176 ? -13.141 -1.335 -8.844 1 97 176 GLY B N 1
ATOM 2754 C CA . GLY B 1 176 ? -13.578 -0.027 -8.383 1 97 176 GLY B CA 1
ATOM 2755 C C . GLY B 1 176 ? -14.383 -0.083 -7.102 1 97 176 GLY B C 1
ATOM 2756 O O . GLY B 1 176 ? -14.82 0.95 -6.59 1 97 176 GLY B O 1
ATOM 2757 N N . SER B 1 177 ? -14.57 -1.278 -6.527 1 97.5 177 SER B N 1
ATOM 2758 C CA . SER B 1 177 ? -15.406 -1.434 -5.344 1 97.5 177 SER B CA 1
ATOM 2759 C C . SER B 1 177 ? -14.711 -0.885 -4.102 1 97.5 177 SER B C 1
ATOM 2761 O O . SER B 1 177 ? -13.484 -0.82 -4.047 1 97.5 177 SER B O 1
ATOM 2763 N N . VAL B 1 178 ? -15.5 -0.419 -3.146 1 98 178 VAL B N 1
ATOM 2764 C CA . VAL B 1 178 ? -15.055 -0.044 -1.81 1 98 178 VAL B CA 1
ATOM 2765 C C . VAL B 1 178 ? -15.633 -1.012 -0.781 1 98 178 VAL B C 1
ATOM 2767 O O . VAL B 1 178 ? -16.859 -1.168 -0.685 1 98 178 VAL B O 1
ATOM 2770 N N . VAL B 1 179 ? -14.742 -1.643 -0.011 1 98.31 179 VAL B N 1
ATOM 2771 C CA . VAL B 1 179 ? -15.188 -2.674 0.923 1 98.31 179 VAL B CA 1
ATOM 2772 C C . VAL B 1 179 ? -15.07 -2.156 2.355 1 98.31 179 VAL B C 1
ATOM 2774 O O . VAL B 1 179 ? -13.969 -1.914 2.848 1 98.31 179 VAL B O 1
ATOM 2777 N N . LEU B 1 180 ? -16.203 -2.109 3.043 1 97.38 180 LEU B N 1
ATOM 2778 C CA . LEU B 1 180 ? -16.266 -1.5 4.367 1 97.38 180 LEU B CA 1
ATOM 2779 C C . LEU B 1 180 ? -16.656 -2.533 5.422 1 97.38 180 LEU B C 1
ATOM 2781 O O . LEU B 1 180 ? -16.812 -2.195 6.598 1 97.38 180 LEU B O 1
ATOM 2785 N N . ARG B 1 181 ? -16.891 -3.77 4.977 1 97.25 181 ARG B N 1
ATOM 2786 C CA . ARG B 1 181 ? -17.219 -4.855 5.898 1 97.25 181 ARG B CA 1
ATOM 2787 C C . ARG B 1 181 ? -16.562 -6.16 5.457 1 97.25 181 ARG B C 1
ATOM 2789 O O . ARG B 1 181 ? -16.141 -6.293 4.305 1 97.25 181 ARG B O 1
ATOM 2796 N N . ASP B 1 182 ? -16.578 -7.086 6.391 1 98.38 182 ASP B N 1
ATOM 2797 C CA . ASP B 1 182 ? -16.062 -8.414 6.066 1 98.38 182 ASP B CA 1
ATOM 2798 C C . ASP B 1 182 ? -16.891 -9.07 4.969 1 98.38 182 ASP B C 1
ATOM 2800 O O . ASP B 1 182 ? -18.094 -8.805 4.852 1 98.38 182 ASP B O 1
ATOM 2804 N N . VAL B 1 183 ? -16.266 -9.906 4.152 1 98.44 183 VAL B N 1
ATOM 2805 C CA . VAL B 1 183 ? -16.922 -10.625 3.066 1 98.44 183 VAL B CA 1
ATOM 2806 C C . VAL B 1 183 ? -16.703 -12.133 3.246 1 98.44 183 VAL B C 1
ATOM 2808 O O . VAL B 1 183 ? -15.57 -12.586 3.404 1 98.44 183 VAL B O 1
ATOM 2811 N N . GLU B 1 184 ? -17.734 -12.891 3.17 1 98.12 184 GLU B N 1
ATOM 2812 C CA . GLU B 1 184 ? -17.688 -14.328 3.393 1 98.12 184 GLU B CA 1
ATOM 2813 C C . GLU B 1 184 ? -17.188 -15.062 2.15 1 98.12 184 GLU B C 1
ATOM 2815 O O . GLU B 1 184 ? -17.188 -14.5 1.052 1 98.12 184 GLU B O 1
ATOM 2820 N N . ASP B 1 185 ? -16.891 -16.359 2.346 1 98.62 185 ASP B N 1
ATOM 2821 C CA . ASP B 1 185 ? -16.344 -17.203 1.289 1 98.62 185 ASP B CA 1
ATOM 2822 C C . ASP B 1 185 ? -17.281 -17.266 0.092 1 98.62 185 ASP B C 1
ATOM 2824 O O . ASP B 1 185 ? -18.5 -17.344 0.261 1 98.62 185 ASP B O 1
ATOM 2828 N N . GLY B 1 186 ? -16.703 -17.188 -1.084 1 98.25 186 GLY B N 1
ATOM 2829 C CA . GLY B 1 186 ? -17.422 -17.547 -2.295 1 98.25 186 GLY B CA 1
ATOM 2830 C C . GLY B 1 186 ? -18.266 -16.422 -2.848 1 98.25 186 GLY B C 1
ATOM 2831 O O . GLY B 1 186 ? -18.938 -16.594 -3.873 1 98.25 186 GLY B O 1
ATOM 2832 N N . GLN B 1 187 ? -18.25 -15.258 -2.227 1 97.5 187 GLN B N 1
ATOM 2833 C CA . GLN B 1 187 ? -19.125 -14.172 -2.662 1 97.5 187 GLN B CA 1
ATOM 2834 C C . GLN B 1 187 ? -18.516 -13.43 -3.848 1 97.5 187 GLN B C 1
ATOM 2836 O O . GLN B 1 187 ? -17.297 -13.359 -3.994 1 97.5 187 GLN B O 1
ATOM 2841 N N . HIS B 1 188 ? -19.328 -12.984 -4.723 1 97.75 188 HIS B N 1
ATOM 2842 C CA . HIS B 1 188 ? -19.016 -12.062 -5.809 1 97.75 188 HIS B CA 1
ATOM 2843 C C . HIS B 1 188 ? -19.766 -10.742 -5.641 1 97.75 188 HIS B C 1
ATOM 2845 O O . HIS B 1 188 ? -20.984 -10.688 -5.812 1 97.75 188 HIS B O 1
ATOM 2851 N N . LEU B 1 189 ? -19.016 -9.719 -5.254 1 96.44 189 LEU B N 1
ATOM 2852 C CA . LEU B 1 189 ? -19.641 -8.453 -4.906 1 96.44 189 LEU B CA 1
ATOM 2853 C C . LEU B 1 189 ? -19.031 -7.309 -5.719 1 96.44 189 LEU B C 1
ATOM 2855 O O . LEU B 1 189 ? -17.922 -7.434 -6.254 1 96.44 189 LEU B O 1
ATOM 2859 N N . ASN B 1 190 ? -19.781 -6.258 -5.887 1 95.62 190 ASN B N 1
ATOM 2860 C CA . ASN B 1 190 ? -19.297 -5.051 -6.555 1 95.62 190 ASN B CA 1
ATOM 2861 C C . ASN B 1 190 ? -19.906 -3.793 -5.941 1 95.62 190 ASN B C 1
ATOM 2863 O O . ASN B 1 190 ? -20.953 -3.855 -5.289 1 95.62 190 ASN B O 1
ATOM 2867 N N . GLY B 1 191 ? -19.156 -2.693 -6.117 1 93.69 191 GLY B N 1
ATOM 2868 C CA . GLY B 1 191 ? -19.656 -1.41 -5.652 1 93.69 191 GLY B CA 1
ATOM 2869 C C . GLY B 1 191 ? -19.25 -1.097 -4.223 1 93.69 191 GLY B C 1
ATOM 2870 O O . GLY B 1 191 ? -18.141 -1.411 -3.799 1 93.69 191 GLY B O 1
ATOM 2871 N N . LEU B 1 192 ? -20.062 -0.312 -3.541 1 91.75 192 LEU B N 1
ATOM 2872 C CA . LEU B 1 192 ? -19.859 -0.021 -2.125 1 91.75 192 LEU B CA 1
ATOM 2873 C C . LEU B 1 192 ? -20.375 -1.165 -1.257 1 91.75 192 LEU B C 1
ATOM 2875 O O . LEU B 1 192 ? -21.578 -1.349 -1.114 1 91.75 192 LEU B O 1
ATOM 2879 N N . ILE B 1 193 ? -19.484 -1.934 -0.669 1 90.44 193 ILE B N 1
ATOM 2880 C CA . ILE B 1 193 ? -19.812 -3.104 0.135 1 90.44 193 ILE B CA 1
ATOM 2881 C C . ILE B 1 193 ? -19.812 -2.729 1.615 1 90.44 193 ILE B C 1
ATOM 2883 O O . ILE B 1 193 ? -18.766 -2.582 2.229 1 90.44 193 ILE B O 1
ATOM 2887 N N . LYS B 1 194 ? -20.953 -2.467 2.131 1 87.75 194 LYS B N 1
ATOM 2888 C CA . LYS B 1 194 ? -21.125 -1.975 3.496 1 87.75 194 LYS B CA 1
ATOM 2889 C C . LYS B 1 194 ? -22.203 -2.764 4.234 1 87.75 194 LYS B C 1
ATOM 2891 O O . LYS B 1 194 ? -22.906 -3.578 3.633 1 87.75 194 LYS B O 1
ATOM 2896 N N . ILE B 1 195 ? -22.109 -2.602 5.633 1 75.06 195 ILE B N 1
ATOM 2897 C CA . ILE B 1 195 ? -23.172 -3.213 6.41 1 75.06 195 ILE B CA 1
ATOM 2898 C C . ILE B 1 195 ? -24.5 -2.531 6.086 1 75.06 195 ILE B C 1
ATOM 2900 O O . ILE B 1 195 ? -24.578 -1.301 6.051 1 75.06 195 ILE B O 1
ATOM 2904 N N . GLU B 1 196 ? -25.406 -3.285 5.547 1 65.69 196 GLU B N 1
ATOM 2905 C CA . GLU B 1 196 ? -26.734 -2.729 5.297 1 65.69 196 GLU B CA 1
ATOM 2906 C C . GLU B 1 196 ? -27.406 -2.289 6.598 1 65.69 196 GLU B C 1
ATOM 2908 O O . GLU B 1 196 ? -27.344 -3 7.602 1 65.69 196 GLU B O 1
ATOM 2913 N N . LYS B 1 197 ? -27.266 -1.009 6.766 1 47.16 197 LYS B N 1
ATOM 2914 C CA . LYS B 1 197 ? -28.141 -0.637 7.867 1 47.16 197 LYS B CA 1
ATOM 2915 C C . LYS B 1 197 ? -29.562 -1.146 7.633 1 47.16 197 LYS B C 1
ATOM 2917 O O . LYS B 1 197 ? -30.109 -0.99 6.539 1 47.16 197 LYS B O 1
ATOM 2922 N N . LYS B 1 198 ? -30.062 -2.041 8.594 1 34.84 198 LYS B N 1
ATOM 2923 C CA . LYS B 1 198 ? -31.484 -2.307 8.688 1 34.84 198 LYS B CA 1
ATOM 2924 C C . LYS B 1 198 ? -32.281 -1.025 8.969 1 34.84 198 LYS B C 1
ATOM 2926 O O . LYS B 1 198 ? -31.859 -0.214 9.797 1 34.84 198 LYS B O 1
#

Radius of gyration: 22.35 Å; Cα contacts (8 Å, |Δi|>4): 1187; chains: 2; bounding box: 51×60×64 Å

Solvent-accessible surface area (backbone atoms only — not comparable to full-atom values): 18670 Å² total; per-residue (Å²): 70,32,33,41,33,59,52,69,61,19,40,39,50,50,47,29,35,52,61,58,71,47,64,76,76,47,33,20,31,87,56,82,84,51,52,59,42,91,83,38,62,41,37,68,71,54,91,85,55,71,65,55,81,49,41,31,33,69,33,52,82,52,37,69,60,40,52,51,47,38,64,71,75,37,83,80,42,35,43,39,66,46,64,15,67,63,32,47,68,36,90,59,33,46,76,34,51,27,19,36,36,27,51,52,13,37,36,30,44,54,17,38,39,27,35,44,19,36,40,26,44,44,13,37,39,28,38,49,18,38,38,27,37,26,18,35,39,22,41,47,15,38,36,32,42,41,22,32,37,25,41,46,14,36,40,23,35,42,18,38,37,45,63,55,32,42,37,27,36,48,19,36,38,36,57,52,13,37,37,71,45,68,41,61,64,60,40,75,47,62,44,77,40,58,76,75,79,127,70,32,34,40,33,59,52,75,59,19,53,57,51,52,51,31,34,53,60,60,71,47,64,76,76,48,33,22,31,85,55,83,85,52,53,59,42,94,83,40,62,39,37,69,71,53,92,86,55,73,68,55,82,48,42,32,34,70,33,50,83,53,38,67,60,41,52,52,48,38,65,70,77,37,83,80,44,35,42,39,64,45,63,14,69,62,31,46,68,33,88,58,34,45,76,33,51,28,18,38,35,27,51,51,12,38,36,28,19,55,17,38,39,28,37,44,19,36,39,25,42,43,13,35,38,28,24,50,18,39,37,27,38,26,19,36,40,23,40,47,15,37,34,33,42,40,22,32,37,25,41,46,14,35,39,23,37,46,18,31,36,46,65,57,32,43,37,28,35,46,19,38,38,36,58,59,13,32,38,70,45,67,42,60,62,60,41,76,47,65,45,79,40,58,77,74,78,128

Nearest PDB structures (foldseek):
  4ea7-assembly1_A  TM=9.074E-01  e=7.903E-17  Caulobacter vibrioides
  4eaa-assembly1_A  TM=9.222E-01  e=4.851E-16  Caulobacter vibrioides
  4eab-assembly1_A  TM=9.218E-01  e=9.342E-16  Caulobacter vibrioides
  4m99-assembly1_B  TM=8.927E-01  e=2.832E-15  Neisseria gonorrhoeae FA 1090
  3bfp-assembly1_A  TM=8.615E-01  e=1.676E-10  Campylobacter jejuni

Organism: NCBI:txid346377

Foldseek 3Di:
DEEEDADDLVLQQVVQCVQVPNDYPAYEYCDPVDQDHPRGGYYHADPVGDDQADEYAYSDQQLVVSVVVCVVRDVSRRYAETAGPQEEADPQEAAEGNEYAGHLEYHEHLEYHYYNEYNYANEYHYHNEYEEHSEYEEHNEYEYAQEYAEANEYHYACEYEDHNEYEYACEYEYHNAYDDHHHYHNYYDYHDHDDPDD/DEEEDADDLVQQQVVQCVQVPHDYDAYEYCDPVDQDHPRGGYYHADPVGDPQADEYAYSDQQLVVLVVVCVVRDVSRHYAETAGPQEAADPQEAAEGNEYEGHLEYHEHLEYHEYNEYNDANEYHYHNEYEYHSEYEEHCEYEYAQEYAEANEYHYACEYEDHNEYEYYCEYEYHNAYDDHHHYYNYYDYHDHDDPDD

Sequence (396 aa):
MYLFGASGHAKAIISALESQNIPLMGVFDDNPELELCLGYPVQRWPEQGLPADTKLILAIGVNKTREKLVQRIGASHNYGNIIHRMAFVSQHSRVGQGTVIMASATVQAAAHIGDHVIINTSASVDHDCQIGDFVHIGPNATLCGGVSVGHGSLIGAGCTIVPGIRIGRDVVIGAGSVVLRDVEDGQHLNGLIKIEKKMYLFGASGHAKAIISALESQNIPLMGVFDDNPELELCLGYPVQRWPEQGLPADTKLILAIGVNKTREKLVQRIGASHNYGNIIHRMAFVSQHSRVGQGTVIMASATVQAAAHIGDHVIINTSASVDHDCQIGDFVHIGPNATLCGGVSVGHGSLIGAGCTIVPGIRIGRDVVIGAGSVVLRDVEDGQHLNGLIKIEKK

InterPro domains:
  IPR001451 Hexapeptide repeat [PF00132] (128-161)
  IPR011004 Trimeric LpxA-like superfamily [SSF51161] (3-189)
  IPR020019 Acyltransferase PglD-like [TIGR03570] (2-191)
  IPR020019 Acyltransferase PglD-like [cd03360] (3-187)
  IPR041561 PglD, N-terminal [PF17836] (2-73)
  IPR050179 Transferase hexapeptide repeat [PTHR43300] (26-187)

Secondary structure (DSSP, 8-state):
-EEE--SHHHHHHHHHHHHTTPPP-EEE-S-TT--EETTEEEEPPPTT---TTS-EEE---SHHHHHHHHHHH-TTS-B--EE-TT-EE-TTSEE-TT-EE-TT-EE-TT-EE-TT-EE-TT-EE-TT-EE-TT-EE-TT-EE-TT-EE-TT-EE-TT-EE-TT-EE-TT-EEPTT-EE-S-B-TT-EE-SEE-----/-EEE--SHHHHHHHHHHHHTTPPP-EEE-S-TT--EETTEEEEPPPTT---TTS-EEE---SHHHHHHHHHHH-TTS-B--EE-TT-EE-TT-EE-TT-EE-TT-EE-TT-EE-TT-EE-TT-EE-TT-EE-TT-EE-TT-EE-TT-EE-TT-EE-TT-EE-TT-EE-TT-EEPTT-EE-S-B-TT-EE-SEE-----

pLDDT: mean 96.6, std 6.31, range [34.84, 98.94]